Protein AF-A0A7X9IGW5-F1 (afdb_monomer)

Radius of gyration: 42.2 Å; Cα contacts (8 Å, |Δi|>4): 316; chains: 1; bounding box: 116×107×94 Å

Structure (mmCIF, N/CA/C/O backbone):
data_AF-A0A7X9IGW5-F1
#
_entry.id   AF-A0A7X9IGW5-F1
#
loop_
_atom_site.group_PDB
_atom_site.id
_atom_site.type_symbol
_atom_site.label_atom_id
_atom_site.label_alt_id
_atom_site.label_comp_id
_atom_site.label_asym_id
_atom_site.label_entity_id
_atom_site.label_seq_id
_atom_site.pdbx_PDB_ins_code
_atom_site.Cartn_x
_atom_site.Cartn_y
_atom_site.Cartn_z
_atom_site.occupancy
_atom_site.B_iso_or_equiv
_atom_site.auth_seq_id
_atom_site.auth_comp_id
_atom_site.auth_asym_id
_atom_site.auth_atom_id
_atom_site.pdbx_PDB_model_num
ATOM 1 N N . MET A 1 1 ? 17.300 -13.804 11.180 1.00 80.12 1 MET A N 1
ATOM 2 C CA . MET A 1 1 ? 18.596 -13.341 10.633 1.00 80.12 1 MET A CA 1
ATOM 3 C C . MET A 1 1 ? 19.609 -14.475 10.659 1.00 80.12 1 MET A C 1
ATOM 5 O O . MET A 1 1 ? 19.973 -14.949 11.734 1.00 80.12 1 MET A O 1
ATOM 9 N N . SER A 1 2 ? 20.079 -14.900 9.488 1.00 87.50 2 SER A N 1
ATOM 10 C CA . SER A 1 2 ? 21.032 -16.008 9.342 1.00 87.50 2 SER A CA 1
ATOM 11 C C . SER A 1 2 ? 22.479 -15.502 9.251 1.00 87.50 2 SER A C 1
ATOM 13 O O . SER A 1 2 ? 22.796 -14.640 8.428 1.00 87.50 2 SER A O 1
ATOM 15 N N . ILE A 1 3 ? 23.377 -16.041 10.087 1.00 92.94 3 ILE A N 1
ATOM 16 C CA . ILE A 1 3 ? 24.809 -15.690 10.103 1.00 92.94 3 ILE A CA 1
ATOM 17 C C . ILE A 1 3 ? 25.622 -16.848 9.527 1.00 92.94 3 ILE A C 1
ATOM 19 O O . ILE A 1 3 ? 25.549 -17.979 10.010 1.00 92.94 3 ILE A O 1
ATOM 23 N N . CYS A 1 4 ? 26.445 -16.574 8.515 1.00 91.56 4 CYS A N 1
ATOM 24 C CA . CYS A 1 4 ? 27.358 -17.578 7.978 1.00 91.56 4 CYS A CA 1
ATOM 25 C C . CYS A 1 4 ? 28.466 -17.906 8.991 1.00 91.56 4 CYS A C 1
ATOM 27 O O . CYS A 1 4 ? 29.250 -17.031 9.356 1.00 91.56 4 CYS A O 1
ATOM 29 N N . GLN A 1 5 ? 28.603 -19.174 9.389 1.00 94.00 5 GLN A N 1
ATOM 30 C CA . GLN A 1 5 ? 29.642 -19.578 10.347 1.00 94.00 5 GLN A CA 1
ATOM 31 C C . GLN A 1 5 ? 31.074 -19.509 9.790 1.00 94.00 5 GLN A C 1
ATOM 33 O O . GLN A 1 5 ? 32.019 -19.419 10.567 1.00 94.00 5 GLN A O 1
ATOM 38 N N . ILE A 1 6 ? 31.247 -19.514 8.462 1.00 94.25 6 ILE A N 1
ATOM 39 C CA . ILE A 1 6 ? 32.577 -19.479 7.833 1.00 94.25 6 ILE A CA 1
ATOM 40 C C . ILE A 1 6 ? 33.109 -18.047 7.735 1.00 94.25 6 ILE A C 1
ATOM 42 O O . ILE A 1 6 ? 34.240 -17.782 8.127 1.00 94.25 6 ILE A O 1
ATOM 46 N N . CYS A 1 7 ? 32.307 -17.116 7.210 1.00 95.06 7 CYS A N 1
ATOM 47 C CA . CYS A 1 7 ? 32.769 -15.755 6.912 1.00 95.06 7 CYS A CA 1
ATOM 48 C C . CYS A 1 7 ? 32.117 -14.659 7.767 1.00 95.06 7 CYS A C 1
ATOM 50 O O . CYS A 1 7 ? 32.395 -13.483 7.554 1.00 95.06 7 CYS A O 1
ATOM 52 N N . LYS A 1 8 ? 31.240 -15.021 8.715 1.00 94.50 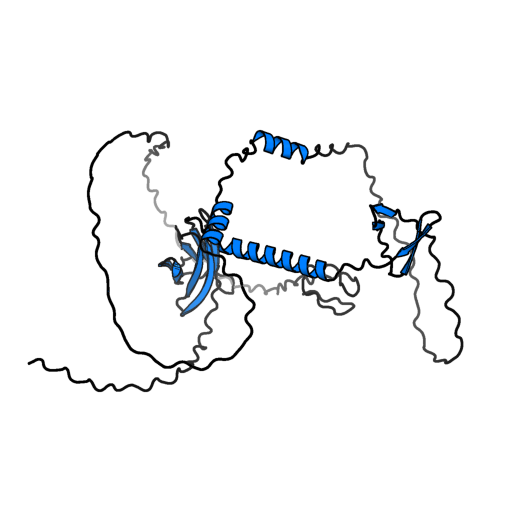8 LYS A N 1
ATOM 53 C CA . LYS A 1 8 ? 30.476 -14.100 9.579 1.00 94.50 8 LYS A CA 1
ATOM 54 C C . LYS A 1 8 ? 29.605 -13.069 8.846 1.00 94.50 8 LYS A C 1
ATOM 56 O O . LYS A 1 8 ? 29.155 -12.105 9.458 1.00 94.50 8 LYS A O 1
ATOM 61 N N . TYR A 1 9 ? 29.324 -13.279 7.561 1.00 93.81 9 TYR A N 1
ATOM 62 C CA . TYR A 1 9 ? 28.380 -12.460 6.802 1.00 93.81 9 TYR A CA 1
ATOM 63 C C . TYR A 1 9 ? 26.954 -12.624 7.353 1.00 93.81 9 TYR A C 1
ATOM 65 O O . TYR A 1 9 ? 26.495 -13.755 7.543 1.00 93.81 9 TYR A O 1
ATOM 73 N N . GLN A 1 10 ? 26.274 -11.502 7.598 1.00 93.00 10 GLN A N 1
ATOM 74 C CA . GLN A 1 10 ? 24.867 -11.443 7.999 1.00 93.00 10 GLN A CA 1
ATOM 75 C C . GLN A 1 10 ? 24.005 -11.261 6.750 1.00 93.00 10 GLN A C 1
ATOM 77 O O . GLN A 1 10 ? 24.134 -10.254 6.055 1.00 93.00 10 GLN A O 1
ATOM 82 N N . ALA A 1 11 ? 23.154 -12.244 6.450 1.00 88.44 11 ALA A N 1
ATOM 83 C CA . ALA A 1 11 ? 22.186 -12.106 5.371 1.00 88.44 11 ALA A CA 1
ATOM 84 C C . ALA A 1 11 ? 21.034 -11.186 5.829 1.00 88.44 11 ALA A C 1
ATOM 86 O O . ALA A 1 11 ? 20.528 -11.386 6.937 1.00 88.44 11 ALA A O 1
ATOM 87 N N . PRO A 1 12 ? 20.622 -10.195 5.014 1.00 89.19 12 PRO A N 1
ATOM 88 C CA . PRO A 1 12 ? 19.496 -9.322 5.346 1.00 89.19 12 PRO A CA 1
ATOM 89 C C . PRO A 1 12 ? 18.156 -10.074 5.368 1.00 89.19 12 PRO A C 1
ATOM 91 O O . PRO A 1 12 ? 17.272 -9.700 6.131 1.00 89.19 12 PRO A O 1
ATOM 94 N N . ASP A 1 13 ? 18.049 -11.171 4.610 1.00 85.94 13 ASP A N 1
ATOM 95 C CA . ASP A 1 13 ? 16.824 -11.953 4.448 1.00 85.94 13 ASP A CA 1
ATOM 96 C C . ASP A 1 13 ? 17.027 -13.413 4.888 1.00 85.94 13 ASP A C 1
ATOM 98 O O . ASP A 1 13 ? 18.026 -14.053 4.546 1.00 85.94 13 ASP A O 1
ATOM 102 N N . ASP A 1 14 ? 16.054 -13.971 5.614 1.00 84.06 14 ASP A N 1
ATOM 103 C CA . ASP A 1 14 ? 16.091 -15.354 6.123 1.00 84.06 14 ASP A CA 1
ATOM 104 C C . ASP A 1 14 ? 15.793 -16.428 5.057 1.00 84.06 14 ASP A C 1
ATOM 106 O O . ASP A 1 14 ? 15.852 -17.623 5.340 1.00 84.06 14 ASP A O 1
ATOM 110 N N . SER A 1 15 ? 15.520 -16.026 3.813 1.00 89.56 15 SER A N 1
ATOM 111 C CA . SER A 1 15 ? 15.254 -16.934 2.690 1.00 89.56 15 SER A CA 1
ATOM 112 C C . SER A 1 15 ? 16.511 -17.416 1.952 1.00 89.56 15 SER A C 1
ATOM 114 O O . SER A 1 15 ? 16.413 -18.268 1.067 1.00 89.56 15 SER A O 1
ATOM 116 N N . ALA A 1 16 ? 17.697 -16.889 2.270 1.00 89.25 16 ALA A N 1
ATOM 117 C CA . ALA A 1 16 ? 18.934 -17.285 1.603 1.00 89.25 16 ALA A CA 1
ATOM 118 C C . ALA A 1 16 ? 19.404 -18.674 2.076 1.00 89.25 16 ALA A C 1
ATOM 120 O O . ALA A 1 16 ? 19.785 -18.859 3.228 1.00 89.25 16 ALA A O 1
ATOM 121 N N . THR A 1 17 ? 19.443 -19.657 1.171 1.00 93.38 17 THR A N 1
ATOM 122 C CA . THR A 1 17 ? 19.935 -21.019 1.462 1.00 93.38 17 THR A CA 1
ATOM 123 C C . THR A 1 17 ? 21.460 -21.149 1.403 1.00 93.38 17 THR A C 1
ATOM 125 O O . THR A 1 17 ? 22.019 -22.096 1.959 1.00 93.38 17 THR A O 1
ATOM 128 N N . SER A 1 18 ? 22.162 -20.200 0.776 1.00 95.00 18 SER A N 1
ATOM 129 C CA . SER A 1 18 ? 23.624 -20.201 0.632 1.00 95.00 18 SER A CA 1
ATOM 130 C C . SER A 1 18 ? 24.224 -18.811 0.836 1.00 95.00 18 SER A C 1
ATOM 132 O O . SER A 1 18 ? 23.659 -17.813 0.394 1.00 95.00 18 SER A O 1
ATOM 134 N N . CYS A 1 19 ? 25.400 -18.740 1.462 1.00 93.94 19 CYS A N 1
ATOM 135 C CA . CYS A 1 19 ? 26.114 -17.490 1.689 1.00 93.94 19 CYS A CA 1
ATOM 136 C C . CYS A 1 19 ? 26.674 -16.920 0.370 1.00 93.94 19 CYS A C 1
ATOM 138 O O . CYS A 1 19 ? 27.444 -17.614 -0.295 1.00 93.94 19 CYS A O 1
ATOM 140 N N . PRO A 1 20 ? 26.394 -15.651 0.018 1.00 92.69 20 PRO A N 1
ATOM 141 C CA . PRO A 1 20 ? 26.877 -15.052 -1.230 1.00 92.69 20 PRO A CA 1
ATOM 142 C C . PRO A 1 20 ? 28.399 -14.857 -1.264 1.00 92.69 20 PRO A C 1
ATOM 144 O O . PRO A 1 20 ? 28.979 -14.774 -2.339 1.00 92.69 20 PRO A O 1
ATOM 147 N N . ASN A 1 21 ? 29.054 -14.792 -0.101 1.00 94.69 21 ASN A N 1
ATOM 148 C CA . ASN A 1 21 ? 30.489 -14.526 -0.026 1.00 94.69 21 ASN A CA 1
ATOM 149 C C . ASN A 1 21 ? 31.348 -15.799 -0.134 1.00 94.69 21 ASN A C 1
ATOM 151 O O . ASN A 1 21 ? 32.443 -15.761 -0.681 1.00 94.69 21 ASN A O 1
ATOM 155 N N . CYS A 1 22 ? 30.876 -16.936 0.392 1.00 94.88 22 CYS A N 1
ATOM 156 C CA . CYS A 1 22 ? 31.670 -18.173 0.433 1.00 94.88 22 CYS A CA 1
ATOM 157 C C . CYS A 1 22 ? 30.956 -19.429 -0.088 1.00 94.88 22 CYS A C 1
ATOM 159 O O . CYS A 1 22 ? 31.553 -20.501 -0.088 1.00 94.88 22 CYS A O 1
ATOM 161 N N . GLY A 1 23 ? 29.686 -19.338 -0.495 1.00 93.38 23 GLY A N 1
ATOM 162 C CA . GLY A 1 23 ? 28.910 -20.462 -1.032 1.00 93.38 23 GLY A CA 1
ATOM 163 C C . GLY A 1 23 ? 28.461 -21.508 -0.003 1.00 93.38 23 GLY A C 1
ATOM 164 O O . GLY A 1 23 ? 27.795 -22.472 -0.369 1.00 93.38 23 GLY A O 1
ATOM 165 N N . ALA A 1 24 ? 28.791 -21.342 1.281 1.00 94.94 24 ALA A N 1
ATOM 166 C CA . ALA A 1 24 ? 28.387 -22.284 2.322 1.00 94.94 24 ALA A CA 1
ATOM 167 C C . ALA A 1 24 ? 26.875 -22.239 2.582 1.00 94.94 24 ALA A C 1
ATOM 169 O O . ALA A 1 24 ? 26.281 -21.159 2.602 1.00 94.94 24 ALA A O 1
ATOM 170 N N . ALA A 1 25 ? 26.266 -23.401 2.831 1.00 92.75 25 ALA A N 1
ATOM 171 C CA . ALA A 1 25 ? 24.853 -23.499 3.182 1.00 92.75 25 ALA A CA 1
ATOM 172 C C . ALA A 1 25 ? 24.564 -22.766 4.506 1.00 92.75 25 ALA A C 1
ATOM 174 O O . ALA A 1 25 ? 25.265 -22.966 5.503 1.00 92.75 25 ALA A O 1
ATOM 175 N N . LEU A 1 26 ? 23.538 -21.914 4.515 1.00 91.00 26 LEU A N 1
ATOM 176 C CA . LEU A 1 26 ? 23.057 -21.250 5.724 1.00 91.00 26 LEU A CA 1
ATOM 177 C C . LEU A 1 26 ? 22.099 -22.211 6.435 1.00 91.00 26 LEU A C 1
ATOM 179 O O . LEU A 1 26 ? 21.085 -22.620 5.874 1.00 91.00 26 LEU A O 1
ATOM 183 N N . LYS A 1 27 ? 22.450 -22.634 7.654 1.00 84.38 27 LYS A N 1
ATOM 184 C CA . LYS A 1 27 ? 21.580 -23.488 8.467 1.00 84.38 27 LYS A CA 1
ATOM 185 C C . LYS A 1 27 ? 20.493 -22.587 9.065 1.00 84.38 27 LYS A C 1
ATOM 187 O O . LYS A 1 27 ? 20.867 -21.655 9.776 1.00 84.38 27 LYS A O 1
ATOM 192 N N . PRO A 1 28 ? 19.197 -22.816 8.787 1.00 75.88 28 PRO A N 1
ATOM 193 C CA . PRO A 1 28 ? 18.143 -22.013 9.386 1.00 75.88 28 PRO A CA 1
ATOM 194 C C . PRO A 1 28 ? 18.220 -22.193 10.900 1.00 75.88 28 PRO A C 1
ATOM 196 O O . PRO A 1 28 ? 18.137 -23.318 11.402 1.00 75.88 28 PRO A O 1
ATOM 199 N N . THR A 1 29 ? 18.430 -21.096 11.623 1.00 71.31 29 THR A N 1
ATOM 200 C CA . THR A 1 29 ? 18.277 -21.064 13.074 1.00 71.31 29 THR A CA 1
ATOM 201 C C . THR A 1 29 ? 16.785 -21.211 13.333 1.00 71.31 29 THR A C 1
ATOM 203 O O . THR A 1 29 ? 16.044 -20.232 13.344 1.00 71.31 29 THR A O 1
ATOM 206 N N . ARG A 1 30 ? 16.310 -22.456 13.418 1.00 64.50 30 ARG A N 1
ATOM 207 C CA . ARG A 1 30 ? 14.971 -22.725 13.931 1.00 64.50 30 ARG A CA 1
ATOM 208 C C . ARG A 1 30 ? 14.975 -22.171 15.360 1.00 64.50 30 ARG A C 1
ATOM 210 O O . ARG A 1 30 ? 15.894 -22.542 16.091 1.00 64.50 30 ARG A O 1
ATOM 217 N N . PRO A 1 31 ? 14.069 -21.249 15.727 1.00 64.31 31 PRO A N 1
ATOM 218 C CA . PRO A 1 31 ? 13.931 -20.863 17.122 1.00 64.31 31 PRO A CA 1
ATOM 219 C C . PRO A 1 31 ? 13.702 -22.162 17.891 1.00 64.31 31 PRO A C 1
ATOM 221 O O . PRO A 1 31 ? 12.793 -22.923 17.559 1.00 64.31 31 PRO A O 1
ATOM 224 N N . GLU A 1 32 ? 14.632 -22.495 18.781 1.00 62.56 32 GLU A N 1
ATOM 225 C CA . GLU A 1 32 ? 14.419 -23.590 19.710 1.00 62.56 32 GLU A CA 1
ATOM 226 C C . GLU A 1 32 ? 13.266 -23.126 20.595 1.00 62.56 32 GLU A C 1
ATOM 228 O O . GLU A 1 32 ? 13.353 -22.093 21.256 1.00 62.56 32 GLU A O 1
ATOM 233 N N . ASP A 1 33 ? 12.136 -23.819 20.471 1.00 50.41 33 ASP A N 1
ATOM 234 C CA . ASP A 1 33 ? 11.022 -23.703 21.392 1.00 50.41 33 ASP A CA 1
ATOM 235 C C . ASP A 1 33 ? 11.562 -24.126 22.766 1.00 50.41 33 ASP A C 1
ATOM 237 O O . ASP A 1 33 ? 11.669 -25.318 23.065 1.00 50.41 33 ASP A O 1
ATOM 241 N N . ASP A 1 34 ? 11.974 -23.149 23.574 1.00 48.41 34 ASP A N 1
ATOM 242 C CA . ASP A 1 34 ? 12.215 -23.314 25.003 1.00 48.41 34 ASP A CA 1
ATOM 243 C C . ASP A 1 34 ? 10.861 -23.621 25.678 1.00 48.41 34 ASP A C 1
ATOM 245 O O . ASP A 1 34 ? 10.243 -22.775 26.325 1.00 48.41 34 ASP A O 1
ATOM 249 N N . GLU A 1 35 ? 10.359 -24.849 25.500 1.00 48.56 35 GLU A N 1
ATOM 250 C CA . GLU A 1 35 ? 9.388 -25.454 26.412 1.00 48.56 35 GLU A CA 1
ATOM 251 C C . GLU A 1 35 ? 10.108 -25.731 27.735 1.00 48.56 35 GLU A C 1
ATOM 253 O O . GLU A 1 35 ? 10.585 -26.832 28.025 1.00 48.56 35 GLU A O 1
ATOM 258 N N . GLU A 1 36 ? 10.206 -24.684 28.549 1.00 52.94 36 GLU A N 1
ATOM 259 C CA . GLU A 1 36 ? 10.551 -24.793 29.954 1.00 52.94 36 GLU A CA 1
ATOM 260 C C . GLU A 1 36 ? 9.434 -25.584 30.648 1.00 52.94 36 GLU A C 1
ATOM 262 O O . GLU A 1 36 ? 8.334 -25.098 30.912 1.00 52.94 36 GLU A O 1
ATOM 267 N N . SER A 1 37 ? 9.718 -26.862 30.883 1.00 49.72 37 SER A N 1
ATOM 268 C CA . SER A 1 37 ? 8.895 -27.800 31.634 1.00 49.72 37 SER A CA 1
ATOM 269 C C . SER A 1 37 ? 8.548 -27.229 33.013 1.00 49.72 37 SER A C 1
ATOM 271 O O . SER A 1 37 ? 9.359 -27.280 33.942 1.00 49.72 37 SER A O 1
ATOM 273 N N . VAL A 1 38 ? 7.332 -26.701 33.150 1.00 51.41 38 VAL A N 1
ATOM 274 C CA . VAL A 1 38 ? 6.760 -26.279 34.431 1.00 51.41 38 VAL A CA 1
ATOM 275 C C . VAL A 1 38 ? 6.505 -27.531 35.284 1.00 51.41 38 VAL A C 1
ATOM 277 O O . VAL A 1 38 ? 5.817 -28.446 34.825 1.00 51.41 38 VAL A O 1
ATOM 280 N N . PRO A 1 39 ? 7.035 -27.618 36.518 1.00 54.47 39 PRO A N 1
ATOM 281 C CA . PRO A 1 39 ? 6.772 -28.749 37.395 1.00 54.47 39 PRO A CA 1
ATOM 282 C C . PRO A 1 39 ? 5.303 -28.767 37.833 1.00 54.47 39 PRO A C 1
ATOM 284 O O . PRO A 1 39 ? 4.769 -27.791 38.359 1.00 54.47 39 PRO A O 1
ATOM 287 N N . GLU A 1 40 ? 4.674 -29.919 37.628 1.00 49.38 40 GLU A N 1
ATOM 288 C CA . GLU A 1 40 ? 3.315 -30.266 38.031 1.00 49.38 40 GLU A CA 1
ATOM 289 C C . GLU A 1 40 ? 3.135 -30.103 39.553 1.00 49.38 40 GLU A C 1
ATOM 291 O O . GLU A 1 40 ? 3.583 -30.923 40.361 1.00 49.38 40 GLU A O 1
ATOM 296 N N . VAL A 1 41 ? 2.494 -29.006 39.963 1.00 53.06 41 VAL A N 1
ATOM 297 C CA . VAL A 1 41 ? 2.097 -28.766 41.354 1.00 53.06 41 VAL A CA 1
ATOM 298 C C . VAL A 1 41 ? 0.852 -29.604 41.646 1.00 53.06 41 VAL A C 1
ATOM 300 O O . VAL A 1 41 ? -0.264 -29.249 41.275 1.00 53.06 41 VAL A O 1
ATOM 303 N N . ARG A 1 42 ? 1.058 -30.727 42.341 1.00 51.41 42 ARG A N 1
ATOM 304 C CA . ARG A 1 42 ? 0.004 -31.501 43.012 1.00 51.41 42 ARG A CA 1
ATOM 305 C C . ARG A 1 42 ? -0.723 -30.613 44.028 1.00 51.41 42 ARG A C 1
ATOM 307 O O . ARG A 1 42 ? -0.161 -30.282 45.072 1.00 51.41 42 ARG A O 1
ATOM 314 N N . LEU A 1 43 ? -1.972 -30.267 43.733 1.00 57.91 43 LEU A N 1
ATOM 315 C CA . LEU A 1 43 ? -2.927 -29.759 44.718 1.00 57.91 43 LEU A CA 1
ATOM 316 C C . LEU A 1 43 ? -3.461 -30.933 45.563 1.00 57.91 43 LEU A C 1
ATOM 318 O O . LEU A 1 43 ? -3.734 -31.995 44.999 1.00 57.91 43 LEU A O 1
ATOM 322 N N . PRO A 1 44 ? -3.576 -30.780 46.894 1.00 60.06 44 PRO A N 1
ATOM 323 C CA . PRO A 1 44 ? -4.121 -31.809 47.768 1.00 60.06 44 PRO A CA 1
ATOM 324 C C . PRO A 1 44 ? -5.647 -31.901 47.656 1.00 60.06 44 PRO A C 1
ATOM 326 O O . PRO A 1 44 ? -6.334 -30.898 47.474 1.00 60.06 44 PRO A O 1
ATOM 329 N N . ASP A 1 45 ? -6.133 -33.133 47.803 1.00 58.97 45 ASP A N 1
ATOM 330 C CA . ASP A 1 45 ? -7.533 -33.528 47.901 1.00 58.97 45 ASP A CA 1
ATOM 331 C C . ASP A 1 45 ? -8.329 -32.662 48.893 1.00 58.97 45 ASP A C 1
ATOM 333 O O . ASP A 1 45 ? -7.990 -32.593 50.078 1.00 58.97 45 ASP A O 1
ATOM 337 N N . GLU A 1 46 ? -9.438 -32.076 48.430 1.00 48.28 46 GLU A N 1
ATOM 338 C CA . GLU A 1 46 ? -10.526 -31.630 49.304 1.00 48.28 46 GLU A CA 1
ATOM 339 C C . GLU A 1 46 ? -11.739 -32.569 49.190 1.00 48.28 46 GLU A C 1
ATOM 341 O O . GLU A 1 46 ? -12.049 -33.072 48.105 1.00 48.28 46 GLU A O 1
ATOM 346 N N . PRO A 1 47 ? -12.416 -32.849 50.319 1.00 60.34 47 PRO A N 1
ATOM 347 C CA . PRO A 1 47 ? -13.382 -33.926 50.422 1.00 60.34 47 PRO A CA 1
ATOM 348 C C . PRO A 1 47 ? -14.780 -33.547 49.928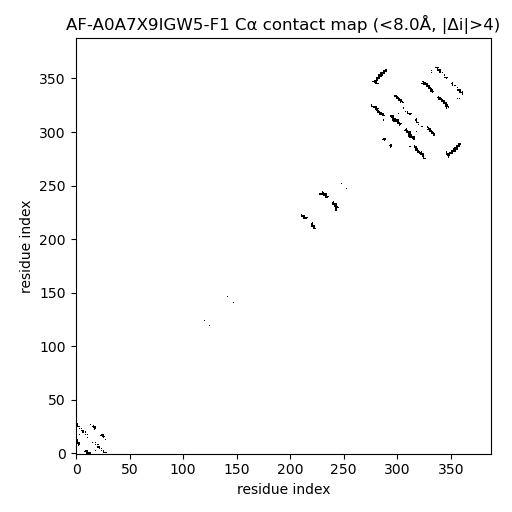 1.00 60.34 47 PRO A C 1
ATOM 350 O O . PRO A 1 47 ? -15.271 -32.429 50.083 1.00 60.34 47 PRO A O 1
ATOM 353 N N . ALA A 1 48 ? -15.435 -34.582 49.409 1.00 50.12 48 ALA A N 1
ATOM 354 C CA . ALA A 1 48 ? -16.839 -34.662 49.050 1.00 50.12 48 ALA A CA 1
ATOM 355 C C . ALA A 1 48 ? -17.773 -33.903 50.006 1.00 50.12 48 ALA A C 1
ATOM 357 O O . ALA A 1 48 ? -17.805 -34.159 51.209 1.00 50.12 48 ALA A O 1
ATOM 358 N N . SER A 1 49 ? -18.612 -33.046 49.428 1.00 45.25 49 SER A N 1
ATOM 359 C CA . SER A 1 49 ? -19.822 -32.542 50.069 1.00 45.25 49 SER A CA 1
ATOM 360 C C . SER A 1 49 ? -20.994 -32.726 49.114 1.00 45.25 49 SER A C 1
ATOM 362 O O . SER A 1 49 ? -21.028 -32.177 48.017 1.00 45.25 49 SER A O 1
ATOM 364 N N . ALA A 1 50 ? -21.916 -33.575 49.551 1.00 49.56 50 ALA A N 1
ATOM 365 C CA . ALA A 1 50 ? -23.175 -33.896 48.913 1.00 49.56 50 ALA A CA 1
ATOM 366 C C . ALA A 1 50 ? -24.160 -32.717 48.962 1.00 49.56 50 ALA A C 1
ATOM 368 O O . ALA A 1 50 ? -24.298 -32.077 50.003 1.00 49.56 50 ALA A O 1
ATOM 369 N N . ALA A 1 51 ? -24.894 -32.504 47.871 1.00 42.81 51 ALA A N 1
ATOM 370 C CA . ALA A 1 51 ? -26.219 -31.879 47.849 1.00 42.81 51 ALA A CA 1
ATOM 371 C C . ALA A 1 51 ? -26.872 -32.254 46.505 1.00 42.81 51 ALA A C 1
ATOM 373 O O . ALA A 1 51 ? -26.360 -31.902 45.450 1.00 42.81 51 ALA A O 1
ATOM 374 N N . THR A 1 52 ? -27.781 -33.227 46.514 1.00 43.97 52 THR A N 1
ATOM 375 C CA . THR A 1 52 ? -29.240 -33.016 46.466 1.00 43.97 52 THR A CA 1
ATOM 376 C C . THR A 1 52 ? -29.710 -32.645 45.061 1.00 43.97 52 THR A C 1
ATOM 378 O O . THR A 1 52 ? -29.672 -31.491 44.648 1.00 43.97 52 THR A O 1
ATOM 381 N N . GLU A 1 53 ? -30.161 -33.675 44.351 1.00 43.03 53 GLU A N 1
ATOM 382 C CA . GLU A 1 53 ? -30.903 -33.596 43.099 1.00 43.03 53 GLU A CA 1
ATOM 383 C C . GLU A 1 53 ? -32.316 -33.050 43.377 1.00 43.03 53 GLU A C 1
ATOM 385 O O . GLU A 1 53 ? -33.057 -33.622 44.178 1.00 43.03 53 GLU A O 1
ATOM 390 N N . GLU A 1 54 ? -32.702 -31.965 42.703 1.00 49.09 54 GLU A N 1
ATOM 391 C CA . GLU A 1 54 ? -34.104 -31.581 42.504 1.00 49.09 54 GLU A CA 1
ATOM 392 C C . GLU A 1 54 ? -34.460 -31.758 41.016 1.00 49.09 54 GLU A C 1
ATOM 394 O O . GLU A 1 54 ? -33.698 -31.309 40.153 1.00 49.09 54 GLU A O 1
ATOM 399 N N . PRO A 1 55 ? -35.594 -32.405 40.682 1.00 55.94 55 PRO A N 1
ATOM 400 C CA . PRO A 1 55 ? -36.007 -32.618 39.304 1.00 55.94 55 PRO A CA 1
ATOM 401 C C . PRO A 1 55 ? -36.810 -31.412 38.807 1.00 55.94 55 PRO A C 1
ATOM 403 O O . PRO A 1 55 ? -37.866 -31.087 39.353 1.00 55.94 55 PRO A O 1
ATOM 406 N N . LEU A 1 56 ? -36.333 -30.759 37.746 1.00 49.31 56 LEU A N 1
ATOM 407 C CA . LEU A 1 56 ? -37.114 -29.751 37.036 1.00 49.31 56 LEU A CA 1
ATOM 408 C C . LEU A 1 56 ? -37.967 -30.397 35.942 1.00 49.31 56 LEU A C 1
ATOM 410 O O . LEU A 1 56 ? -37.501 -31.186 35.124 1.00 49.31 56 LEU A O 1
ATOM 414 N N . GLN A 1 57 ? -39.240 -30.032 36.027 1.00 44.88 57 GLN A N 1
ATOM 415 C CA . GLN A 1 57 ? -40.408 -30.476 35.287 1.00 44.88 57 GLN A CA 1
ATOM 416 C C . GLN A 1 57 ? -40.289 -30.329 33.767 1.00 44.88 57 GLN A C 1
ATOM 418 O O . GLN A 1 57 ? -39.898 -29.283 33.249 1.00 44.88 57 GLN A O 1
ATOM 423 N N . GLU A 1 58 ? -40.755 -31.372 33.079 1.00 46.53 58 GLU A N 1
ATOM 424 C CA . GLU A 1 58 ? -41.223 -31.337 31.697 1.00 46.53 58 GLU A CA 1
ATOM 425 C C . GLU A 1 58 ? -42.367 -30.322 31.562 1.00 46.53 58 GLU A C 1
ATOM 427 O O . GLU A 1 58 ? -43.393 -30.410 32.240 1.00 46.53 58 GLU A O 1
ATOM 432 N N . GLY A 1 59 ? -42.166 -29.340 30.685 1.00 43.69 59 GLY A N 1
ATOM 433 C CA . GLY A 1 59 ? -43.181 -28.395 30.242 1.00 43.69 59 GLY A CA 1
ATOM 434 C C . GLY A 1 59 ? -43.468 -28.611 28.763 1.00 43.69 59 GLY A C 1
ATOM 435 O O . GLY A 1 59 ? -42.721 -28.141 27.909 1.00 43.69 59 GLY A O 1
ATOM 436 N N . ASP A 1 60 ? -44.554 -29.330 28.496 1.00 46.00 60 ASP A N 1
ATOM 437 C CA . ASP A 1 60 ? -45.246 -29.427 27.213 1.00 46.00 60 ASP A CA 1
ATOM 438 C C . ASP A 1 60 ? -45.683 -28.056 26.675 1.00 46.00 60 ASP A C 1
ATOM 440 O O . ASP A 1 60 ? -46.191 -27.232 27.442 1.00 46.00 60 ASP A O 1
ATOM 444 N N . SER A 1 61 ? -45.626 -27.904 25.340 1.00 46.88 61 SER A N 1
ATOM 445 C CA . SER A 1 61 ? -46.575 -27.199 24.434 1.00 46.88 61 SER A CA 1
ATOM 446 C C . SER A 1 61 ? -45.863 -26.378 23.331 1.00 46.88 61 SER A C 1
ATOM 448 O O . SER A 1 61 ? -44.716 -25.976 23.499 1.00 46.88 61 SER A O 1
ATOM 450 N N . PRO A 1 62 ? -46.522 -26.072 22.196 1.00 56.69 62 PRO A N 1
ATOM 451 C CA . PRO A 1 62 ? -46.833 -27.033 21.149 1.00 56.69 62 PRO A CA 1
ATOM 452 C C . PRO A 1 62 ? -46.411 -26.537 19.750 1.00 56.69 62 PRO A C 1
ATOM 454 O O . PRO A 1 62 ? -46.070 -25.380 19.515 1.00 56.69 62 PRO A O 1
ATOM 457 N N . VAL A 1 63 ? -46.502 -27.480 18.818 1.00 49.84 63 VAL A N 1
ATOM 458 C CA . VAL A 1 63 ? -46.495 -27.357 17.358 1.00 49.84 63 VAL A CA 1
ATOM 459 C C . VAL A 1 63 ? -47.177 -26.079 16.846 1.00 49.84 63 VAL A C 1
ATOM 461 O O . VAL A 1 63 ? -48.345 -25.821 17.135 1.00 49.84 63 VAL A O 1
ATOM 464 N N . GLY A 1 64 ? -46.447 -25.340 16.012 1.00 40.16 64 GLY A N 1
ATOM 465 C CA . GLY A 1 64 ? -46.947 -24.263 15.164 1.00 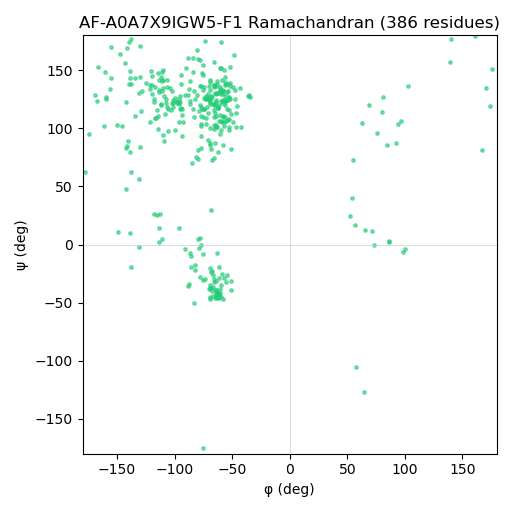40.16 64 GLY A CA 1
ATOM 466 C C . GLY A 1 64 ? -46.218 -24.296 13.825 1.00 40.16 64 GLY A C 1
ATOM 467 O O . GLY A 1 64 ? -45.220 -23.609 13.632 1.00 40.16 64 GLY A O 1
ATOM 468 N N . GLU A 1 65 ? -46.696 -25.158 12.932 1.00 48.44 65 GLU A N 1
ATOM 469 C CA . GLU A 1 65 ? -46.353 -25.183 11.512 1.00 48.44 65 GLU A CA 1
ATOM 470 C C . GLU A 1 65 ? -46.825 -23.879 10.8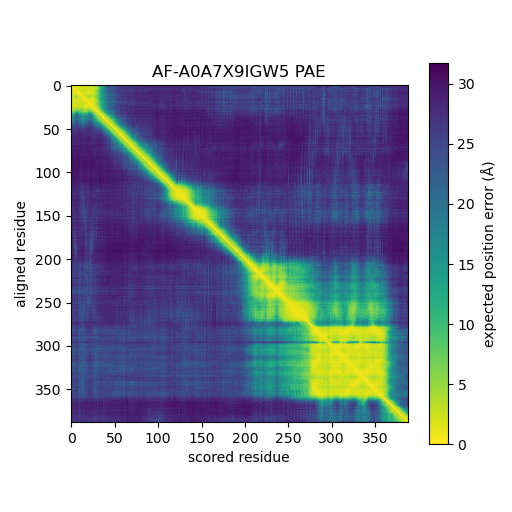46 1.00 48.44 65 GLU A C 1
ATOM 472 O O . GLU A 1 65 ? -47.970 -23.483 11.050 1.00 48.44 65 GLU A O 1
ATOM 477 N N . ASN A 1 66 ? -45.942 -23.213 10.090 1.00 40.88 66 ASN A N 1
ATOM 478 C CA . ASN A 1 66 ? -46.216 -22.467 8.846 1.00 40.88 66 ASN A CA 1
ATOM 479 C C . ASN A 1 66 ? -44.995 -21.604 8.483 1.00 40.88 66 ASN A C 1
ATOM 481 O O . ASN A 1 66 ? -44.944 -20.408 8.762 1.00 40.88 66 ASN A O 1
ATOM 485 N N . LEU A 1 67 ? -43.994 -22.225 7.852 1.00 42.47 67 LEU A N 1
ATOM 486 C CA . LEU A 1 67 ? -42.997 -21.509 7.056 1.00 42.47 67 LEU A CA 1
ATOM 487 C C . LEU A 1 67 ? -43.485 -21.519 5.607 1.00 42.47 67 LEU A C 1
ATOM 489 O O . LEU A 1 67 ? -43.284 -22.479 4.864 1.00 42.47 67 LEU A O 1
ATOM 493 N N . GLU A 1 68 ? -44.189 -20.454 5.243 1.00 42.88 68 GLU A N 1
ATOM 494 C CA . GLU A 1 68 ? -44.618 -20.175 3.880 1.00 42.88 68 GLU A CA 1
ATOM 495 C C . GLU A 1 68 ? -43.402 -19.647 3.101 1.00 42.88 68 GLU A C 1
ATOM 497 O O . GLU A 1 68 ? -42.841 -18.591 3.394 1.00 42.88 68 GLU A O 1
ATOM 502 N N . ILE A 1 69 ? -42.926 -20.460 2.161 1.00 41.72 69 ILE A N 1
ATOM 503 C CA . ILE A 1 69 ? -41.785 -20.173 1.293 1.00 41.72 69 ILE A CA 1
ATOM 504 C C . ILE A 1 69 ? -42.265 -19.209 0.203 1.00 41.72 69 ILE A C 1
ATOM 506 O O . ILE A 1 69 ? -42.916 -19.626 -0.753 1.00 41.72 69 ILE A O 1
ATOM 510 N N . CYS A 1 70 ? -41.929 -17.924 0.316 1.00 41.25 70 CYS A N 1
ATOM 511 C CA . CYS A 1 70 ? -42.137 -16.965 -0.768 1.00 41.25 70 CYS A CA 1
ATOM 512 C C . CYS A 1 70 ? -41.071 -17.164 -1.858 1.00 41.25 70 CYS A C 1
ATOM 514 O O . CYS A 1 70 ? -39.875 -16.990 -1.622 1.00 41.25 70 CYS A O 1
ATOM 516 N N . HIS A 1 71 ? -41.506 -17.537 -3.063 1.00 48.84 71 HIS A N 1
ATOM 517 C CA . HIS A 1 71 ? -40.679 -17.538 -4.270 1.00 48.84 71 HIS A CA 1
ATOM 518 C C . HIS A 1 71 ? -40.460 -16.102 -4.788 1.00 48.84 71 HIS A C 1
ATOM 520 O O . HIS A 1 71 ? -41.424 -15.342 -4.891 1.00 48.84 71 HIS A O 1
ATOM 526 N N . PRO A 1 72 ? -39.230 -15.721 -5.178 1.00 45.75 72 PRO A N 1
ATOM 527 C CA . PRO A 1 72 ? -38.966 -14.454 -5.852 1.00 45.75 72 PRO A CA 1
ATOM 528 C C . PRO A 1 72 ? -39.339 -14.588 -7.337 1.00 45.75 72 PRO A C 1
ATOM 530 O O . PRO A 1 72 ? -38.489 -14.886 -8.172 1.00 45.75 72 PRO A O 1
ATOM 533 N N . GLY A 1 73 ? -40.629 -14.452 -7.657 1.00 47.56 73 GLY A N 1
ATOM 534 C CA . GLY A 1 73 ? -41.138 -14.644 -9.023 1.00 47.56 73 GLY A CA 1
ATOM 535 C C . GLY A 1 73 ? -42.180 -13.639 -9.518 1.00 47.56 73 GLY A C 1
ATOM 536 O O . GLY A 1 73 ? -42.311 -13.489 -10.725 1.00 47.56 73 GLY A O 1
ATOM 537 N N . ASP A 1 74 ? -42.866 -12.903 -8.640 1.00 48.38 74 ASP A N 1
ATOM 538 C CA . ASP A 1 74 ? -44.002 -12.059 -9.040 1.00 48.38 74 ASP A CA 1
ATOM 539 C C . ASP A 1 74 ? -43.878 -10.627 -8.501 1.00 48.38 74 ASP A C 1
ATOM 541 O O . ASP A 1 74 ? -44.443 -10.274 -7.471 1.00 48.38 74 ASP A O 1
ATOM 545 N N . MET A 1 75 ? -43.138 -9.782 -9.222 1.00 47.72 75 MET A N 1
ATOM 546 C CA . MET A 1 75 ? -43.195 -8.316 -9.100 1.00 47.72 75 MET A CA 1
ATOM 547 C C . MET A 1 75 ? -43.154 -7.696 -10.508 1.00 47.72 75 MET A C 1
ATOM 549 O O . MET A 1 75 ? -42.227 -6.977 -10.868 1.00 47.72 75 MET A O 1
ATOM 553 N N . MET A 1 76 ? -44.161 -7.994 -11.335 1.00 53.41 76 MET A N 1
ATOM 554 C CA . MET A 1 76 ? -44.539 -7.123 -12.452 1.00 53.41 76 MET A CA 1
ATOM 555 C C . MET A 1 76 ? -45.832 -6.402 -12.078 1.00 53.41 76 MET A C 1
ATOM 557 O O . MET A 1 76 ? -46.924 -6.955 -12.183 1.00 53.41 76 MET A O 1
ATOM 561 N N . GLY A 1 77 ? -45.684 -5.164 -11.608 1.00 46.62 77 GLY A N 1
ATOM 562 C CA . GLY A 1 77 ? -46.774 -4.228 -11.356 1.00 46.62 77 GLY A CA 1
ATOM 563 C C . GLY A 1 77 ? -46.663 -3.045 -12.309 1.00 46.62 77 GLY A C 1
ATOM 564 O O . GLY A 1 77 ? -45.727 -2.258 -12.220 1.00 46.62 77 GLY A O 1
ATOM 565 N N . ALA A 1 78 ? -47.612 -2.972 -13.236 1.00 48.62 78 ALA A N 1
ATOM 566 C CA . ALA A 1 78 ? -47.851 -1.857 -14.138 1.00 48.62 78 ALA A CA 1
ATOM 567 C C . ALA A 1 78 ? -48.595 -0.702 -13.438 1.00 48.62 78 ALA A C 1
ATOM 569 O O . ALA A 1 78 ? -49.335 -0.931 -12.482 1.00 48.62 78 ALA A O 1
ATOM 570 N N . GLY A 1 79 ? -48.471 0.501 -14.009 1.00 42.34 79 GLY A N 1
ATOM 571 C CA . GLY A 1 79 ? -49.210 1.721 -13.648 1.00 42.34 79 GLY A CA 1
ATOM 572 C C . GLY A 1 79 ? -48.345 2.681 -12.824 1.00 42.34 79 GLY A C 1
ATOM 573 O O . GLY A 1 79 ? -47.625 2.251 -11.938 1.00 42.34 79 GLY A O 1
ATOM 574 N N . ASP A 1 80 ? -48.318 3.987 -13.053 1.00 38.12 80 ASP A N 1
ATOM 575 C CA . ASP A 1 80 ? -49.353 4.841 -13.622 1.00 38.12 80 ASP A CA 1
ATOM 576 C C . ASP A 1 80 ? -48.712 6.146 -14.126 1.00 38.12 80 ASP A C 1
ATOM 578 O O . ASP A 1 80 ? -47.708 6.631 -13.594 1.00 38.12 80 ASP A O 1
ATOM 582 N N . GLU A 1 81 ? -49.308 6.690 -15.176 1.00 48.09 81 GLU A N 1
ATOM 583 C CA . GLU A 1 81 ? -49.027 7.991 -15.750 1.00 48.09 81 GLU A CA 1
ATOM 584 C C . GLU A 1 81 ? -49.552 9.081 -14.812 1.00 48.09 81 GLU A C 1
ATOM 586 O O . GLU A 1 81 ? -50.749 9.159 -14.562 1.00 48.09 81 GLU A O 1
ATOM 591 N N . THR A 1 82 ? -48.718 10.041 -14.411 1.00 49.41 82 THR A N 1
ATOM 592 C CA . THR A 1 82 ? -49.235 11.399 -14.193 1.00 49.41 82 THR A CA 1
ATOM 593 C C . THR A 1 82 ? -48.232 12.445 -14.640 1.00 49.41 82 THR A C 1
ATOM 595 O O . THR A 1 82 ? -47.086 12.500 -14.204 1.00 49.41 82 THR A O 1
ATOM 598 N N . ALA A 1 83 ? -48.736 13.266 -15.549 1.00 46.09 83 ALA A N 1
ATOM 599 C CA . ALA A 1 83 ? -48.153 14.450 -16.131 1.00 46.09 83 ALA A CA 1
ATOM 600 C C . ALA A 1 83 ? -47.802 15.549 -15.111 1.00 46.09 83 ALA A C 1
ATOM 602 O O . ALA A 1 83 ? -48.300 15.556 -13.986 1.00 46.09 83 ALA A O 1
ATOM 603 N N . ARG A 1 84 ? -47.143 16.587 -15.659 1.00 38.84 84 ARG A N 1
ATOM 604 C CA . ARG A 1 84 ? -47.283 18.014 -15.300 1.00 38.84 84 ARG A CA 1
ATOM 605 C C . ARG A 1 84 ? -46.269 18.532 -14.272 1.00 38.84 84 ARG A C 1
ATOM 607 O O . ARG A 1 84 ? -46.471 18.387 -13.077 1.00 38.84 84 ARG A O 1
ATOM 614 N N . ASN A 1 85 ? -45.266 19.282 -14.736 1.00 41.06 85 ASN A N 1
ATOM 615 C CA . ASN A 1 85 ? -45.343 20.746 -14.665 1.00 41.06 85 ASN A CA 1
ATOM 616 C C . ASN A 1 85 ? -44.225 21.418 -15.485 1.00 41.06 85 ASN A C 1
ATOM 618 O O . ASN A 1 85 ? -43.048 21.106 -15.326 1.00 41.06 85 ASN A O 1
ATOM 622 N N . GLU A 1 86 ? -44.629 22.350 -16.342 1.00 49.38 86 GLU A N 1
ATOM 623 C CA . GLU A 1 86 ? -43.782 23.356 -16.983 1.00 49.38 86 GLU A CA 1
ATOM 624 C C . GLU A 1 86 ? -43.536 24.534 -16.014 1.00 49.38 86 GLU A C 1
ATOM 626 O O . GLU A 1 86 ? -44.264 24.701 -15.036 1.00 49.38 86 GLU A O 1
ATOM 631 N N . ASN A 1 87 ? -42.572 25.390 -16.373 1.00 41.12 87 ASN A N 1
ATOM 632 C CA . ASN A 1 87 ? -42.258 26.725 -15.834 1.00 41.12 87 ASN A CA 1
ATOM 633 C C . ASN A 1 87 ? -41.452 26.840 -14.530 1.00 41.12 87 ASN A C 1
ATOM 635 O O . ASN A 1 87 ? -41.956 26.599 -13.438 1.00 41.12 87 ASN A O 1
ATOM 639 N N . ALA A 1 88 ? -40.238 27.382 -14.671 1.00 43.34 88 ALA A N 1
ATOM 640 C CA . ALA A 1 88 ? -39.787 28.629 -14.030 1.00 43.34 88 ALA A CA 1
ATOM 641 C C . ALA A 1 88 ? -38.381 28.942 -14.583 1.00 43.34 88 ALA A C 1
ATOM 643 O O . ALA A 1 88 ? -37.422 28.226 -14.322 1.00 43.34 88 ALA A O 1
ATOM 644 N N . GLU A 1 89 ? -38.292 29.773 -15.618 1.00 42.94 89 GLU A N 1
ATOM 645 C CA . GLU A 1 89 ? -37.943 31.198 -15.507 1.00 42.94 89 GLU A CA 1
ATOM 646 C C . GLU A 1 89 ? -36.539 31.454 -14.944 1.00 42.94 89 GLU A C 1
ATOM 648 O O . GLU A 1 89 ? -36.244 31.349 -13.759 1.00 42.94 89 GLU A O 1
ATOM 653 N N . SER A 1 90 ? -35.678 31.824 -15.888 1.00 46.00 90 SER A N 1
ATOM 654 C CA . SER A 1 90 ? -34.383 32.453 -15.720 1.00 46.00 90 SER A CA 1
ATOM 655 C C . SER A 1 90 ? -34.526 33.848 -15.108 1.00 46.00 90 SER A C 1
ATOM 657 O O . SER A 1 90 ? -35.094 34.735 -15.747 1.00 46.00 90 SER A O 1
ATOM 659 N N . GLU A 1 91 ? -33.912 34.081 -13.950 1.00 43.34 91 GLU A N 1
ATOM 660 C CA . GLU A 1 91 ? -33.593 35.432 -13.490 1.00 43.34 91 GLU A CA 1
ATOM 661 C C . GLU A 1 91 ? -32.087 35.691 -13.574 1.00 43.34 91 GLU A C 1
ATOM 663 O O . GLU A 1 91 ? -31.252 35.125 -12.871 1.00 43.34 91 GLU A O 1
ATOM 668 N N . THR A 1 92 ? -31.763 36.597 -14.488 1.00 44.19 92 THR A N 1
ATOM 669 C CA . THR A 1 92 ? -30.583 37.456 -14.490 1.00 44.19 92 THR A CA 1
ATOM 670 C C . THR A 1 92 ? -30.560 38.346 -13.247 1.00 44.19 92 THR A C 1
ATOM 672 O O . THR A 1 92 ? -31.579 38.966 -12.979 1.00 44.19 92 THR A O 1
ATOM 675 N N . VAL A 1 93 ? -29.412 38.486 -12.572 1.00 39.66 93 VAL A N 1
ATOM 676 C CA . VAL A 1 93 ? -28.940 39.614 -11.718 1.00 39.66 93 VAL A CA 1
ATOM 677 C C . VAL A 1 93 ? -27.660 39.090 -11.029 1.00 39.66 93 VAL A C 1
ATOM 679 O O . VAL A 1 93 ? -27.624 37.955 -10.590 1.00 39.66 93 VAL A O 1
ATOM 682 N N . GLY A 1 94 ? -26.530 39.781 -10.923 1.00 35.66 94 GLY A N 1
ATOM 683 C CA . GLY A 1 94 ? -26.257 41.187 -11.111 1.00 35.66 94 GLY A CA 1
ATOM 684 C C . GLY A 1 94 ? -24.752 41.444 -11.204 1.00 35.66 94 GLY A C 1
ATOM 685 O O . GLY A 1 94 ? -23.903 40.723 -10.689 1.00 35.66 94 GLY A O 1
ATOM 686 N N . LYS A 1 95 ? -24.465 42.522 -11.918 1.00 45.91 95 LYS A N 1
ATOM 687 C CA . LYS A 1 95 ? -23.167 43.114 -12.207 1.00 45.91 95 LYS A CA 1
ATOM 688 C C . LYS A 1 95 ? -22.678 43.838 -10.948 1.00 45.91 95 LYS A C 1
ATOM 690 O O . LYS A 1 95 ? -23.250 44.869 -10.599 1.00 45.91 95 LYS A O 1
ATOM 695 N N . GLN A 1 96 ? -21.646 43.331 -10.275 1.00 43.94 96 GLN A N 1
ATOM 696 C CA . GLN A 1 96 ? -20.963 44.079 -9.216 1.00 43.94 96 GLN A CA 1
ATOM 697 C C . GLN A 1 96 ? -19.712 44.771 -9.758 1.00 43.94 96 GLN A C 1
ATOM 699 O O . GLN A 1 96 ? -18.826 44.178 -10.366 1.00 43.94 96 GLN A O 1
ATOM 704 N N . LYS A 1 97 ? -19.744 46.083 -9.554 1.00 47.91 97 LYS A N 1
ATOM 705 C CA . LYS A 1 97 ? -18.760 47.117 -9.833 1.00 47.91 97 LYS A CA 1
ATOM 706 C C . LYS A 1 97 ? -18.009 47.364 -8.521 1.00 47.91 97 LYS A C 1
ATOM 708 O O . LYS A 1 97 ? -18.662 47.705 -7.542 1.00 47.91 97 LYS A O 1
ATOM 713 N N . ALA A 1 98 ? -16.689 47.218 -8.519 1.00 44.31 98 ALA A N 1
ATOM 714 C CA . ALA A 1 98 ? -15.786 47.694 -7.468 1.00 44.31 98 ALA A CA 1
ATOM 715 C C . ALA A 1 98 ? -14.489 48.115 -8.182 1.00 44.31 98 ALA A C 1
ATOM 717 O O . ALA A 1 98 ? -13.892 47.308 -8.885 1.00 44.31 98 ALA A O 1
ATOM 718 N N . GLU A 1 99 ? -14.274 49.411 -8.394 1.00 46.41 99 GLU A N 1
ATOM 719 C CA . GLU A 1 99 ? -13.673 50.388 -7.470 1.00 46.41 99 GLU A CA 1
ATOM 720 C C . GLU A 1 99 ? -12.176 50.560 -7.759 1.00 46.41 99 GLU A C 1
ATOM 722 O O . GLU A 1 99 ? -11.347 49.695 -7.494 1.00 46.41 99 GLU A O 1
ATOM 727 N N . ASP A 1 100 ? -11.888 51.716 -8.360 1.00 50.19 100 ASP A N 1
ATOM 728 C CA . ASP A 1 100 ? -10.577 52.331 -8.513 1.00 50.19 100 ASP A CA 1
ATOM 729 C C . ASP A 1 100 ? -9.910 52.560 -7.147 1.00 50.19 100 ASP A C 1
ATOM 731 O O . ASP A 1 100 ? -10.501 53.149 -6.240 1.00 50.19 100 ASP A O 1
ATOM 735 N N . GLY A 1 101 ? -8.638 52.173 -7.034 1.00 38.16 101 GLY A N 1
ATOM 736 C CA . GLY A 1 101 ? -7.761 52.492 -5.908 1.00 38.16 101 GLY A CA 1
ATOM 737 C C . GLY A 1 101 ? -6.285 52.452 -6.336 1.00 38.16 101 GLY A C 1
ATOM 738 O O . GLY A 1 101 ? -5.938 51.657 -7.206 1.00 38.16 101 GLY A O 1
ATOM 739 N N . PRO A 1 102 ? -5.420 53.343 -5.812 1.00 55.69 102 PRO A N 1
ATOM 740 C CA . PRO A 1 102 ? -4.360 53.974 -6.597 1.00 55.69 102 PRO A CA 1
ATOM 741 C C . PRO A 1 102 ? -3.020 53.228 -6.656 1.00 55.69 102 PRO A C 1
ATOM 743 O O . PRO A 1 102 ? -2.661 52.415 -5.808 1.00 55.69 102 PRO A O 1
ATOM 746 N N . ALA A 1 103 ? -2.270 53.621 -7.686 1.00 48.06 103 ALA A N 1
ATOM 747 C CA . ALA A 1 103 ? -0.931 53.208 -8.070 1.00 48.06 103 ALA A CA 1
ATOM 748 C C . ALA A 1 103 ? 0.108 53.185 -6.932 1.00 48.06 103 ALA A C 1
ATOM 750 O O . ALA A 1 103 ? 0.309 54.175 -6.227 1.00 48.06 103 ALA A O 1
ATOM 751 N N . ALA A 1 104 ? 0.862 52.085 -6.874 1.00 43.75 104 ALA A N 1
ATOM 752 C CA . ALA A 1 104 ? 2.158 51.992 -6.212 1.00 43.75 104 ALA A CA 1
ATOM 753 C C . ALA A 1 104 ? 3.272 51.845 -7.277 1.00 43.75 104 ALA A C 1
ATOM 755 O O . ALA A 1 104 ? 3.050 51.185 -8.297 1.00 43.75 104 ALA A O 1
ATOM 756 N N . PRO A 1 105 ? 4.445 52.479 -7.085 1.00 57.53 105 PRO A N 1
ATOM 757 C CA . PRO A 1 105 ? 5.483 52.583 -8.106 1.00 57.53 105 PRO A CA 1
ATOM 758 C C . PRO A 1 105 ? 6.291 51.292 -8.295 1.00 57.53 105 PRO A C 1
ATOM 760 O O . PRO A 1 105 ? 6.541 50.532 -7.362 1.00 57.53 105 PRO A O 1
ATOM 763 N N . ALA A 1 106 ? 6.717 51.103 -9.543 1.00 49.78 106 ALA A N 1
ATOM 764 C CA . ALA A 1 106 ? 7.492 49.984 -10.060 1.00 49.78 106 ALA A CA 1
ATOM 765 C C . ALA A 1 106 ? 8.856 49.783 -9.365 1.00 49.78 106 ALA A C 1
ATOM 767 O O . ALA A 1 106 ? 9.568 50.763 -9.132 1.00 49.78 106 ALA A O 1
ATOM 768 N N . PRO A 1 107 ? 9.289 48.529 -9.135 1.00 50.34 107 PRO A N 1
ATOM 769 C CA . PRO A 1 107 ? 10.695 48.206 -8.970 1.00 50.34 107 PRO A CA 1
ATOM 770 C C . PRO A 1 107 ? 11.364 47.950 -10.329 1.00 50.34 107 PRO A C 1
ATOM 772 O O . PRO A 1 107 ? 10.788 47.365 -11.245 1.00 50.34 107 PRO A O 1
ATOM 775 N N . ALA A 1 108 ? 12.594 48.447 -10.417 1.00 46.16 108 ALA A N 1
ATOM 776 C CA . ALA A 1 108 ? 13.449 48.495 -11.587 1.00 46.16 108 ALA A CA 1
ATOM 777 C C . ALA A 1 108 ? 13.790 47.122 -12.190 1.00 46.16 108 ALA A C 1
ATOM 779 O O . ALA A 1 108 ? 13.867 46.101 -11.509 1.00 46.16 108 ALA A O 1
ATOM 780 N N . GLU A 1 109 ? 14.028 47.177 -13.496 1.00 43.75 109 GLU A N 1
ATOM 781 C CA . GLU A 1 109 ? 14.378 46.098 -14.408 1.00 43.75 109 GLU A CA 1
ATOM 782 C C . GLU A 1 109 ? 15.662 45.363 -13.991 1.00 43.75 109 GLU A C 1
ATOM 784 O O . GLU A 1 109 ? 16.700 45.976 -13.741 1.00 43.75 109 GLU A O 1
ATOM 789 N N . ALA A 1 110 ? 15.596 44.030 -13.981 1.00 42.09 110 ALA A N 1
ATOM 790 C CA . ALA A 1 110 ? 16.761 43.161 -14.060 1.00 42.09 110 ALA A CA 1
ATOM 791 C C . ALA A 1 110 ? 16.658 42.363 -15.365 1.00 42.09 110 ALA A C 1
ATOM 793 O O . ALA A 1 110 ? 15.788 41.508 -15.532 1.00 42.09 110 ALA A O 1
ATOM 794 N N . ASP A 1 111 ? 17.539 42.723 -16.290 1.00 52.50 111 ASP A N 1
ATOM 795 C CA . ASP A 1 111 ? 17.707 42.163 -17.624 1.00 52.50 111 ASP A CA 1
ATOM 796 C C . ASP A 1 111 ? 18.171 40.697 -17.536 1.00 52.50 111 ASP A C 1
ATOM 798 O O . ASP A 1 111 ? 19.213 40.381 -16.956 1.00 52.50 111 ASP A O 1
ATOM 802 N N . GLY A 1 112 ? 17.361 39.786 -18.074 1.00 43.81 112 GLY A N 1
ATOM 803 C CA . GLY A 1 112 ? 17.603 38.348 -18.071 1.00 43.81 112 GLY A CA 1
ATOM 804 C C . GLY A 1 112 ? 16.971 37.716 -19.304 1.00 43.81 112 GLY A C 1
ATOM 805 O O . GLY A 1 112 ? 15.755 37.549 -19.369 1.00 43.81 112 GLY A O 1
ATOM 806 N N . GLY A 1 113 ? 17.813 37.399 -20.292 1.00 55.25 113 GLY A N 1
ATOM 807 C CA . GLY A 1 113 ? 17.434 36.918 -21.620 1.00 55.25 113 GLY A CA 1
ATOM 808 C C . GLY A 1 113 ? 16.380 35.812 -21.601 1.00 55.25 113 GLY A C 1
ATOM 809 O O . GLY A 1 113 ? 16.633 34.683 -21.179 1.00 55.25 113 GLY A O 1
ATOM 810 N N . THR A 1 114 ? 15.194 36.141 -22.107 1.00 42.56 114 THR A N 1
ATOM 811 C CA . THR A 1 114 ? 14.093 35.201 -22.283 1.00 42.56 114 THR A CA 1
ATOM 812 C C . THR A 1 114 ? 14.227 34.500 -23.631 1.00 42.56 114 THR A C 1
ATOM 814 O O . THR A 1 114 ? 14.284 35.122 -24.692 1.00 42.56 114 THR A O 1
ATOM 817 N N . ALA A 1 115 ? 14.279 33.169 -23.588 1.00 50.53 115 ALA A N 1
ATOM 818 C CA . ALA A 1 115 ? 14.031 32.339 -24.753 1.00 5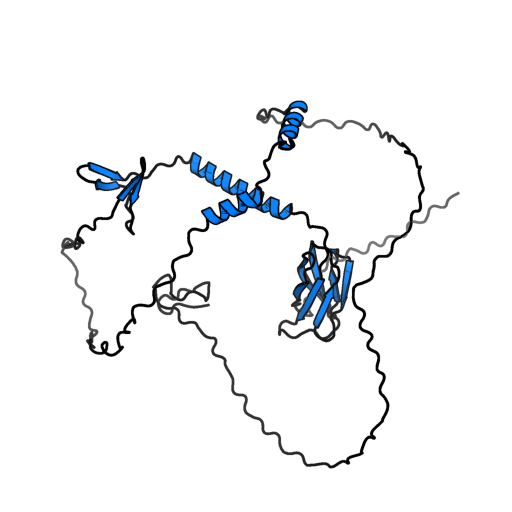0.53 115 ALA A CA 1
ATOM 819 C C . ALA A 1 115 ? 12.633 32.676 -25.293 1.00 50.53 115 ALA A C 1
ATOM 821 O O . ALA A 1 115 ? 11.651 32.640 -24.549 1.00 50.53 115 ALA A O 1
ATOM 822 N N . GLN A 1 116 ? 12.555 33.026 -26.577 1.00 45.56 116 GLN A N 1
ATOM 823 C CA . GLN A 1 116 ? 11.304 33.303 -27.276 1.00 45.56 116 GLN A CA 1
ATOM 824 C C . GLN A 1 116 ? 10.466 32.020 -27.339 1.00 45.56 116 GLN A C 1
ATOM 826 O O . GLN A 1 116 ? 10.556 31.241 -28.284 1.00 45.56 116 GLN A O 1
ATOM 831 N N . MET A 1 117 ? 9.657 31.773 -26.310 1.00 52.22 117 MET A N 1
ATOM 832 C CA . MET A 1 117 ? 8.572 30.807 -26.404 1.00 52.22 117 MET A CA 1
ATOM 833 C C . MET A 1 117 ? 7.491 31.434 -27.278 1.00 52.22 117 MET A C 1
ATOM 835 O O . MET A 1 117 ? 6.838 32.400 -26.878 1.00 52.22 117 MET A O 1
ATOM 839 N N . HIS A 1 118 ? 7.345 30.904 -28.493 1.00 70.81 118 HIS A N 1
ATOM 840 C CA . HIS A 1 118 ? 6.235 31.223 -29.380 1.00 70.81 118 HIS A CA 1
ATOM 841 C C . HIS A 1 118 ? 4.933 30.932 -28.626 1.00 70.81 118 HIS A C 1
ATOM 843 O O . HIS A 1 118 ? 4.582 29.778 -28.386 1.00 70.81 118 HIS A O 1
ATOM 849 N N . LYS A 1 119 ? 4.241 31.990 -28.197 1.00 73.00 119 LYS A N 1
ATOM 850 C CA . LYS A 1 119 ? 2.883 31.874 -27.675 1.00 73.00 119 LYS A CA 1
ATOM 851 C C . LYS A 1 119 ? 2.010 31.431 -28.842 1.00 73.00 119 LYS A C 1
ATOM 853 O O . LYS A 1 119 ? 1.819 32.204 -29.778 1.00 73.00 119 LYS A O 1
ATOM 858 N N . LEU A 1 120 ? 1.545 30.185 -28.790 1.00 77.00 120 LEU A N 1
ATOM 859 C CA . LEU A 1 120 ? 0.542 29.666 -29.714 1.00 77.00 120 LEU A CA 1
ATOM 860 C C . LEU A 1 120 ? -0.670 30.598 -29.661 1.00 77.00 120 LEU A C 1
ATOM 862 O O . LEU A 1 120 ? -1.115 30.982 -28.572 1.00 77.00 120 LEU A O 1
ATOM 866 N N . SER A 1 121 ? -1.157 31.014 -30.826 1.00 88.50 121 SER A N 1
ATOM 867 C CA . SER A 1 121 ? -2.366 31.830 -30.891 1.00 88.50 121 SER A CA 1
ATOM 868 C C . SER A 1 121 ? -3.563 31.005 -30.409 1.00 88.50 121 SER A C 1
ATOM 870 O O . SER A 1 121 ? -3.546 29.772 -30.442 1.00 88.50 121 SER A O 1
ATOM 872 N N . ALA A 1 122 ? -4.619 31.680 -29.949 1.00 87.38 122 ALA A N 1
ATOM 873 C CA . ALA A 1 122 ? -5.840 31.004 -29.508 1.00 87.38 122 ALA A CA 1
ATOM 874 C C . ALA A 1 122 ? -6.419 30.078 -30.601 1.00 87.38 122 ALA A C 1
ATOM 876 O O . ALA A 1 122 ? -6.922 29.003 -30.286 1.00 87.38 122 ALA A O 1
ATOM 877 N N . GLU A 1 123 ? -6.249 30.440 -31.876 1.00 88.88 123 GLU A N 1
ATOM 878 C CA . GLU A 1 123 ? -6.662 29.623 -33.025 1.00 88.88 123 GLU A CA 1
ATOM 879 C C . GLU A 1 123 ? -5.812 28.352 -33.200 1.00 88.88 123 GLU A C 1
ATOM 881 O O . GLU A 1 123 ? -6.348 27.292 -33.526 1.00 88.88 123 GLU A O 1
ATOM 886 N N . GLU A 1 124 ? -4.497 28.403 -32.952 1.00 87.69 124 GLU A N 1
ATOM 887 C CA . GLU A 1 124 ? -3.655 27.197 -32.991 1.00 87.69 124 GLU A CA 1
ATOM 888 C C . GLU A 1 124 ? -3.977 26.242 -31.839 1.00 87.69 124 GLU A C 1
ATOM 890 O O . GLU A 1 124 ? -4.005 25.025 -32.036 1.00 87.69 124 GLU A O 1
ATOM 895 N N . ALA A 1 125 ? -4.276 26.776 -30.653 1.00 87.81 125 ALA A N 1
ATOM 896 C CA . ALA A 1 125 ? -4.683 25.965 -29.511 1.00 87.81 125 ALA A CA 1
ATOM 897 C C . ALA A 1 125 ? -6.020 25.241 -29.765 1.00 87.81 125 ALA A C 1
ATOM 899 O O . ALA A 1 125 ? -6.166 24.070 -29.409 1.00 87.81 125 ALA A O 1
ATOM 900 N N . GLU A 1 126 ? -6.976 25.899 -30.427 1.00 88.06 126 GLU A N 1
ATOM 901 C CA . GLU A 1 126 ? -8.274 25.308 -30.768 1.00 88.06 126 GLU A CA 1
ATOM 902 C C . GLU A 1 126 ? -8.155 24.222 -31.848 1.00 88.06 126 GLU A C 1
ATOM 904 O O . GLU A 1 126 ? -8.770 23.160 -31.732 1.00 88.06 126 GLU A O 1
ATOM 909 N N . LYS A 1 127 ? -7.280 24.422 -32.842 1.00 89.94 127 LYS A N 1
ATOM 910 C CA . LYS A 1 127 ? -7.005 23.423 -33.886 1.00 89.94 127 LYS A CA 1
ATOM 911 C C . LYS A 1 127 ? -6.311 22.171 -33.348 1.00 89.94 127 LYS A C 1
ATOM 913 O O . LYS A 1 127 ? -6.593 21.063 -33.800 1.00 89.94 127 LYS A O 1
ATOM 918 N N . ILE A 1 128 ? -5.409 22.327 -32.376 1.00 85.38 128 ILE A N 1
ATOM 919 C CA . ILE A 1 128 ? -4.798 21.178 -31.696 1.00 85.38 128 ILE A CA 1
ATOM 920 C C . ILE A 1 128 ? -5.869 20.443 -30.889 1.00 85.38 128 ILE A C 1
ATOM 922 O O . ILE A 1 128 ? -5.965 19.221 -30.988 1.00 85.38 128 ILE A O 1
ATOM 926 N N . ARG A 1 129 ? -6.726 21.164 -30.155 1.00 83.56 129 ARG A N 1
ATOM 927 C CA . ARG A 1 129 ? -7.803 20.550 -29.371 1.00 83.56 129 ARG A CA 1
ATOM 928 C C . ARG A 1 129 ? -8.766 19.742 -30.244 1.00 83.56 129 ARG A C 1
ATOM 930 O O . ARG A 1 129 ? -9.051 18.606 -29.889 1.00 83.56 129 ARG A O 1
ATOM 937 N N . SER A 1 130 ? -9.210 20.256 -31.391 1.00 82.88 130 SER A N 1
ATOM 938 C CA . SER A 1 130 ? -10.145 19.523 -32.258 1.00 82.88 130 SER A CA 1
ATOM 939 C C . SER A 1 130 ? -9.540 18.254 -32.868 1.00 82.88 130 SER A C 1
ATOM 941 O O . SER A 1 130 ? -10.253 17.273 -33.044 1.00 82.88 130 SER A O 1
ATOM 943 N N . SER A 1 131 ? -8.222 18.216 -33.097 1.00 80.06 131 SER A N 1
ATOM 944 C CA . SER A 1 131 ? -7.540 17.000 -33.568 1.00 80.06 131 SER A CA 1
ATOM 945 C C . SER A 1 131 ? -7.488 15.862 -32.537 1.00 80.06 131 SER A C 1
ATOM 947 O O . SER A 1 131 ? -7.401 14.704 -32.929 1.00 80.06 131 SER A O 1
ATOM 949 N N . PHE A 1 132 ? -7.581 16.168 -31.237 1.00 79.00 132 PHE A N 1
ATOM 950 C CA . PHE A 1 132 ? -7.595 15.158 -30.168 1.00 79.00 132 PHE A CA 1
ATOM 951 C C . PHE A 1 132 ? -8.987 14.591 -29.865 1.00 79.00 132 PHE A C 1
ATOM 953 O O . PHE A 1 132 ? -9.074 13.517 -29.278 1.00 79.00 132 PHE A O 1
ATOM 960 N N . TYR A 1 133 ? -10.053 15.293 -30.258 1.00 74.06 133 TYR A N 1
ATOM 961 C CA . TYR A 1 133 ? -11.446 14.877 -30.043 1.00 74.06 133 TYR A CA 1
ATOM 962 C C . TYR A 1 133 ? -12.182 14.560 -31.350 1.00 74.06 133 TYR A C 1
ATOM 964 O O . TYR A 1 133 ? -13.406 14.469 -31.347 1.00 74.06 133 TYR A O 1
ATOM 972 N N . ALA A 1 134 ? -11.467 14.407 -32.468 1.00 61.06 134 ALA A N 1
ATOM 973 C CA . ALA A 1 134 ? -12.061 13.825 -33.661 1.00 61.06 134 ALA A CA 1
ATOM 974 C C . ALA A 1 134 ? -12.391 12.362 -33.341 1.00 61.06 134 ALA A C 1
ATOM 976 O O . ALA A 1 134 ? -11.489 11.526 -33.249 1.00 61.06 134 ALA A O 1
ATOM 977 N N . GLU A 1 135 ? -13.671 12.083 -33.098 1.00 60.59 135 GLU A N 1
ATOM 978 C CA . GLU A 1 135 ? -14.179 10.720 -33.002 1.00 60.59 135 GLU A CA 1
ATOM 979 C C . GLU A 1 135 ? -13.765 9.986 -34.287 1.00 60.59 135 GLU A C 1
ATOM 981 O O . GLU A 1 135 ? -13.997 10.503 -35.384 1.00 60.59 135 GLU A O 1
ATOM 986 N N . PRO A 1 136 ? -13.066 8.844 -34.193 1.00 60.62 136 PRO A N 1
ATOM 987 C CA . PRO A 1 136 ? -12.735 8.069 -35.374 1.00 60.62 136 PRO A CA 1
ATOM 988 C C . PRO A 1 136 ? -14.045 7.530 -35.957 1.00 60.62 136 PRO A C 1
ATOM 990 O O . PRO A 1 136 ? -14.577 6.544 -35.462 1.00 60.62 136 PRO A O 1
ATOM 993 N N . GLU A 1 137 ? -14.568 8.184 -36.996 1.00 59.94 137 GLU A N 1
ATOM 994 C CA . GLU A 1 137 ? -15.843 7.810 -37.633 1.00 59.94 137 GLU A CA 1
ATOM 995 C C . GLU A 1 137 ? -15.827 6.408 -38.277 1.00 59.94 137 GLU A C 1
ATOM 997 O O . GLU A 1 137 ? -16.880 5.908 -38.644 1.00 59.94 137 GLU A O 1
ATOM 1002 N N . ASP A 1 138 ? -14.675 5.732 -38.338 1.00 58.59 138 ASP A N 1
ATOM 1003 C CA . ASP A 1 138 ? -14.523 4.384 -38.896 1.00 58.59 138 ASP A CA 1
ATOM 1004 C C . ASP A 1 138 ? -13.520 3.539 -38.081 1.00 58.59 138 ASP A C 1
ATOM 1006 O O . ASP A 1 138 ? -12.586 2.945 -38.629 1.00 58.59 138 ASP A O 1
ATOM 1010 N N . SER A 1 139 ? -13.629 3.498 -36.746 1.00 55.62 139 SER A N 1
ATOM 1011 C CA . SER A 1 139 ? -12.972 2.405 -36.017 1.00 55.62 139 SER A CA 1
ATOM 1012 C C . SER A 1 139 ? -13.819 1.151 -36.191 1.00 55.62 139 SER A C 1
ATOM 1014 O O . SER A 1 139 ? -14.770 0.952 -35.438 1.00 55.62 139 SER A O 1
ATOM 1016 N N . ASP A 1 140 ? -13.483 0.338 -37.194 1.00 65.75 140 ASP A N 1
ATOM 1017 C CA . ASP A 1 140 ? -13.971 -1.034 -37.331 1.00 65.75 140 ASP A CA 1
ATOM 1018 C C . ASP A 1 140 ? -13.818 -1.730 -35.970 1.00 65.75 140 ASP A C 1
ATOM 1020 O O . ASP A 1 140 ? -12.709 -2.086 -35.553 1.00 65.75 140 ASP A O 1
ATOM 1024 N N . GLU A 1 141 ? -14.921 -1.842 -35.226 1.00 70.69 141 GLU A N 1
ATOM 1025 C CA . GLU A 1 141 ? -14.946 -2.545 -33.953 1.00 70.69 141 GLU A CA 1
ATOM 1026 C C . GLU A 1 141 ? -14.452 -3.964 -34.222 1.00 70.69 141 GLU A C 1
ATOM 1028 O O . GLU A 1 141 ? -15.026 -4.691 -35.035 1.00 70.69 141 GLU A O 1
ATOM 1033 N N . ILE A 1 142 ? -13.353 -4.352 -33.568 1.00 69.44 142 ILE A N 1
ATOM 1034 C CA . ILE A 1 142 ? -12.842 -5.719 -33.644 1.00 69.44 142 ILE A CA 1
ATOM 1035 C C . ILE A 1 142 ? -13.967 -6.615 -33.145 1.00 69.44 142 ILE A C 1
ATOM 1037 O O . ILE A 1 142 ? -14.261 -6.664 -31.949 1.00 69.44 142 ILE A O 1
ATOM 1041 N N . THR A 1 143 ? -14.619 -7.299 -34.080 1.00 84.44 143 THR A N 1
ATOM 1042 C CA . THR A 1 143 ? -15.732 -8.179 -33.762 1.00 84.44 143 THR A CA 1
ATOM 1043 C C . THR A 1 143 ? -15.246 -9.277 -32.816 1.00 84.44 143 THR A C 1
ATOM 1045 O O . THR A 1 143 ? -14.076 -9.679 -32.825 1.00 84.44 143 THR A O 1
ATOM 1048 N N . ALA A 1 144 ? -16.144 -9.799 -31.981 1.00 80.62 144 ALA A N 1
ATOM 1049 C CA . ALA A 1 144 ? -15.814 -10.899 -31.073 1.00 80.62 144 ALA A CA 1
ATOM 1050 C C . ALA A 1 144 ? -15.220 -12.118 -31.820 1.00 80.62 144 ALA A C 1
ATOM 1052 O O . ALA A 1 144 ? -14.423 -12.879 -31.263 1.00 80.62 144 ALA A O 1
ATOM 1053 N N . GLU A 1 145 ? -15.555 -12.272 -33.103 1.00 84.56 145 GLU A N 1
ATOM 1054 C CA . GLU A 1 145 ? -15.014 -13.305 -33.981 1.00 84.56 145 GLU A CA 1
ATOM 1055 C C . GLU A 1 145 ? -13.532 -13.065 -34.304 1.00 84.56 145 GLU A C 1
ATOM 1057 O O . GLU A 1 145 ? -12.723 -13.983 -34.129 1.00 84.56 145 GLU A O 1
ATOM 1062 N N . ASP A 1 146 ? -13.136 -11.835 -34.643 1.00 87.75 146 ASP A N 1
ATOM 1063 C CA . ASP A 1 146 ? -11.735 -11.478 -34.902 1.00 87.75 146 ASP A CA 1
ATOM 1064 C C . ASP A 1 146 ? -10.856 -11.624 -33.655 1.00 87.75 146 ASP A C 1
ATOM 1066 O O . ASP A 1 146 ? -9.734 -12.141 -33.732 1.00 87.75 146 ASP A O 1
ATOM 1070 N N . ALA A 1 147 ? -11.385 -11.258 -32.483 1.00 85.25 147 ALA A N 1
ATOM 1071 C CA . ALA A 1 147 ? -10.692 -11.444 -31.211 1.00 85.25 147 ALA A CA 1
ATOM 1072 C C . ALA A 1 147 ? -10.418 -12.935 -30.925 1.00 85.25 147 ALA A C 1
ATOM 1074 O O . ALA A 1 147 ? -9.306 -13.316 -30.542 1.00 85.25 147 ALA A O 1
ATOM 1075 N N . SER A 1 148 ? -11.401 -13.806 -31.175 1.00 81.75 148 SER A N 1
ATOM 1076 C CA . SER A 1 148 ? -11.257 -15.253 -30.969 1.00 81.75 148 SER A CA 1
ATOM 1077 C C . SER A 1 148 ? -10.301 -15.913 -31.977 1.00 81.75 148 SER A C 1
ATOM 1079 O O . SER A 1 148 ? -9.535 -16.819 -31.622 1.00 81.75 148 SER A O 1
ATOM 1081 N N . ALA A 1 149 ? -10.274 -15.422 -33.221 1.00 84.88 149 ALA A N 1
ATOM 1082 C CA . ALA A 1 149 ? -9.359 -15.886 -34.257 1.00 84.88 149 ALA A CA 1
ATOM 1083 C C . ALA A 1 149 ? -7.901 -15.520 -33.938 1.00 84.88 149 ALA A C 1
ATOM 1085 O O . ALA A 1 149 ? -6.999 -16.348 -34.112 1.00 84.88 149 ALA A O 1
ATOM 1086 N N . LEU A 1 150 ? -7.664 -14.314 -33.413 1.00 86.12 150 LEU A N 1
ATOM 1087 C CA . LEU A 1 150 ? -6.350 -13.875 -32.937 1.00 86.12 150 LEU A CA 1
ATOM 1088 C C . LEU A 1 150 ? -5.867 -14.708 -31.748 1.00 86.12 150 LEU A C 1
ATOM 1090 O O . LEU A 1 150 ? -4.708 -15.131 -31.728 1.00 86.12 150 LEU A O 1
ATOM 1094 N N . PHE A 1 151 ? -6.760 -15.015 -30.805 1.00 82.06 151 PHE A N 1
ATOM 1095 C CA . PHE A 1 151 ? -6.420 -15.834 -29.644 1.00 82.06 151 PHE A CA 1
ATOM 1096 C C . PHE A 1 151 ? -6.003 -17.253 -30.055 1.00 82.06 151 PHE A C 1
ATOM 1098 O O . PHE A 1 151 ? -4.946 -17.728 -29.647 1.00 82.06 151 PHE A O 1
ATOM 1105 N N . ARG A 1 152 ? -6.742 -17.893 -30.974 1.00 81.00 152 ARG A N 1
ATOM 1106 C CA . ARG A 1 152 ? -6.363 -19.205 -31.538 1.00 81.00 152 ARG A CA 1
ATOM 1107 C C . ARG A 1 152 ? -5.033 -19.196 -32.288 1.00 81.00 152 ARG A C 1
ATOM 1109 O O . ARG A 1 152 ? -4.373 -20.226 -32.357 1.00 81.00 152 ARG A O 1
ATOM 1116 N N . LYS A 1 153 ? -4.639 -18.064 -32.871 1.00 86.56 153 LYS A N 1
ATOM 1117 C CA . LYS A 1 153 ? -3.366 -17.939 -33.594 1.00 86.56 153 LYS A CA 1
ATOM 1118 C C . LYS A 1 153 ? -2.171 -17.779 -32.651 1.00 86.56 153 LYS A C 1
ATOM 1120 O O . LYS A 1 153 ? -1.065 -18.167 -33.016 1.00 86.56 153 LYS A O 1
ATOM 1125 N N . MET A 1 154 ? -2.391 -17.211 -31.462 1.00 80.56 154 MET A N 1
ATOM 1126 C CA . MET A 1 154 ? -1.359 -17.032 -30.433 1.00 80.56 154 MET A CA 1
ATOM 1127 C C . MET A 1 154 ? -1.242 -18.239 -29.499 1.00 80.56 154 MET A C 1
ATOM 1129 O O . MET A 1 154 ? -0.137 -18.604 -29.100 1.00 80.56 154 MET A O 1
ATOM 1133 N N . SER A 1 155 ? -2.358 -18.896 -29.189 1.00 81.06 155 SER A N 1
ATOM 1134 C CA . SER A 1 155 ? -2.383 -20.179 -28.494 1.00 81.06 155 SER A CA 1
ATOM 1135 C C . SER A 1 155 ? -2.020 -21.281 -29.485 1.00 81.06 155 SER A C 1
ATOM 1137 O O . SER A 1 155 ? -2.891 -21.907 -30.084 1.00 81.06 155 SER A O 1
ATOM 1139 N N . GLY A 1 156 ? -0.717 -21.482 -29.703 1.00 77.44 156 GLY A N 1
ATOM 1140 C CA . GLY A 1 156 ? -0.204 -22.606 -30.487 1.00 77.44 156 GLY A CA 1
ATOM 1141 C C . GLY A 1 156 ? -0.821 -23.950 -30.058 1.00 77.44 156 GLY A C 1
ATOM 1142 O O . GLY A 1 156 ? -1.410 -24.043 -28.978 1.00 77.44 156 GLY A O 1
ATOM 1143 N N . PRO A 1 157 ? -0.711 -24.996 -30.900 1.00 77.25 157 PRO A N 1
ATOM 1144 C CA . PRO A 1 157 ? -1.332 -26.288 -30.626 1.00 77.25 157 PRO A CA 1
ATOM 1145 C C . PRO A 1 157 ? -0.949 -26.774 -29.220 1.00 77.25 157 PRO A C 1
ATOM 1147 O O . PRO A 1 157 ? 0.222 -26.640 -28.843 1.00 77.25 157 PRO A O 1
ATOM 1150 N N . PRO A 1 158 ? -1.910 -27.301 -28.436 1.00 71.44 158 PRO A N 1
ATOM 1151 C CA . PRO A 1 158 ? -1.625 -27.779 -27.093 1.00 71.44 158 PRO A CA 1
ATOM 1152 C C . PRO A 1 158 ? -0.491 -28.810 -27.161 1.00 71.44 158 PRO A C 1
ATOM 1154 O O . PRO A 1 158 ? -0.465 -29.616 -28.099 1.00 71.44 158 PRO A O 1
ATOM 1157 N N . PRO A 1 159 ? 0.473 -28.770 -26.224 1.00 66.75 159 PRO A N 1
ATOM 1158 C CA . PRO A 1 159 ? 1.574 -29.719 -26.215 1.00 66.75 159 PRO A CA 1
ATOM 1159 C C . PRO A 1 159 ? 0.998 -31.134 -26.180 1.00 66.75 159 PRO A C 1
ATOM 1161 O O . PRO A 1 159 ? 0.187 -31.461 -25.315 1.00 66.75 159 PRO A O 1
ATOM 1164 N N . SER A 1 160 ? 1.387 -31.947 -27.161 1.00 66.06 160 SER A N 1
ATOM 1165 C CA . SER A 1 160 ? 1.007 -33.354 -27.250 1.00 66.06 160 SER A CA 1
ATOM 1166 C C . SER A 1 160 ? 1.342 -34.057 -25.938 1.00 66.06 160 SER A C 1
ATOM 1168 O O . SER A 1 160 ? 2.480 -33.962 -25.469 1.00 66.06 160 SER A O 1
ATOM 1170 N N . GLU A 1 161 ? 0.349 -34.737 -25.365 1.00 60.31 161 GLU A N 1
ATOM 1171 C CA . GLU A 1 161 ? 0.483 -35.506 -24.130 1.00 60.31 161 GLU A CA 1
ATOM 1172 C C . GLU A 1 161 ? 1.707 -36.439 -24.199 1.00 60.31 161 GLU A C 1
ATOM 1174 O O . GLU A 1 161 ? 1.941 -37.080 -25.232 1.00 60.31 161 GLU A O 1
ATOM 1179 N N . PRO A 1 162 ? 2.525 -36.510 -23.134 1.00 51.66 162 PRO A N 1
ATOM 1180 C CA . PRO A 1 162 ? 3.697 -37.371 -23.119 1.00 51.66 162 PRO A CA 1
ATOM 1181 C C . PRO A 1 162 ? 3.273 -38.844 -23.176 1.00 51.66 162 PRO A C 1
ATOM 1183 O O . PRO A 1 162 ? 2.561 -39.341 -22.306 1.00 51.66 162 PRO A O 1
ATOM 1186 N N . SER A 1 163 ? 3.745 -39.537 -24.214 1.00 57.06 163 SER A N 1
ATOM 1187 C CA . SER A 1 163 ? 3.549 -40.974 -24.420 1.00 57.06 163 SER A CA 1
ATOM 1188 C C . SER A 1 163 ? 4.104 -41.780 -23.230 1.00 57.06 163 SER A C 1
ATOM 1190 O O . SER A 1 163 ? 5.264 -41.573 -22.855 1.00 57.06 163 SER A O 1
ATOM 1192 N N . PRO A 1 164 ? 3.335 -42.709 -22.633 1.00 59.72 164 PRO A N 1
ATOM 1193 C CA . PRO A 1 164 ? 3.752 -43.471 -21.462 1.00 59.72 164 PRO A CA 1
ATOM 1194 C C . PRO A 1 164 ? 4.582 -44.696 -21.866 1.00 59.72 164 PRO A C 1
ATOM 1196 O O . PRO A 1 164 ? 4.136 -45.827 -21.727 1.00 59.72 164 PRO A O 1
ATOM 1199 N N . GLU A 1 165 ? 5.806 -44.493 -22.349 1.00 54.06 165 GLU A N 1
ATOM 1200 C CA . GLU A 1 165 ? 6.771 -45.585 -22.533 1.00 54.06 165 GLU A CA 1
ATOM 1201 C C . GLU A 1 165 ? 8.171 -45.120 -22.133 1.00 54.06 165 GLU A C 1
ATOM 1203 O O . GLU A 1 165 ? 8.920 -44.569 -22.936 1.00 54.06 165 GLU A O 1
ATOM 1208 N N . ASN A 1 166 ? 8.495 -45.287 -20.847 1.00 50.62 166 ASN A N 1
ATOM 1209 C CA . ASN A 1 166 ? 9.718 -45.947 -20.369 1.00 50.62 166 ASN A CA 1
ATOM 1210 C C . ASN A 1 166 ? 9.818 -45.828 -18.834 1.00 50.62 166 ASN A C 1
ATOM 1212 O O . ASN A 1 166 ? 9.895 -44.714 -18.308 1.00 50.62 166 ASN A O 1
ATOM 1216 N N . PRO A 1 167 ? 9.840 -46.948 -18.088 1.00 55.19 167 PRO A N 1
ATOM 1217 C CA . PRO A 1 167 ? 10.151 -46.940 -16.664 1.00 55.19 167 PRO A CA 1
ATOM 1218 C C . PRO A 1 167 ? 11.579 -46.434 -16.436 1.00 55.19 167 PRO A C 1
ATOM 1220 O O . PRO A 1 167 ? 12.549 -47.034 -16.891 1.00 55.19 167 PRO A O 1
ATOM 1223 N N . ILE A 1 168 ? 11.709 -45.320 -15.719 1.00 49.53 168 ILE A N 1
ATOM 1224 C CA . ILE A 1 168 ? 12.995 -44.809 -15.245 1.00 49.53 168 ILE A CA 1
ATOM 1225 C C . ILE A 1 168 ? 13.460 -45.731 -14.110 1.00 49.53 168 ILE A C 1
ATOM 1227 O O . ILE A 1 168 ? 12.948 -45.657 -12.990 1.00 49.53 168 ILE A O 1
ATOM 1231 N N . GLU A 1 169 ? 14.420 -46.610 -14.397 1.00 47.00 169 GLU A N 1
ATOM 1232 C CA . GLU A 1 169 ? 15.146 -47.361 -13.372 1.00 47.00 169 GLU A CA 1
ATOM 1233 C C . GLU A 1 169 ? 15.920 -46.380 -12.479 1.00 47.00 169 GLU A C 1
ATOM 1235 O O . GLU A 1 169 ? 16.789 -45.631 -12.932 1.00 47.00 169 GLU A O 1
ATOM 1240 N N . ARG A 1 170 ? 15.578 -46.354 -11.186 1.00 44.66 170 ARG A N 1
ATOM 1241 C CA . ARG A 1 170 ? 16.322 -45.595 -10.175 1.00 44.66 170 ARG A CA 1
ATOM 1242 C C . ARG A 1 170 ? 17.650 -46.309 -9.898 1.00 44.66 170 ARG A C 1
ATOM 1244 O O . ARG A 1 170 ? 17.610 -47.484 -9.535 1.00 44.66 170 ARG A O 1
ATOM 1251 N N . PRO A 1 171 ? 18.807 -45.629 -9.971 1.00 45.69 171 PRO A N 1
ATOM 1252 C CA . PRO A 1 171 ? 20.055 -46.201 -9.492 1.00 45.69 171 PRO A CA 1
ATOM 1253 C C . PRO A 1 171 ? 19.989 -46.366 -7.968 1.00 45.69 171 PRO A C 1
ATOM 1255 O O . PRO A 1 171 ? 19.767 -45.412 -7.220 1.00 45.69 171 PRO A O 1
ATOM 1258 N N . THR A 1 172 ? 20.144 -47.608 -7.523 1.00 45.16 172 THR A N 1
ATOM 1259 C CA . THR A 1 172 ? 20.232 -48.022 -6.124 1.00 45.16 172 THR A CA 1
ATOM 1260 C C . THR A 1 172 ? 21.428 -47.373 -5.428 1.00 45.16 172 THR A C 1
ATOM 1262 O O . THR A 1 172 ? 22.562 -47.389 -5.908 1.00 45.16 172 THR A O 1
ATOM 1265 N N . ALA A 1 173 ? 21.158 -46.801 -4.258 1.00 48.59 173 ALA A N 1
ATOM 1266 C CA . ALA A 1 173 ? 22.113 -46.123 -3.398 1.00 48.59 173 ALA A CA 1
ATOM 1267 C C . ALA A 1 173 ? 22.949 -47.122 -2.574 1.00 48.59 173 ALA A C 1
ATOM 1269 O O . ALA A 1 173 ? 22.726 -47.255 -1.379 1.00 48.59 173 ALA A O 1
ATOM 1270 N N . GLU A 1 174 ? 23.906 -47.825 -3.188 1.00 52.44 174 GLU A N 1
ATOM 1271 C CA . GLU A 1 174 ? 24.821 -48.719 -2.440 1.00 52.44 174 GLU A CA 1
ATOM 1272 C C . GLU A 1 174 ? 26.301 -48.678 -2.877 1.00 52.44 174 GLU A C 1
ATOM 1274 O O . GLU A 1 174 ? 27.110 -49.461 -2.388 1.00 52.44 174 GLU A O 1
ATOM 1279 N N . ALA A 1 175 ? 26.725 -47.733 -3.726 1.00 50.19 175 ALA A N 1
ATOM 1280 C CA . ALA A 1 175 ? 28.093 -47.725 -4.273 1.00 50.19 175 ALA A CA 1
ATOM 1281 C C . ALA A 1 175 ? 28.961 -46.497 -3.920 1.00 50.19 175 ALA A C 1
ATOM 1283 O O . ALA A 1 175 ? 29.909 -46.199 -4.644 1.00 50.19 175 ALA A O 1
ATOM 1284 N N . THR A 1 176 ? 28.708 -45.810 -2.797 1.00 48.62 176 THR A N 1
ATOM 1285 C CA . THR A 1 176 ? 29.544 -44.666 -2.365 1.00 48.62 176 THR A CA 1
ATOM 1286 C C . THR A 1 176 ? 29.965 -44.759 -0.896 1.00 48.62 176 THR A C 1
ATOM 1288 O O . THR A 1 176 ? 29.743 -43.853 -0.101 1.00 48.62 176 THR A O 1
ATOM 1291 N N . GLN A 1 177 ? 30.613 -45.861 -0.519 1.00 52.66 177 GLN A N 1
ATOM 1292 C CA . GLN A 1 177 ? 31.435 -45.935 0.695 1.00 52.66 177 GLN A CA 1
ATOM 1293 C C . GLN A 1 177 ? 32.714 -46.724 0.406 1.00 52.66 177 GLN A C 1
ATOM 1295 O O . GLN A 1 177 ? 32.792 -47.906 0.727 1.00 52.66 177 GLN A O 1
ATOM 1300 N N . LYS A 1 178 ? 33.711 -46.086 -0.228 1.00 49.47 178 LYS A N 1
ATOM 1301 C CA . LYS A 1 178 ? 35.134 -46.497 -0.169 1.00 49.47 178 LYS A CA 1
ATOM 1302 C C . LYS A 1 178 ? 36.071 -45.556 -0.942 1.00 49.47 178 LYS A C 1
ATOM 1304 O O . LYS A 1 178 ? 36.746 -45.978 -1.867 1.00 49.47 178 LYS A O 1
ATOM 1309 N N . ILE A 1 179 ? 36.159 -44.286 -0.550 1.00 48.88 179 ILE A N 1
ATOM 1310 C CA . ILE A 1 179 ? 37.344 -43.453 -0.842 1.00 48.88 179 ILE A CA 1
ATOM 1311 C C . ILE A 1 179 ? 37.578 -42.606 0.415 1.00 48.88 179 ILE A C 1
ATOM 1313 O O . ILE A 1 179 ? 36.853 -41.661 0.685 1.00 48.88 179 ILE A O 1
ATOM 1317 N N . ALA A 1 180 ? 38.289 -43.170 1.387 1.00 43.34 180 ALA A N 1
ATOM 1318 C CA . ALA A 1 180 ? 39.730 -42.998 1.587 1.00 43.34 180 ALA A CA 1
ATOM 1319 C C . ALA A 1 180 ? 40.013 -41.834 2.545 1.00 43.34 180 ALA A C 1
ATOM 1321 O O . ALA A 1 180 ? 40.224 -40.684 2.176 1.00 43.34 180 ALA A O 1
ATOM 1322 N N . LEU A 1 181 ? 40.008 -42.229 3.814 1.00 51.72 181 LEU A N 1
ATOM 1323 C CA . LEU A 1 181 ? 40.672 -41.604 4.939 1.00 51.72 181 LEU A CA 1
ATOM 1324 C C . LEU A 1 181 ? 42.182 -41.540 4.632 1.00 51.72 181 LEU A C 1
ATOM 1326 O O . LEU A 1 181 ? 42.843 -42.577 4.596 1.00 51.72 181 LEU A O 1
ATOM 1330 N N . ALA A 1 182 ? 42.729 -40.349 4.402 1.00 43.84 182 ALA A N 1
ATOM 1331 C CA . ALA A 1 182 ? 44.171 -40.126 4.392 1.00 43.84 182 ALA A CA 1
ATOM 1332 C C . ALA A 1 182 ? 44.479 -38.864 5.200 1.00 43.84 182 ALA A C 1
ATOM 1334 O O . ALA A 1 182 ? 44.104 -37.750 4.840 1.00 43.84 182 ALA A O 1
ATOM 1335 N N . ALA A 1 183 ? 45.109 -39.098 6.346 1.00 43.44 183 ALA A N 1
ATOM 1336 C CA . ALA A 1 183 ? 45.569 -38.109 7.298 1.00 43.44 183 ALA A CA 1
ATOM 1337 C C . ALA A 1 183 ? 46.638 -37.190 6.686 1.00 43.44 183 ALA A C 1
ATOM 1339 O O . ALA A 1 183 ? 47.569 -37.666 6.040 1.00 43.44 183 ALA A O 1
ATOM 1340 N N . ILE A 1 184 ? 46.543 -35.890 6.965 1.00 54.16 184 ILE A N 1
ATOM 1341 C CA . ILE A 1 184 ? 47.641 -34.939 6.769 1.00 54.16 184 ILE A CA 1
ATOM 1342 C C . ILE A 1 184 ? 48.188 -34.597 8.162 1.00 54.16 184 ILE A C 1
ATOM 1344 O O . ILE A 1 184 ? 47.435 -34.060 8.980 1.00 54.16 184 ILE A O 1
ATOM 1348 N N . PRO A 1 185 ? 49.456 -34.916 8.478 1.00 54.12 185 PRO A N 1
ATOM 1349 C CA . PRO A 1 185 ? 50.076 -34.480 9.716 1.00 54.12 185 PRO A CA 1
ATOM 1350 C C . PRO A 1 185 ? 50.503 -33.013 9.620 1.00 54.12 185 PRO A C 1
ATOM 1352 O O . PRO A 1 185 ? 51.096 -32.569 8.639 1.00 54.12 185 PRO A O 1
ATOM 1355 N N . ALA A 1 186 ? 50.221 -32.281 10.692 1.00 48.34 186 ALA A N 1
ATOM 1356 C CA . ALA A 1 186 ? 50.785 -30.975 10.971 1.00 48.34 186 ALA A CA 1
ATOM 1357 C C . ALA A 1 186 ? 52.261 -31.117 11.371 1.00 48.34 186 ALA A C 1
ATOM 1359 O O . ALA A 1 186 ? 52.562 -31.817 12.337 1.00 48.34 186 ALA A O 1
ATOM 1360 N N . ALA A 1 187 ? 53.166 -30.420 10.680 1.00 42.53 187 ALA A N 1
ATOM 1361 C CA . ALA A 1 187 ? 54.483 -30.095 11.218 1.00 42.53 187 ALA A CA 1
ATOM 1362 C C . ALA A 1 187 ? 55.139 -28.912 10.485 1.00 42.53 187 ALA A C 1
ATOM 1364 O O . ALA A 1 187 ? 55.357 -28.955 9.282 1.00 42.53 187 ALA A O 1
ATOM 1365 N N . ALA A 1 188 ? 55.512 -27.931 11.308 1.00 43.12 188 ALA A N 1
ATOM 1366 C CA . ALA A 1 188 ? 56.764 -27.178 11.296 1.00 43.12 188 ALA A CA 1
ATOM 1367 C C . ALA A 1 188 ? 57.089 -26.197 10.150 1.00 43.12 188 ALA A C 1
ATOM 1369 O O . ALA A 1 188 ? 57.288 -26.541 8.991 1.00 43.12 188 ALA A O 1
ATOM 1370 N N . ALA A 1 189 ? 57.267 -24.952 10.594 1.00 49.97 189 ALA A N 1
ATOM 1371 C CA . ALA A 1 189 ? 57.948 -23.843 9.947 1.00 49.97 189 ALA A CA 1
ATOM 1372 C C . ALA A 1 189 ? 59.366 -24.181 9.465 1.00 49.97 189 ALA A C 1
ATOM 1374 O O . ALA A 1 189 ? 60.060 -24.949 10.126 1.00 49.97 189 ALA A O 1
ATOM 1375 N N . THR A 1 190 ? 59.837 -23.494 8.419 1.00 44.69 190 THR A N 1
ATOM 1376 C CA . THR A 1 190 ? 61.203 -22.940 8.331 1.00 44.69 190 THR A CA 1
ATOM 1377 C C . THR A 1 190 ? 61.226 -21.820 7.281 1.00 44.69 190 THR A C 1
ATOM 1379 O O . THR A 1 190 ? 60.796 -22.016 6.147 1.00 44.69 190 THR A O 1
ATOM 1382 N N . ASP A 1 191 ? 61.727 -20.652 7.685 1.00 48.84 191 ASP A N 1
ATOM 1383 C CA . ASP A 1 191 ? 62.209 -19.572 6.824 1.00 48.84 191 ASP A CA 1
ATOM 1384 C C . ASP A 1 191 ? 63.264 -20.078 5.832 1.00 48.84 191 ASP A C 1
ATOM 1386 O O . ASP A 1 191 ? 64.262 -20.655 6.259 1.00 48.84 191 ASP A O 1
ATOM 1390 N N . GLN A 1 192 ? 63.150 -19.746 4.544 1.00 47.91 192 GLN A N 1
ATOM 1391 C CA . GLN A 1 192 ? 64.345 -19.420 3.766 1.00 47.91 192 GLN A CA 1
ATOM 1392 C C . GLN A 1 192 ? 64.049 -18.545 2.552 1.00 47.91 192 GLN A C 1
ATOM 1394 O O . GLN A 1 192 ? 63.110 -18.741 1.786 1.00 47.91 192 GLN A O 1
ATOM 1399 N N . ALA A 1 193 ? 64.898 -17.535 2.450 1.00 46.91 193 ALA A N 1
ATOM 1400 C CA . ALA A 1 193 ? 64.930 -16.504 1.450 1.00 46.91 193 ALA A CA 1
ATOM 1401 C C . ALA A 1 193 ? 65.482 -16.998 0.105 1.00 46.91 193 ALA A C 1
ATOM 1403 O O . ALA A 1 193 ? 66.388 -17.823 0.060 1.00 46.91 193 ALA A O 1
ATOM 1404 N N . ALA A 1 194 ? 65.042 -16.282 -0.931 1.00 52.41 194 ALA A N 1
ATOM 1405 C CA . ALA A 1 194 ? 65.813 -15.874 -2.102 1.00 52.41 194 ALA A CA 1
ATOM 1406 C C . ALA A 1 194 ? 66.022 -16.881 -3.260 1.00 52.41 194 ALA A C 1
ATOM 1408 O O . ALA A 1 194 ? 66.629 -17.932 -3.114 1.00 52.41 194 ALA A O 1
ATOM 1409 N N . GLN A 1 195 ? 65.647 -16.375 -4.448 1.00 50.50 195 GLN A N 1
ATOM 1410 C CA . GLN A 1 195 ? 66.171 -16.673 -5.793 1.00 50.50 195 GLN A CA 1
ATOM 1411 C C . GLN A 1 195 ? 65.611 -17.896 -6.542 1.00 50.50 195 GLN A C 1
ATOM 1413 O O . GLN A 1 195 ? 66.269 -18.924 -6.601 1.00 50.50 195 GLN A O 1
ATOM 1418 N N . ASN A 1 196 ? 64.485 -17.710 -7.252 1.00 46.22 196 ASN A N 1
ATOM 1419 C CA . ASN A 1 196 ? 64.378 -18.029 -8.690 1.00 46.22 196 ASN A CA 1
ATOM 1420 C C . ASN A 1 196 ? 63.086 -17.428 -9.301 1.00 46.22 196 ASN A C 1
ATOM 1422 O O . ASN A 1 196 ? 62.005 -17.724 -8.794 1.00 46.22 196 ASN A O 1
ATOM 1426 N N . PRO A 1 197 ? 63.129 -16.591 -10.356 1.00 57.97 197 PRO A N 1
ATOM 1427 C CA . PRO A 1 197 ? 61.949 -16.296 -11.160 1.00 57.97 197 PRO A CA 1
ATOM 1428 C C . PRO A 1 197 ? 61.758 -17.440 -12.165 1.00 57.97 197 PRO A C 1
ATOM 1430 O O . PRO A 1 197 ? 62.102 -17.310 -13.336 1.00 57.97 197 PRO A O 1
ATOM 1433 N N . GLU A 1 198 ? 61.262 -18.583 -11.690 1.00 53.16 198 GLU A N 1
ATOM 1434 C CA . GLU A 1 198 ? 60.771 -19.635 -12.580 1.00 53.16 198 GLU A CA 1
ATOM 1435 C C . GLU A 1 198 ? 59.450 -19.171 -13.195 1.00 53.16 198 GLU A C 1
ATOM 1437 O O . GLU A 1 198 ? 58.485 -18.839 -12.501 1.00 53.16 198 GLU A O 1
ATOM 1442 N N . GLU A 1 199 ? 59.473 -19.067 -14.523 1.00 58.25 199 GLU A N 1
ATOM 1443 C CA . GLU A 1 199 ? 58.321 -18.839 -15.385 1.00 58.25 199 GLU A CA 1
ATOM 1444 C C . GLU A 1 199 ? 57.140 -19.713 -14.946 1.00 58.25 199 GLU A C 1
ATOM 1446 O O . GLU A 1 199 ? 57.326 -20.909 -14.712 1.00 58.25 199 GLU A O 1
ATOM 1451 N N . PRO A 1 200 ? 55.914 -19.163 -14.854 1.00 60.19 200 PRO A N 1
ATOM 1452 C CA . PRO A 1 200 ? 54.745 -19.980 -14.583 1.00 60.19 200 PRO A CA 1
ATOM 1453 C C . PRO A 1 200 ? 54.535 -20.946 -15.753 1.00 60.19 200 PRO A C 1
ATOM 1455 O O . PRO A 1 200 ? 54.057 -20.570 -16.827 1.00 60.19 200 PRO A O 1
ATOM 1458 N N . GLU A 1 201 ? 54.921 -22.199 -15.525 1.00 54.78 201 GLU A N 1
ATOM 1459 C CA . GLU A 1 201 ? 54.685 -23.312 -16.423 1.00 54.78 201 GLU A CA 1
ATOM 1460 C C . GLU A 1 201 ? 53.190 -23.438 -16.724 1.00 54.78 201 GLU A C 1
ATOM 1462 O O . GLU A 1 201 ? 52.350 -23.588 -15.837 1.00 54.78 201 GLU A O 1
ATOM 1467 N N . GLY A 1 202 ? 52.887 -23.398 -18.020 1.00 53.12 202 GLY A N 1
ATOM 1468 C CA . GLY A 1 202 ? 51.796 -24.152 -18.618 1.00 53.12 202 GLY A CA 1
ATOM 1469 C C . GLY A 1 202 ? 50.426 -23.934 -17.994 1.00 53.12 202 GLY A C 1
ATOM 1470 O O . GLY A 1 202 ? 49.853 -24.862 -17.423 1.00 53.12 202 GLY A O 1
ATOM 1471 N N . PHE A 1 203 ? 49.820 -22.767 -18.237 1.00 48.53 203 PHE A N 1
ATOM 1472 C CA . PHE A 1 203 ? 48.361 -22.725 -18.315 1.00 48.53 203 PHE A CA 1
ATOM 1473 C C . PHE A 1 203 ? 47.936 -23.783 -19.333 1.00 48.53 203 PHE A C 1
ATOM 1475 O O . PHE A 1 203 ? 48.171 -23.625 -20.532 1.00 48.53 203 PHE A O 1
ATOM 1482 N N . LEU A 1 204 ? 47.367 -24.883 -18.833 1.00 52.56 204 LEU A N 1
ATOM 1483 C CA . LEU A 1 204 ? 46.743 -25.931 -19.625 1.00 52.56 204 LEU A CA 1
ATOM 1484 C C . LEU A 1 204 ? 45.728 -25.251 -20.540 1.00 52.56 204 LEU A C 1
ATOM 1486 O O . LEU A 1 204 ? 44.631 -24.888 -20.112 1.00 52.56 204 LEU A O 1
ATOM 1490 N N . GLN A 1 205 ? 46.133 -25.020 -21.788 1.00 60.88 205 GLN A N 1
ATOM 1491 C CA . GLN A 1 205 ? 45.262 -24.490 -22.818 1.00 60.88 205 GLN A CA 1
ATOM 1492 C C . GLN A 1 205 ? 44.179 -25.540 -23.009 1.00 60.88 205 GLN A C 1
ATOM 1494 O O . GLN A 1 205 ? 44.405 -26.600 -23.597 1.00 60.88 205 GLN A O 1
ATOM 1499 N N . SER A 1 206 ? 43.019 -25.281 -22.412 1.00 60.44 206 SER A N 1
ATOM 1500 C CA . SER A 1 206 ? 41.837 -26.090 -22.644 1.00 60.44 206 SER A CA 1
ATOM 1501 C C . SER A 1 206 ? 41.619 -26.181 -24.159 1.00 60.44 206 SER A C 1
ATOM 1503 O O . SER A 1 206 ? 41.857 -25.203 -24.877 1.00 60.44 206 SER A O 1
ATOM 1505 N N . PRO A 1 207 ? 41.243 -27.365 -24.676 1.00 68.75 207 PRO A N 1
ATOM 1506 C CA . PRO A 1 207 ? 41.044 -27.544 -26.104 1.00 68.75 207 PRO A CA 1
ATOM 1507 C C . PRO A 1 207 ? 40.070 -26.473 -26.616 1.00 68.75 207 PRO A C 1
ATOM 1509 O O . PRO A 1 207 ? 39.082 -26.188 -25.935 1.00 68.75 207 PRO A O 1
ATOM 1512 N N . PRO A 1 208 ? 40.331 -25.860 -27.785 1.00 67.69 208 PRO A N 1
ATOM 1513 C CA . PRO A 1 208 ? 39.552 -24.730 -28.275 1.00 67.69 208 PRO A CA 1
ATOM 1514 C C . PRO A 1 208 ? 38.087 -25.139 -28.451 1.00 67.69 208 PRO A C 1
ATOM 1516 O O . PRO A 1 208 ? 37.734 -25.869 -29.381 1.00 67.69 208 PRO A O 1
ATOM 1519 N N . VAL A 1 209 ? 37.225 -24.679 -27.543 1.00 71.69 209 VAL A N 1
ATOM 1520 C CA . VAL A 1 209 ? 35.786 -24.942 -27.601 1.00 71.69 209 VAL A CA 1
ATOM 1521 C C . VAL A 1 209 ? 35.189 -24.068 -28.698 1.00 71.69 209 VAL A C 1
ATOM 1523 O O . VAL A 1 209 ? 35.230 -22.840 -28.643 1.00 71.69 209 VAL A O 1
ATOM 1526 N N . ARG A 1 210 ? 34.642 -24.707 -29.735 1.00 70.50 210 ARG A N 1
ATOM 1527 C CA . ARG A 1 210 ? 33.981 -24.015 -30.846 1.00 70.50 210 ARG A CA 1
ATOM 1528 C C . ARG A 1 210 ? 32.542 -23.702 -30.453 1.00 70.50 210 ARG A C 1
ATOM 1530 O O . ARG A 1 210 ? 31.718 -24.610 -30.372 1.00 70.50 210 ARG A O 1
ATOM 1537 N N . HIS A 1 211 ? 32.235 -22.428 -30.239 1.00 75.44 211 HIS A N 1
ATOM 1538 C CA . HIS A 1 211 ? 30.865 -21.976 -30.008 1.00 75.44 211 HIS A CA 1
ATOM 1539 C C . HIS A 1 211 ? 30.214 -21.511 -31.318 1.00 75.44 211 HIS A C 1
ATOM 1541 O O . HIS A 1 211 ? 30.867 -20.830 -32.114 1.00 75.44 211 HIS A O 1
ATOM 1547 N N . PRO A 1 212 ? 28.935 -21.848 -31.564 1.00 76.50 212 PRO A N 1
ATOM 1548 C CA . PRO A 1 212 ? 28.218 -21.304 -32.703 1.00 76.50 212 PRO A CA 1
ATOM 1549 C C . PRO A 1 212 ? 28.025 -19.790 -32.532 1.00 76.50 212 PRO A C 1
ATOM 1551 O O . PRO A 1 212 ? 27.669 -19.299 -31.458 1.00 76.50 212 PRO A O 1
ATOM 1554 N N . ALA A 1 213 ? 28.273 -19.055 -33.614 1.00 77.88 213 ALA A N 1
ATOM 1555 C CA . ALA A 1 213 ? 28.070 -17.616 -33.707 1.00 77.88 213 ALA A CA 1
ATOM 1556 C C . ALA A 1 213 ? 27.096 -17.323 -34.851 1.00 77.88 213 ALA A C 1
ATOM 1558 O O . ALA A 1 213 ? 27.239 -17.859 -35.951 1.00 77.88 213 ALA A O 1
ATOM 1559 N N . TYR A 1 214 ? 26.119 -16.455 -34.604 1.00 79.81 214 TYR A N 1
ATOM 1560 C CA . TYR A 1 214 ? 25.116 -16.068 -35.590 1.00 79.81 214 TYR A CA 1
ATOM 1561 C C . TYR A 1 214 ? 25.356 -14.633 -36.046 1.00 79.81 214 TYR A C 1
ATOM 1563 O O . TYR A 1 214 ? 25.446 -13.711 -35.234 1.00 79.81 214 TYR A O 1
ATOM 1571 N N . PHE A 1 215 ? 25.431 -14.430 -37.360 1.00 78.75 215 PHE A N 1
ATOM 1572 C CA . PHE A 1 215 ? 25.567 -13.106 -37.954 1.00 78.75 215 PHE A CA 1
ATOM 1573 C C . PHE A 1 215 ? 24.182 -12.553 -38.309 1.00 78.75 215 PHE A C 1
ATOM 1575 O O . PHE A 1 215 ? 23.518 -13.055 -39.216 1.00 78.75 215 PHE A O 1
ATOM 1582 N N . ARG A 1 216 ? 23.725 -11.511 -37.604 1.00 78.88 216 ARG A N 1
ATOM 1583 C CA . ARG A 1 216 ? 22.496 -10.774 -37.945 1.00 78.88 216 ARG A CA 1
ATOM 1584 C C . ARG A 1 216 ? 22.836 -9.324 -38.277 1.00 78.88 216 ARG A C 1
ATOM 1586 O O . ARG A 1 216 ? 23.131 -8.520 -37.393 1.00 78.88 216 ARG A O 1
ATOM 1593 N N . LYS A 1 217 ? 22.723 -8.968 -39.561 1.00 82.56 217 LYS A N 1
ATOM 1594 C CA . LYS A 1 217 ? 23.052 -7.637 -40.106 1.00 82.56 217 LYS A CA 1
ATOM 1595 C C . LYS A 1 217 ? 24.506 -7.249 -39.813 1.00 82.56 217 LYS A C 1
ATOM 1597 O O . LYS A 1 217 ? 25.390 -7.792 -40.443 1.00 82.56 217 LYS A O 1
ATOM 1602 N N . ASN A 1 218 ? 24.748 -6.346 -38.863 1.00 74.31 218 ASN A N 1
ATOM 1603 C CA . ASN A 1 218 ? 26.086 -5.886 -38.466 1.00 74.31 218 ASN A CA 1
ATOM 1604 C C . ASN A 1 218 ? 26.415 -6.289 -37.017 1.00 74.31 218 ASN A C 1
ATOM 1606 O O . ASN A 1 218 ? 27.164 -5.591 -36.335 1.00 74.31 218 ASN A O 1
ATOM 1610 N N . VAL A 1 219 ? 25.788 -7.354 -36.507 1.00 78.12 219 VAL A N 1
ATOM 1611 C CA . VAL A 1 219 ? 25.944 -7.825 -35.125 1.00 78.12 219 VAL A CA 1
ATOM 1612 C C . VAL A 1 219 ? 26.223 -9.326 -35.129 1.00 78.12 219 VAL A C 1
ATOM 1614 O O . VAL A 1 219 ? 25.501 -10.094 -35.766 1.00 78.12 219 VAL A O 1
ATOM 1617 N N . ILE A 1 220 ? 27.265 -9.730 -34.403 1.00 79.31 220 ILE A N 1
ATOM 1618 C CA . ILE A 1 220 ? 27.586 -11.132 -34.125 1.00 79.31 220 ILE A CA 1
ATOM 1619 C C . ILE A 1 220 ? 26.958 -11.474 -32.772 1.00 79.31 220 ILE A C 1
ATOM 1621 O O . ILE A 1 220 ? 27.304 -10.865 -31.762 1.00 79.31 220 ILE A O 1
ATOM 1625 N N . GLN A 1 221 ? 26.012 -12.412 -32.754 1.00 81.81 221 GLN A N 1
ATOM 1626 C CA . GLN A 1 221 ? 25.467 -12.989 -31.527 1.00 81.81 221 GLN A CA 1
ATOM 1627 C C . GLN A 1 221 ? 26.217 -14.285 -31.222 1.00 81.81 221 GLN A C 1
ATOM 1629 O O . GLN A 1 221 ? 26.168 -15.232 -32.007 1.00 81.81 221 GLN A O 1
ATOM 1634 N N . LEU A 1 222 ? 26.921 -14.316 -30.092 1.00 83.25 222 LEU A N 1
ATOM 1635 C CA . LEU A 1 222 ? 27.600 -15.505 -29.583 1.00 83.25 222 LEU A CA 1
ATOM 1636 C C . LEU A 1 222 ? 26.634 -16.250 -28.656 1.00 83.25 222 LEU A C 1
ATOM 1638 O O . LEU A 1 222 ? 26.059 -15.640 -27.757 1.00 83.25 222 LEU A O 1
ATOM 1642 N N . THR A 1 223 ? 26.434 -17.549 -28.873 1.00 79.00 223 THR A N 1
ATOM 1643 C CA . THR A 1 223 ? 25.643 -18.391 -27.960 1.00 79.00 223 THR A CA 1
ATOM 1644 C C . THR A 1 223 ? 26.568 -19.186 -27.041 1.00 79.00 223 THR A C 1
ATOM 1646 O O . THR A 1 223 ? 27.416 -19.933 -27.527 1.00 79.00 223 THR A O 1
ATOM 1649 N N . GLY A 1 224 ? 26.402 -19.039 -25.724 1.00 81.62 22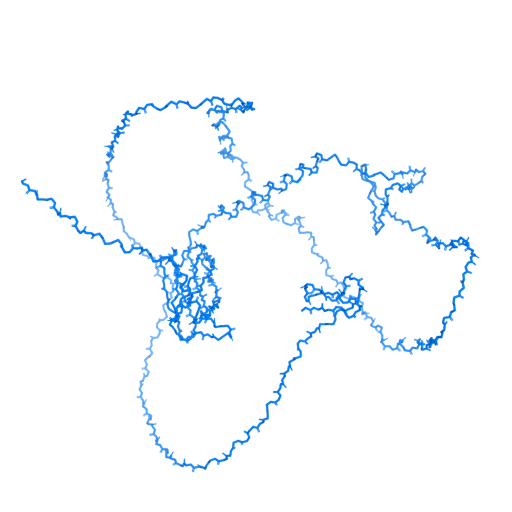4 GLY A N 1
ATOM 1650 C CA . GLY A 1 224 ? 27.194 -19.722 -24.694 1.00 81.62 224 GLY A CA 1
ATOM 1651 C C . GLY A 1 224 ? 27.521 -18.810 -23.507 1.00 81.62 224 GLY A C 1
ATOM 1652 O O . GLY A 1 224 ? 27.194 -17.628 -23.523 1.00 81.62 224 GLY A O 1
ATOM 1653 N N . ALA A 1 225 ? 28.186 -19.350 -22.483 1.00 80.25 225 ALA A N 1
ATOM 1654 C CA . ALA A 1 225 ? 28.630 -18.591 -21.303 1.00 80.25 225 ALA A CA 1
ATOM 1655 C C . ALA A 1 225 ? 29.896 -17.739 -21.551 1.00 80.25 225 ALA A C 1
ATOM 1657 O O . ALA A 1 225 ? 30.454 -17.165 -20.619 1.00 80.25 225 ALA A O 1
ATOM 1658 N N . TYR A 1 226 ? 30.376 -17.673 -22.796 1.00 80.81 226 TYR A N 1
ATOM 1659 C CA . TYR A 1 226 ? 31.589 -16.947 -23.148 1.00 80.81 226 TYR A CA 1
ATOM 1660 C C . TYR A 1 226 ? 31.323 -15.437 -23.204 1.00 80.81 226 TYR A C 1
ATOM 1662 O O . TYR A 1 226 ? 30.516 -14.970 -24.009 1.00 80.81 226 TYR A O 1
ATOM 1670 N N . GLN A 1 227 ? 32.012 -14.678 -22.353 1.00 82.38 227 GLN A N 1
ATOM 1671 C CA . GLN A 1 227 ? 31.989 -13.217 -22.343 1.00 82.38 227 GLN A CA 1
ATOM 1672 C C . GLN A 1 227 ? 33.244 -12.707 -23.064 1.00 82.38 227 GLN A C 1
ATOM 1674 O O . GLN A 1 227 ? 34.312 -12.702 -22.454 1.00 82.38 227 GLN A O 1
ATOM 1679 N N . PRO A 1 228 ? 33.162 -12.320 -24.349 1.00 82.44 228 PRO A N 1
ATOM 1680 C CA . PRO A 1 228 ? 34.327 -11.793 -25.047 1.00 82.44 228 PRO A CA 1
ATOM 1681 C C . PRO A 1 228 ? 34.788 -10.480 -24.408 1.00 82.44 228 PRO A C 1
ATOM 1683 O O . PRO A 1 228 ? 33.973 -9.596 -24.118 1.00 82.44 228 PRO A O 1
ATOM 1686 N N . ALA A 1 229 ? 36.095 -10.330 -24.235 1.00 83.88 229 ALA A N 1
ATOM 1687 C CA . ALA A 1 229 ? 36.695 -9.081 -23.815 1.00 83.88 229 ALA A CA 1
ATOM 1688 C C . ALA A 1 229 ? 36.833 -8.114 -25.003 1.00 83.88 229 ALA A C 1
ATOM 1690 O O . ALA A 1 229 ? 36.795 -8.472 -26.184 1.00 83.88 229 ALA A O 1
ATOM 1691 N N . THR A 1 230 ? 36.973 -6.825 -24.691 1.00 83.31 230 THR A N 1
ATOM 1692 C CA . THR A 1 230 ? 37.266 -5.817 -25.716 1.00 83.31 230 THR A CA 1
ATOM 1693 C C . THR A 1 230 ? 38.675 -6.034 -26.254 1.00 83.31 230 THR A C 1
ATOM 1695 O O . THR A 1 230 ? 39.626 -6.027 -25.480 1.00 83.31 230 THR A O 1
ATOM 1698 N N . GLY A 1 231 ? 38.812 -6.140 -27.577 1.00 83.00 231 GLY A N 1
ATOM 1699 C CA . GLY A 1 231 ? 40.096 -6.399 -28.229 1.00 83.00 231 GLY A CA 1
ATOM 1700 C C . GLY A 1 231 ? 40.331 -7.860 -28.599 1.00 83.00 231 GLY A C 1
ATOM 1701 O O . GLY A 1 231 ? 41.287 -8.120 -29.324 1.00 83.00 231 GLY A O 1
ATOM 1702 N N . ASP A 1 232 ? 39.446 -8.774 -28.194 1.00 86.44 232 ASP A N 1
ATOM 1703 C CA . ASP A 1 232 ? 39.532 -10.173 -28.605 1.00 86.44 232 ASP A CA 1
ATOM 1704 C C . ASP A 1 232 ? 39.370 -10.312 -30.125 1.00 86.44 232 ASP A C 1
ATOM 1706 O O . ASP A 1 232 ? 38.556 -9.631 -30.769 1.00 86.44 232 ASP A O 1
ATOM 1710 N N . GLU A 1 233 ? 40.165 -11.214 -30.694 1.00 86.94 233 GLU A N 1
ATOM 1711 C CA . GLU A 1 233 ? 40.137 -11.558 -32.107 1.00 86.94 233 GLU A CA 1
ATOM 1712 C C . GLU A 1 233 ? 39.262 -12.795 -32.321 1.00 86.94 233 GLU A C 1
ATOM 1714 O O . GLU A 1 233 ? 39.487 -13.861 -31.751 1.00 86.94 233 GLU A O 1
ATOM 1719 N N . LEU A 1 234 ? 38.240 -12.649 -33.155 1.00 84.44 234 LEU A N 1
ATOM 1720 C CA . LEU A 1 234 ? 37.317 -13.708 -33.516 1.00 84.44 234 LEU A CA 1
ATOM 1721 C C . LEU A 1 234 ? 37.607 -14.149 -34.952 1.00 84.44 234 LEU A C 1
ATOM 1723 O O . LEU A 1 234 ? 37.519 -13.347 -35.884 1.00 84.44 234 LEU A O 1
ATOM 1727 N N . VAL A 1 235 ? 37.915 -15.431 -35.141 1.00 84.50 235 VAL A N 1
ATOM 1728 C CA . VAL A 1 235 ? 38.152 -16.013 -36.468 1.00 84.50 235 VAL A CA 1
ATOM 1729 C C . VAL A 1 235 ? 36.905 -16.774 -36.912 1.00 84.50 235 VAL A C 1
ATOM 1731 O O . VAL A 1 235 ? 36.483 -17.727 -36.259 1.00 84.50 235 VAL A O 1
ATOM 1734 N N . ILE A 1 236 ? 36.299 -16.351 -38.023 1.00 82.75 236 ILE A N 1
ATOM 1735 C CA . ILE A 1 236 ? 35.157 -17.042 -38.642 1.00 82.75 236 ILE A CA 1
ATOM 1736 C C . ILE A 1 236 ? 35.548 -17.409 -40.076 1.00 82.75 236 ILE A C 1
ATOM 1738 O O . ILE A 1 236 ? 35.592 -16.542 -40.953 1.00 82.75 236 ILE A O 1
ATOM 1742 N N . GLY A 1 237 ? 35.825 -18.695 -40.315 1.00 84.44 237 GLY A N 1
ATOM 1743 C CA . GLY A 1 237 ? 36.422 -19.154 -41.574 1.00 84.44 237 GLY A CA 1
ATOM 1744 C C . GLY A 1 237 ? 37.828 -18.571 -41.741 1.00 84.44 237 GLY A C 1
ATOM 1745 O O . GLY A 1 237 ? 38.626 -18.658 -40.817 1.00 84.44 237 GLY A O 1
ATOM 1746 N N . ASP A 1 238 ? 38.091 -17.916 -42.874 1.00 88.06 238 ASP A N 1
ATOM 1747 C CA . ASP A 1 238 ? 39.386 -17.277 -43.184 1.00 88.06 238 ASP A CA 1
ATOM 1748 C C . ASP A 1 238 ? 39.421 -15.770 -42.859 1.00 88.06 238 ASP A C 1
ATOM 1750 O O . ASP A 1 238 ? 40.268 -15.027 -43.358 1.00 88.06 238 ASP A O 1
ATOM 1754 N N . ARG A 1 239 ? 38.449 -15.265 -42.088 1.00 85.00 239 ARG A N 1
ATOM 1755 C CA . ARG A 1 239 ? 38.336 -13.836 -41.763 1.00 85.00 239 ARG A CA 1
ATOM 1756 C C . ARG A 1 239 ? 38.561 -13.587 -40.280 1.00 85.00 239 ARG A C 1
ATOM 1758 O O . ARG A 1 239 ? 37.921 -14.210 -39.433 1.00 85.00 239 ARG A O 1
ATOM 1765 N N . HIS A 1 240 ? 39.416 -12.610 -40.012 1.00 84.56 240 HIS A N 1
ATOM 1766 C CA . HIS A 1 240 ? 39.767 -12.123 -38.687 1.00 84.56 240 HIS A CA 1
ATOM 1767 C C . HIS A 1 240 ? 38.920 -10.894 -38.345 1.00 84.56 240 HIS A C 1
ATOM 1769 O O . HIS A 1 240 ? 38.894 -9.917 -39.098 1.00 84.56 240 HIS A O 1
ATOM 1775 N N . TYR A 1 241 ? 38.214 -10.936 -37.218 1.00 85.06 241 TYR A N 1
ATOM 1776 C CA . TYR A 1 241 ? 37.389 -9.839 -36.722 1.00 85.06 241 TYR A CA 1
ATOM 1777 C C . TYR A 1 241 ? 37.897 -9.388 -35.358 1.00 85.06 241 TYR A C 1
ATOM 1779 O O . TYR A 1 241 ? 38.032 -10.198 -34.453 1.00 85.06 241 TYR A O 1
ATOM 1787 N N . LEU A 1 242 ? 38.119 -8.086 -35.180 1.00 86.69 242 LEU A N 1
ATOM 1788 C CA . LEU A 1 242 ? 38.482 -7.519 -33.882 1.00 86.69 242 LEU A CA 1
ATOM 1789 C C . LEU A 1 242 ? 37.229 -6.982 -33.191 1.00 86.69 242 LEU A C 1
ATOM 1791 O O . LEU A 1 242 ? 36.547 -6.096 -33.723 1.00 86.69 242 LEU A O 1
ATOM 1795 N N . LEU A 1 243 ? 36.926 -7.505 -32.005 1.00 84.88 243 LEU A N 1
ATOM 1796 C CA . LEU A 1 243 ? 35.759 -7.088 -31.241 1.00 84.88 243 LEU A CA 1
ATOM 1797 C C . LEU A 1 243 ? 35.973 -5.680 -30.683 1.00 84.88 243 LEU A C 1
ATOM 1799 O O . LEU A 1 243 ? 36.823 -5.433 -29.826 1.00 84.88 243 LEU A O 1
ATOM 1803 N N . ARG A 1 244 ? 35.178 -4.730 -31.185 1.00 81.31 244 ARG A N 1
ATOM 1804 C CA . ARG A 1 244 ? 35.131 -3.356 -30.678 1.00 81.31 244 ARG A CA 1
ATOM 1805 C C . ARG A 1 244 ? 33.805 -3.116 -29.965 1.00 81.31 244 ARG A C 1
ATOM 1807 O O . ARG A 1 244 ? 32.760 -3.440 -30.537 1.00 81.31 244 ARG A O 1
ATOM 1814 N N . PRO A 1 245 ? 33.808 -2.497 -28.772 1.00 82.06 245 PRO A N 1
ATOM 1815 C CA . PRO A 1 245 ? 32.576 -2.122 -28.107 1.00 82.06 245 PRO A CA 1
ATOM 1816 C C . PRO A 1 245 ? 31.801 -1.179 -29.021 1.00 82.06 245 PRO A C 1
ATOM 1818 O O . PRO A 1 245 ? 32.341 -0.209 -29.571 1.00 82.06 245 PRO A O 1
ATOM 1821 N N . LYS A 1 246 ? 30.516 -1.474 -29.206 1.00 83.31 246 LYS A N 1
ATOM 1822 C CA . LYS A 1 246 ? 29.631 -0.604 -29.969 1.00 83.31 246 LYS A CA 1
ATOM 1823 C C . LYS A 1 246 ? 29.530 0.720 -29.215 1.00 83.31 246 LYS A C 1
ATOM 1825 O O . LYS A 1 246 ? 28.936 0.779 -28.144 1.00 83.31 246 LYS A O 1
ATOM 1830 N N . LYS A 1 247 ? 30.098 1.788 -29.778 1.00 85.94 247 LYS A N 1
ATOM 1831 C CA . LYS A 1 247 ? 29.933 3.151 -29.261 1.00 85.94 247 LYS A CA 1
ATOM 1832 C C . LYS A 1 247 ? 28.487 3.580 -29.497 1.00 85.94 247 LYS A C 1
ATOM 1834 O O . LYS A 1 247 ? 28.163 4.168 -30.528 1.00 85.94 247 LYS A O 1
ATOM 1839 N N . VAL A 1 248 ? 27.598 3.226 -28.575 1.00 88.19 248 VAL A N 1
ATOM 1840 C CA . VAL A 1 248 ? 26.259 3.810 -28.539 1.00 88.19 248 VAL A CA 1
ATOM 1841 C C . VAL A 1 248 ? 26.460 5.294 -28.257 1.00 88.19 248 VAL A C 1
ATOM 1843 O O . VAL A 1 248 ? 27.134 5.655 -27.292 1.00 88.19 248 VAL A O 1
ATOM 1846 N N . LYS A 1 249 ? 25.959 6.166 -29.139 1.00 91.88 249 LYS A N 1
ATOM 1847 C CA . LYS A 1 249 ? 26.069 7.609 -28.907 1.00 91.88 249 LYS A CA 1
ATOM 1848 C C . LYS A 1 249 ? 25.355 7.919 -27.582 1.00 91.88 249 LYS A C 1
ATOM 1850 O O . LYS A 1 249 ? 24.198 7.512 -27.457 1.00 91.88 249 LYS A O 1
ATOM 1855 N N . PRO A 1 250 ? 25.982 8.645 -26.637 1.00 91.44 250 PRO A N 1
ATOM 1856 C CA . PRO A 1 250 ? 25.383 8.950 -25.333 1.00 91.44 250 PRO A CA 1
ATOM 1857 C C . PRO A 1 250 ? 23.972 9.544 -25.441 1.00 91.44 250 PRO A C 1
ATOM 1859 O O . PRO A 1 250 ? 23.108 9.251 -24.624 1.00 91.44 250 PRO A O 1
ATOM 1862 N N . GLN A 1 251 ? 23.712 10.293 -26.517 1.00 92.69 251 GLN A N 1
ATOM 1863 C CA . GLN A 1 251 ? 22.410 10.873 -26.860 1.00 92.69 251 GLN A CA 1
ATOM 1864 C C . GLN A 1 251 ? 21.253 9.858 -26.854 1.00 92.69 251 GLN A C 1
ATOM 1866 O O . GLN A 1 251 ? 20.171 10.184 -26.379 1.00 92.69 251 GLN A O 1
ATOM 1871 N N . TYR A 1 252 ? 21.464 8.622 -27.324 1.00 94.50 252 TYR A N 1
ATOM 1872 C CA . TYR A 1 252 ? 20.402 7.608 -27.341 1.00 94.50 252 TYR A CA 1
ATOM 1873 C C . TYR A 1 252 ? 20.111 7.027 -25.956 1.00 94.50 252 TYR A C 1
ATOM 1875 O O . TYR A 1 252 ? 18.976 6.653 -25.683 1.00 94.50 252 TYR A O 1
ATOM 1883 N N . ILE A 1 253 ? 21.117 6.965 -25.079 1.00 92.81 253 ILE A N 1
ATOM 1884 C CA . ILE A 1 253 ? 20.948 6.472 -23.706 1.00 92.81 253 ILE A CA 1
ATOM 1885 C C . ILE A 1 253 ? 20.116 7.479 -22.908 1.00 92.81 253 ILE A C 1
ATOM 1887 O O . ILE A 1 253 ? 19.134 7.096 -22.278 1.00 92.81 253 ILE A O 1
ATOM 1891 N N . PHE A 1 254 ? 20.448 8.771 -23.008 1.00 94.31 254 PHE A N 1
ATOM 1892 C CA . PHE A 1 254 ? 19.670 9.830 -22.362 1.00 94.31 254 PHE A CA 1
ATOM 1893 C C . PHE A 1 254 ? 18.242 9.918 -22.908 1.00 94.31 254 PHE A C 1
ATOM 1895 O O . PHE A 1 254 ? 17.309 10.048 -22.123 1.00 94.31 254 PHE A O 1
ATOM 1902 N N . ALA A 1 255 ? 18.055 9.784 -24.225 1.00 94.75 255 ALA A N 1
ATOM 1903 C CA . ALA A 1 255 ? 16.722 9.767 -24.826 1.00 94.75 255 ALA A CA 1
ATOM 1904 C C . ALA A 1 255 ? 15.884 8.570 -24.343 1.00 94.75 255 ALA A C 1
ATOM 1906 O O . ALA A 1 255 ? 14.719 8.740 -23.992 1.00 94.75 255 ALA A O 1
ATOM 1907 N N . GLY A 1 256 ? 16.481 7.374 -24.274 1.00 95.12 256 GLY A N 1
ATOM 1908 C CA . GLY A 1 256 ? 15.808 6.181 -23.758 1.00 95.12 256 GLY A CA 1
ATOM 1909 C C . GLY A 1 256 ? 15.412 6.320 -22.287 1.00 95.12 256 GLY A C 1
ATOM 1910 O O . GLY A 1 256 ? 14.286 5.992 -21.923 1.00 95.12 256 GLY A O 1
ATOM 1911 N N . PHE A 1 257 ? 16.302 6.866 -21.455 1.00 96.56 257 PHE A N 1
ATOM 1912 C CA . PHE A 1 257 ? 16.010 7.116 -20.043 1.00 96.56 257 PHE A CA 1
ATOM 1913 C C . PHE A 1 257 ? 14.908 8.166 -19.858 1.00 96.56 257 PHE A C 1
ATOM 1915 O O . PHE A 1 257 ? 13.970 7.937 -19.104 1.00 96.56 257 PHE A O 1
ATOM 1922 N N . ALA A 1 258 ? 14.974 9.286 -20.584 1.00 97.06 258 ALA A N 1
ATOM 1923 C CA . ALA A 1 258 ? 13.948 10.325 -20.526 1.00 97.06 258 ALA A CA 1
ATOM 1924 C C . ALA A 1 258 ? 12.567 9.791 -20.944 1.00 97.06 258 ALA A C 1
ATOM 1926 O O . ALA A 1 258 ? 11.575 10.081 -20.280 1.00 97.06 258 ALA A O 1
ATOM 1927 N N . ALA A 1 259 ? 12.505 8.962 -21.992 1.00 97.31 259 ALA A N 1
ATOM 1928 C CA . ALA A 1 259 ? 11.268 8.305 -22.407 1.00 97.31 259 ALA A CA 1
ATOM 1929 C C . ALA A 1 259 ? 10.735 7.341 -21.333 1.00 97.31 259 ALA A C 1
ATOM 1931 O O . ALA A 1 259 ? 9.544 7.362 -21.034 1.00 97.31 259 ALA A O 1
ATOM 1932 N N . ALA A 1 260 ? 11.603 6.538 -20.709 1.00 97.38 260 ALA A N 1
ATOM 1933 C CA . ALA A 1 260 ? 11.203 5.631 -19.633 1.00 97.38 260 ALA A CA 1
ATOM 1934 C C . ALA A 1 260 ? 10.669 6.386 -18.402 1.00 97.38 260 ALA A C 1
ATOM 1936 O O . ALA A 1 260 ? 9.642 6.003 -17.844 1.00 97.38 260 ALA A O 1
ATOM 1937 N N . VAL A 1 261 ? 11.321 7.486 -18.010 1.00 98.12 261 VAL A N 1
ATOM 1938 C CA . VAL A 1 261 ? 10.859 8.351 -16.913 1.00 98.12 261 VAL A CA 1
ATOM 1939 C C . VAL A 1 261 ? 9.514 8.987 -17.247 1.00 98.12 261 VAL A C 1
ATOM 1941 O O . VAL A 1 261 ? 8.625 8.987 -16.402 1.00 98.12 261 VAL A O 1
ATOM 1944 N N . LEU A 1 262 ? 9.326 9.479 -18.475 1.00 98.06 262 LEU A N 1
ATOM 1945 C CA . LEU A 1 262 ? 8.047 10.035 -18.916 1.00 98.06 262 LEU A CA 1
ATOM 1946 C C . LEU A 1 262 ? 6.918 8.998 -18.794 1.00 98.06 262 LEU A C 1
ATOM 1948 O O . LEU A 1 262 ? 5.871 9.301 -18.230 1.00 98.06 262 LEU A O 1
ATOM 1952 N N . VAL A 1 263 ? 7.146 7.768 -19.266 1.00 97.31 263 VAL A N 1
ATOM 1953 C CA . VAL A 1 263 ? 6.167 6.672 -19.157 1.00 97.31 263 VAL A CA 1
ATOM 1954 C C . VAL A 1 263 ? 5.863 6.346 -17.694 1.00 97.31 263 VAL A C 1
ATOM 1956 O O . VAL A 1 263 ? 4.698 6.191 -17.339 1.00 97.31 263 VAL A O 1
ATOM 1959 N N . ALA A 1 264 ? 6.880 6.298 -16.829 1.00 97.00 264 ALA A N 1
ATOM 1960 C CA . ALA A 1 264 ? 6.684 6.066 -15.401 1.00 97.00 264 ALA A CA 1
ATOM 1961 C C . ALA A 1 264 ? 5.859 7.185 -14.741 1.00 97.00 264 ALA A C 1
ATOM 1963 O O . ALA A 1 264 ? 4.946 6.896 -13.973 1.00 97.00 264 ALA A O 1
ATOM 1964 N N . VAL A 1 265 ? 6.126 8.452 -15.074 1.00 97.19 265 VAL A N 1
ATOM 1965 C CA . VAL A 1 265 ? 5.359 9.600 -14.565 1.00 97.19 265 VAL A CA 1
ATOM 1966 C C . VAL A 1 265 ? 3.907 9.544 -15.034 1.00 97.19 265 VAL A C 1
ATOM 1968 O O . VAL A 1 265 ? 3.011 9.755 -14.223 1.00 97.19 265 VAL A O 1
ATOM 1971 N N . VAL A 1 266 ? 3.656 9.215 -16.305 1.00 95.88 266 VAL A N 1
ATOM 1972 C CA . VAL A 1 266 ? 2.291 9.053 -16.832 1.00 95.88 266 VAL A CA 1
ATOM 1973 C C . VAL A 1 266 ? 1.567 7.903 -16.134 1.00 95.88 266 VAL A C 1
ATOM 1975 O O . VAL A 1 266 ? 0.411 8.064 -15.760 1.00 95.88 266 VAL A O 1
ATOM 1978 N N . PHE A 1 267 ? 2.237 6.771 -15.904 1.00 91.81 267 PHE A N 1
ATOM 1979 C CA . PHE A 1 267 ? 1.642 5.639 -15.195 1.00 91.81 267 PHE A CA 1
ATOM 1980 C C . PHE A 1 267 ? 1.285 6.002 -13.751 1.00 91.81 267 PHE A C 1
ATOM 1982 O O . PHE A 1 267 ? 0.170 5.739 -13.317 1.00 91.81 267 PHE A O 1
ATOM 1989 N N . ILE A 1 268 ? 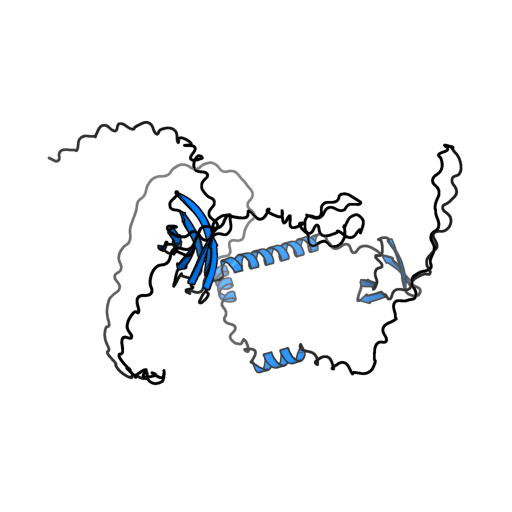2.191 6.665 -13.027 1.00 90.69 268 ILE A N 1
ATOM 1990 C CA . ILE A 1 268 ? 1.932 7.146 -11.664 1.00 90.69 268 ILE A CA 1
ATOM 1991 C C . ILE A 1 268 ? 0.772 8.150 -11.667 1.00 90.69 268 ILE A C 1
ATOM 1993 O O . ILE A 1 268 ? -0.148 8.011 -10.869 1.00 90.69 268 ILE A O 1
ATOM 1997 N N . ALA A 1 269 ? 0.760 9.116 -12.589 1.00 90.44 269 ALA A N 1
ATOM 1998 C CA . ALA A 1 269 ? -0.331 10.080 -12.717 1.00 90.44 269 ALA A CA 1
ATOM 1999 C C . ALA A 1 269 ? -1.679 9.404 -13.027 1.00 90.44 269 ALA A C 1
ATOM 2001 O O . ALA A 1 269 ? -2.697 9.794 -12.462 1.00 90.44 269 ALA A O 1
ATOM 2002 N N . ALA A 1 270 ? -1.691 8.361 -13.864 1.00 87.00 270 ALA A N 1
ATOM 2003 C CA . ALA A 1 270 ? -2.895 7.596 -14.188 1.00 87.00 270 ALA A CA 1
ATOM 2004 C C . ALA A 1 270 ? -3.483 6.863 -12.967 1.00 87.00 270 ALA A C 1
ATOM 2006 O O . ALA A 1 270 ? -4.703 6.750 -12.856 1.00 87.00 270 ALA A O 1
ATOM 2007 N N . GLN A 1 271 ? -2.647 6.434 -12.014 1.00 81.00 271 GLN A N 1
ATOM 2008 C CA . GLN A 1 271 ? -3.132 5.862 -10.750 1.00 81.00 271 GLN A CA 1
ATOM 2009 C C . GLN A 1 271 ? -3.871 6.901 -9.891 1.00 81.00 271 GLN A C 1
ATOM 2011 O O . GLN A 1 271 ? -4.833 6.559 -9.215 1.00 81.00 271 GLN A O 1
ATOM 2016 N N . PHE A 1 272 ? -3.476 8.177 -9.951 1.00 81.00 272 PHE A N 1
ATOM 2017 C CA . PHE A 1 272 ? -4.166 9.263 -9.238 1.00 81.00 272 PHE A CA 1
ATOM 2018 C C . PHE A 1 272 ? -5.403 9.797 -9.972 1.00 81.00 272 PHE A C 1
ATOM 2020 O O . PHE A 1 272 ? -6.272 10.399 -9.349 1.00 81.00 272 PHE A O 1
ATOM 2027 N N . LEU A 1 273 ? -5.477 9.600 -11.290 1.00 77.00 273 LEU A N 1
ATOM 2028 C CA . LEU A 1 273 ? -6.596 10.018 -12.140 1.00 77.00 273 LEU A CA 1
ATOM 2029 C C . LEU A 1 273 ? -7.677 8.946 -12.288 1.00 77.00 273 LEU A C 1
ATOM 2031 O O . LEU A 1 273 ? -8.682 9.217 -12.940 1.00 77.00 273 LEU A O 1
ATOM 2035 N N . SER A 1 274 ? -7.482 7.746 -11.730 1.00 65.88 274 SER A N 1
ATOM 2036 C CA . SER A 1 274 ? -8.519 6.717 -11.741 1.00 65.88 274 SER A CA 1
ATOM 2037 C C . SER A 1 274 ? -9.730 7.276 -10.993 1.00 65.88 274 SER A C 1
ATOM 2039 O O . SER A 1 274 ? -9.618 7.520 -9.788 1.00 65.88 274 SER A O 1
ATOM 2041 N N . PRO A 1 275 ? -10.853 7.561 -11.684 1.00 65.06 275 PRO A N 1
ATOM 2042 C CA . PRO A 1 275 ? -12.040 8.053 -11.015 1.00 65.06 275 PRO A CA 1
ATOM 2043 C C . PRO A 1 275 ? -12.397 7.005 -9.973 1.00 65.06 275 PRO A C 1
ATOM 2045 O O . PRO A 1 275 ? -12.536 5.827 -10.304 1.00 65.06 275 PRO A O 1
ATOM 2048 N N . THR A 1 276 ? -12.491 7.414 -8.710 1.00 66.56 276 THR A N 1
ATOM 2049 C CA . THR A 1 276 ? -13.140 6.589 -7.699 1.00 66.56 276 THR A CA 1
ATOM 2050 C C . THR A 1 276 ? -14.560 6.411 -8.209 1.00 66.56 276 THR A C 1
ATOM 2052 O O . THR A 1 276 ? -15.352 7.357 -8.144 1.00 66.56 276 THR A O 1
ATOM 2055 N N . LEU A 1 277 ? -14.841 5.269 -8.847 1.00 77.12 277 LEU A N 1
ATOM 2056 C CA . LEU A 1 277 ? -16.195 4.943 -9.267 1.00 77.12 277 LEU A CA 1
ATOM 2057 C C . LEU A 1 277 ? -17.064 5.116 -8.023 1.00 77.12 277 LEU A C 1
ATOM 2059 O O . LEU A 1 277 ? -16.695 4.558 -6.992 1.00 77.12 277 LEU A O 1
ATOM 2063 N N . PRO A 1 278 ? -18.128 5.933 -8.077 1.00 87.62 278 PRO A N 1
ATOM 2064 C CA . PRO A 1 278 ? -18.981 6.141 -6.924 1.00 87.62 278 PRO A CA 1
ATOM 2065 C C . PRO A 1 278 ? -19.595 4.794 -6.556 1.00 87.62 278 PRO A C 1
ATOM 2067 O O . PRO A 1 278 ? -20.462 4.289 -7.263 1.00 87.62 278 PRO A O 1
ATOM 2070 N N . GLY A 1 279 ? -19.092 4.223 -5.473 1.00 93.75 279 GLY A N 1
ATOM 2071 C CA . GLY A 1 279 ? -19.487 2.926 -4.965 1.00 93.75 279 GLY A CA 1
ATOM 2072 C C . GLY A 1 279 ? -19.581 2.952 -3.451 1.00 93.75 279 GLY A C 1
ATOM 2073 O O . GLY A 1 279 ? -19.213 3.941 -2.804 1.00 93.75 279 GLY A O 1
ATOM 2074 N N . VAL A 1 280 ? -20.056 1.855 -2.880 1.00 97.00 280 VAL A N 1
ATOM 2075 C CA . VAL A 1 280 ? -20.069 1.646 -1.431 1.00 97.00 280 VAL A CA 1
ATOM 2076 C C . VAL A 1 280 ? -19.474 0.283 -1.110 1.00 97.00 280 VAL A C 1
ATOM 2078 O O . VAL A 1 280 ? -19.647 -0.674 -1.853 1.00 97.00 280 VAL A O 1
ATOM 2081 N N . GLY A 1 281 ? -18.758 0.200 0.002 1.00 97.12 281 GLY A N 1
ATOM 2082 C CA . GLY A 1 281 ? -18.220 -1.043 0.534 1.00 97.12 281 GLY A CA 1
ATOM 2083 C C . GLY A 1 281 ? -18.392 -1.109 2.044 1.00 97.12 281 GLY A C 1
ATOM 2084 O O . GLY A 1 281 ? -18.854 -0.162 2.686 1.00 97.12 281 GLY A O 1
ATOM 2085 N N . ASP A 1 282 ? -17.985 -2.231 2.621 1.00 98.38 282 ASP A N 1
ATOM 2086 C CA . ASP A 1 282 ? -18.034 -2.450 4.063 1.00 98.38 282 ASP A CA 1
ATOM 2087 C C . ASP A 1 282 ? -16.616 -2.500 4.633 1.00 98.38 282 ASP A C 1
ATOM 2089 O O . ASP A 1 282 ? -15.697 -3.049 4.023 1.00 98.38 282 ASP A O 1
ATOM 2093 N N . VAL A 1 283 ? -16.430 -1.972 5.842 1.00 98.31 283 VAL A N 1
ATOM 2094 C CA . VAL A 1 283 ? -15.168 -2.093 6.582 1.00 98.31 283 VAL A CA 1
ATOM 2095 C C . VAL A 1 283 ? -15.422 -2.907 7.834 1.00 98.31 283 VAL A C 1
ATOM 2097 O O . VAL A 1 283 ? -16.148 -2.477 8.728 1.00 98.31 283 VAL A O 1
ATOM 2100 N N . VAL A 1 284 ? -14.797 -4.074 7.916 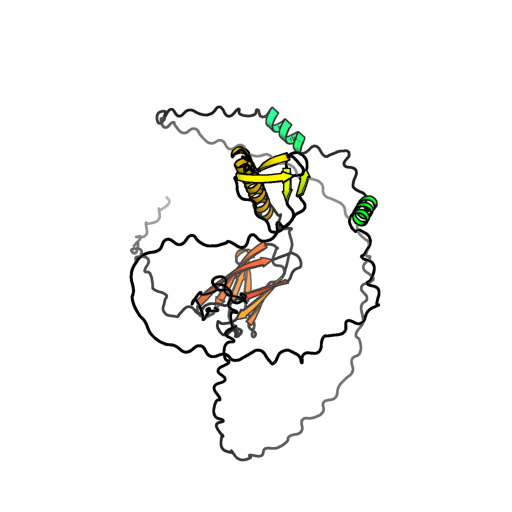1.00 98.44 284 VAL A N 1
ATOM 2101 C CA . VAL A 1 284 ? -14.825 -4.940 9.094 1.00 98.44 284 VAL A CA 1
ATOM 2102 C C . VAL A 1 284 ? -13.439 -4.937 9.710 1.00 98.44 284 VAL A C 1
ATOM 2104 O O . VAL A 1 284 ? -12.427 -4.961 9.013 1.00 98.44 284 VAL A O 1
ATOM 2107 N N . GLY A 1 285 ? -13.353 -4.912 11.030 1.00 97.50 285 GLY A N 1
ATOM 2108 C CA . GLY A 1 285 ? -12.054 -5.018 11.663 1.00 97.50 285 GLY A CA 1
ATOM 2109 C C . GLY A 1 285 ? -12.097 -5.561 13.066 1.00 97.50 285 GLY A C 1
ATOM 2110 O O . GLY A 1 285 ? -13.157 -5.722 13.668 1.00 97.50 285 GLY A O 1
ATOM 2111 N N . VAL A 1 286 ? -10.903 -5.852 13.566 1.00 97.69 286 VAL A N 1
ATOM 2112 C CA . VAL A 1 286 ? -10.670 -6.297 14.935 1.00 97.69 286 VAL A CA 1
ATOM 2113 C C . VAL A 1 286 ? -9.650 -5.383 15.599 1.00 97.69 286 VAL A C 1
ATOM 2115 O O . VAL A 1 286 ? -8.665 -4.971 14.984 1.00 97.69 286 VAL A O 1
ATOM 2118 N N . VAL A 1 287 ? -9.888 -5.048 16.860 1.00 97.38 287 VAL A N 1
ATOM 2119 C CA . VAL A 1 287 ? -8.948 -4.316 17.702 1.00 97.38 287 VAL A CA 1
ATOM 2120 C C . VAL A 1 287 ? -8.292 -5.298 18.657 1.00 97.38 287 VAL A C 1
ATOM 2122 O O . VAL A 1 287 ? -8.949 -5.902 19.508 1.00 97.38 287 VAL A O 1
ATOM 2125 N N . VAL A 1 288 ? -6.984 -5.448 18.503 1.00 96.56 288 VAL A N 1
ATOM 2126 C CA . VAL A 1 288 ? -6.150 -6.364 19.281 1.00 96.56 288 VAL A CA 1
ATOM 2127 C C . VAL A 1 288 ? -5.087 -5.580 20.038 1.00 96.56 288 VAL A C 1
ATOM 2129 O O . VAL A 1 288 ? -4.581 -4.574 19.556 1.00 96.56 288 VAL A O 1
ATOM 2132 N N . ASP A 1 289 ? -4.751 -6.030 21.238 1.00 94.50 289 ASP A N 1
ATOM 2133 C CA . ASP A 1 289 ? -3.624 -5.508 22.007 1.00 94.50 289 ASP A CA 1
ATOM 2134 C C . ASP A 1 289 ? -2.284 -5.994 21.415 1.00 94.50 289 ASP A C 1
ATOM 2136 O O . ASP A 1 289 ? -2.249 -6.832 20.509 1.00 94.50 289 ASP A O 1
ATOM 2140 N N . GLN A 1 290 ? -1.163 -5.512 21.948 1.00 93.50 290 GLN A N 1
ATOM 2141 C CA . GLN A 1 290 ? 0.187 -5.945 21.576 1.00 93.50 290 GLN A CA 1
ATOM 2142 C C . GLN A 1 290 ? 0.403 -7.452 21.766 1.00 93.50 290 GLN A C 1
ATOM 2144 O O . GLN A 1 290 ? 1.152 -8.063 21.008 1.00 93.50 290 GLN A O 1
ATOM 2149 N N . ASP A 1 291 ? -0.308 -8.057 22.719 1.00 94.44 291 ASP A N 1
ATOM 2150 C CA . ASP A 1 291 ? -0.299 -9.501 22.971 1.00 94.44 291 ASP A CA 1
ATOM 2151 C C . ASP A 1 291 ? -1.183 -10.299 21.988 1.00 94.44 291 ASP A C 1
ATOM 2153 O O . ASP A 1 291 ? -1.405 -11.496 22.177 1.00 94.44 291 ASP A O 1
ATOM 2157 N N . GLY A 1 292 ? -1.777 -9.647 20.981 1.00 94.94 292 GLY A N 1
ATOM 2158 C CA . GLY A 1 292 ? -2.713 -10.267 20.037 1.00 94.94 292 GLY A CA 1
ATOM 2159 C C . GLY A 1 292 ? -4.080 -10.607 20.643 1.00 94.94 292 GLY A C 1
ATOM 2160 O O . GLY A 1 292 ? -4.871 -11.325 20.033 1.00 94.94 292 GLY A O 1
ATOM 2161 N N . ARG A 1 293 ? -4.378 -10.113 21.851 1.00 95.50 293 ARG A N 1
ATOM 2162 C CA . ARG A 1 293 ? -5.650 -10.357 22.545 1.00 95.50 293 ARG A CA 1
ATOM 2163 C C . ARG A 1 293 ? -6.695 -9.319 22.130 1.00 95.50 293 ARG A C 1
ATOM 2165 O O . ARG A 1 293 ? -6.376 -8.133 22.140 1.00 95.50 293 ARG A O 1
ATOM 2172 N N . PRO A 1 294 ? -7.939 -9.713 21.816 1.00 95.56 294 PRO A N 1
ATOM 2173 C CA . PRO A 1 294 ? -8.982 -8.755 21.469 1.00 95.56 294 PRO A CA 1
ATOM 2174 C C . PRO A 1 294 ? -9.354 -7.869 22.663 1.00 95.56 294 PRO A C 1
ATOM 2176 O O . PRO A 1 294 ? -9.513 -8.352 23.790 1.00 95.56 294 PRO A O 1
ATOM 2179 N N . ILE A 1 295 ? -9.528 -6.571 22.410 1.00 93.12 295 ILE A N 1
ATOM 2180 C CA . ILE A 1 295 ? -9.929 -5.599 23.433 1.00 93.12 295 ILE A CA 1
ATOM 2181 C C . ILE A 1 295 ? -11.438 -5.712 23.663 1.00 93.12 295 ILE A C 1
ATOM 2183 O O . ILE A 1 295 ? -12.235 -5.420 22.779 1.00 93.12 295 ILE A O 1
ATOM 2187 N N . ARG A 1 296 ? -11.831 -6.133 24.870 1.00 81.56 296 ARG A N 1
ATOM 2188 C CA . ARG A 1 296 ? -13.189 -6.628 25.161 1.00 81.56 296 ARG A CA 1
ATOM 2189 C C . ARG A 1 296 ? -14.304 -5.584 25.267 1.00 81.56 296 ARG A C 1
ATOM 2191 O O . ARG A 1 296 ? -15.443 -5.998 25.406 1.00 81.56 296 ARG A O 1
ATOM 2198 N N . SER A 1 297 ? -14.031 -4.276 25.269 1.00 82.00 297 SER A N 1
ATOM 2199 C CA . SER A 1 297 ? -15.085 -3.243 25.158 1.00 82.00 297 SER A CA 1
ATOM 2200 C C . SER A 1 297 ? -14.530 -1.828 25.300 1.00 82.00 297 SER A C 1
ATOM 2202 O O . SER A 1 297 ? -13.603 -1.595 26.075 1.00 82.00 297 SER A O 1
ATOM 2204 N N . GLY A 1 298 ? -15.189 -0.863 24.653 1.00 89.25 298 GLY A N 1
ATOM 2205 C CA . GLY A 1 298 ? -15.061 0.565 24.973 1.00 89.25 298 GLY A CA 1
ATOM 2206 C C . GLY A 1 298 ? -14.133 1.362 24.060 1.00 89.25 298 GLY A C 1
ATOM 2207 O O . GLY A 1 298 ? -14.065 2.583 24.189 1.00 89.25 298 GLY A O 1
ATOM 2208 N N . ALA A 1 299 ? -13.456 0.713 23.113 1.00 96.06 299 ALA A N 1
ATOM 2209 C CA . ALA A 1 299 ? -12.752 1.430 22.061 1.00 96.06 299 ALA A CA 1
ATOM 2210 C C . ALA A 1 299 ? -13.764 2.069 21.094 1.00 96.06 299 ALA A C 1
ATOM 2212 O O . ALA A 1 299 ? -14.696 1.420 20.611 1.00 96.06 299 ALA A O 1
ATOM 2213 N N . LYS A 1 300 ? -13.586 3.364 20.829 1.00 97.50 300 LYS A N 1
ATOM 2214 C CA . LYS A 1 300 ? -14.374 4.134 19.869 1.00 97.50 300 LYS A CA 1
ATOM 2215 C C . LYS A 1 300 ? -13.608 4.209 18.557 1.00 97.50 300 LYS A C 1
ATOM 2217 O O . LYS A 1 300 ? -12.488 4.718 18.521 1.00 97.50 300 LYS A O 1
ATOM 2222 N N . ILE A 1 301 ? -14.224 3.733 17.484 1.00 97.88 301 ILE A N 1
ATOM 2223 C CA . ILE A 1 301 ? -13.666 3.783 16.137 1.00 97.88 301 ILE A CA 1
ATOM 2224 C C . ILE A 1 301 ? -14.372 4.891 15.362 1.00 97.88 301 ILE A C 1
ATOM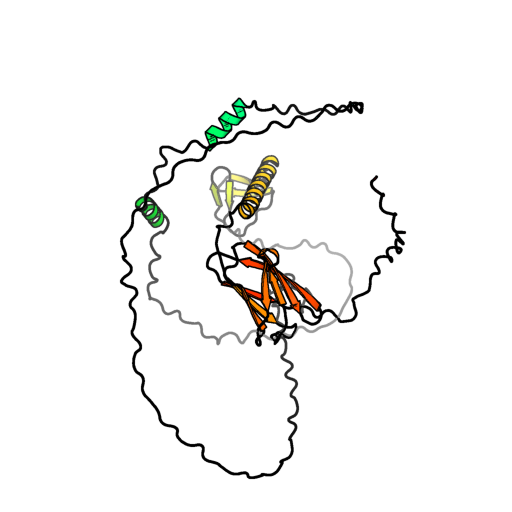 2226 O O . ILE A 1 301 ? -15.592 5.038 15.431 1.00 97.88 301 ILE A O 1
ATOM 2230 N N . SER A 1 302 ? -13.611 5.705 14.640 1.00 98.12 302 SER A N 1
ATOM 2231 C CA . SER A 1 302 ? -14.152 6.809 13.845 1.00 98.12 302 SER A CA 1
ATOM 2232 C C . SER A 1 302 ? -13.481 6.904 12.482 1.00 98.12 302 SER A C 1
ATOM 2234 O O . SER A 1 302 ? -12.260 6.773 12.379 1.00 98.12 302 SER A O 1
ATOM 2236 N N . LEU A 1 303 ? -14.298 7.156 11.459 1.00 98.06 303 LEU A N 1
ATOM 2237 C CA . LEU A 1 303 ? -13.886 7.530 10.108 1.00 98.06 303 LEU A CA 1
ATOM 2238 C C . LEU A 1 303 ? -14.271 9.005 9.916 1.00 98.06 303 LEU A C 1
ATOM 2240 O O . LEU A 1 303 ? -15.395 9.296 9.500 1.00 98.06 303 LEU A O 1
ATOM 2244 N N . PRO A 1 304 ? -13.390 9.957 10.268 1.00 97.31 304 PRO A N 1
ATOM 2245 C CA . PRO A 1 304 ? -13.696 11.380 10.227 1.00 97.31 304 PRO A CA 1
ATOM 2246 C C . PRO A 1 304 ? -14.072 11.871 8.826 1.00 97.31 304 PRO A C 1
ATOM 2248 O O . PRO A 1 304 ? -14.953 12.719 8.736 1.00 97.31 304 PRO A O 1
ATOM 2251 N N . GLU A 1 305 ? -13.477 11.340 7.748 1.00 95.38 305 GLU A N 1
ATOM 2252 C CA . GLU A 1 305 ? -13.844 11.781 6.390 1.00 95.38 305 GLU A CA 1
ATOM 2253 C C . GLU A 1 305 ? -15.219 11.257 5.952 1.00 95.38 305 GLU A C 1
ATOM 2255 O O . GLU A 1 305 ? -15.915 11.938 5.206 1.00 95.38 305 GLU A O 1
ATOM 2260 N N . ALA A 1 306 ? -15.642 10.088 6.446 1.00 95.94 306 ALA A N 1
ATOM 2261 C CA . ALA A 1 306 ? -16.982 9.547 6.197 1.00 95.94 306 ALA A CA 1
ATOM 2262 C C . ALA A 1 306 ? -18.037 10.066 7.194 1.00 95.94 306 ALA A C 1
ATOM 2264 O O . ALA A 1 306 ? -19.224 9.796 7.036 1.00 95.94 306 ALA A O 1
ATOM 2265 N N . GLY A 1 307 ? -17.621 10.761 8.260 1.00 97.12 307 GLY A N 1
ATOM 2266 C CA . GLY A 1 307 ? -18.504 11.189 9.349 1.00 97.12 307 GLY A CA 1
ATOM 2267 C C . GLY A 1 307 ? -19.101 10.039 10.171 1.00 97.12 307 GLY A C 1
ATOM 2268 O O . GLY A 1 307 ? -20.015 10.267 10.961 1.00 97.12 307 GLY A O 1
ATOM 2269 N N . GLN A 1 308 ? -18.595 8.813 10.012 1.00 98.00 308 GLN A N 1
ATOM 2270 C CA . GLN A 1 308 ? -19.104 7.628 10.699 1.00 98.00 308 GLN A CA 1
ATOM 2271 C C . GLN A 1 308 ? -18.314 7.340 11.980 1.00 98.00 308 GLN A C 1
ATOM 2273 O O . GLN A 1 308 ? -17.101 7.555 12.069 1.00 98.00 308 GLN A O 1
ATOM 2278 N N . ASN A 1 309 ? -19.002 6.826 12.996 1.00 98.00 309 ASN A N 1
ATOM 2279 C CA . ASN A 1 309 ? -18.387 6.314 14.213 1.00 98.00 309 ASN A CA 1
ATOM 2280 C C . ASN A 1 309 ? -19.086 5.024 14.652 1.00 98.00 309 ASN A C 1
ATOM 2282 O O . ASN A 1 309 ? -20.266 4.827 14.387 1.00 98.00 309 ASN A O 1
ATOM 2286 N N . THR A 1 310 ? -18.332 4.140 15.295 1.00 97.81 310 THR A N 1
ATOM 2287 C CA . THR A 1 310 ? -18.842 2.889 15.856 1.00 97.81 310 THR A CA 1
ATOM 2288 C C . THR A 1 310 ? -18.049 2.538 17.112 1.00 97.81 310 THR A C 1
ATOM 2290 O O . THR A 1 310 ? -16.980 3.100 17.375 1.00 97.81 310 THR A O 1
ATOM 2293 N N . THR A 1 311 ? -18.573 1.631 17.922 1.00 97.56 311 THR A N 1
ATOM 2294 C CA . THR A 1 311 ? -17.900 1.129 19.124 1.00 97.56 311 THR A CA 1
ATOM 2295 C C . THR A 1 311 ? -17.551 -0.331 18.940 1.00 97.56 311 THR A C 1
ATOM 2297 O O . THR A 1 311 ? -18.343 -1.090 18.389 1.00 97.56 311 THR A O 1
ATOM 2300 N N . VAL A 1 312 ? -16.378 -0.713 19.430 1.00 97.12 312 VAL A N 1
ATOM 2301 C CA . VAL A 1 312 ? -15.931 -2.105 19.422 1.00 97.12 312 VAL A CA 1
ATOM 2302 C C . VAL A 1 312 ? -16.818 -2.951 20.336 1.00 97.12 312 VAL A C 1
ATOM 2304 O O . VAL A 1 312 ? -17.169 -2.517 21.439 1.00 97.12 312 VAL A O 1
ATOM 2307 N N . ASP A 1 313 ? -17.178 -4.142 19.867 1.00 96.31 313 ASP A N 1
ATOM 2308 C CA . ASP A 1 313 ? -18.011 -5.098 20.589 1.00 96.31 313 ASP A CA 1
ATOM 2309 C C . ASP A 1 313 ? -17.256 -5.836 21.719 1.00 96.31 313 ASP A C 1
ATOM 2311 O O . ASP A 1 313 ? -16.096 -5.556 22.031 1.00 96.31 313 ASP A O 1
ATOM 2315 N N . GLY A 1 314 ? -17.933 -6.802 22.352 1.00 95.00 314 GLY A N 1
ATOM 2316 C CA . GLY A 1 314 ? -17.380 -7.634 23.429 1.00 95.00 314 GLY A CA 1
ATOM 2317 C C . GLY A 1 314 ? -16.173 -8.500 23.032 1.00 95.00 314 GLY A C 1
ATOM 2318 O O . GLY A 1 314 ? -15.427 -8.983 23.889 1.00 95.00 314 GLY A O 1
ATOM 2319 N N . PHE A 1 315 ? -16.000 -8.724 21.732 1.00 95.62 315 PHE A N 1
ATOM 2320 C CA . PHE A 1 315 ? -15.031 -9.631 21.130 1.00 95.62 315 PHE A CA 1
ATOM 2321 C C . PHE A 1 315 ? -13.919 -8.890 20.381 1.00 95.62 315 PHE A C 1
ATOM 2323 O O . PHE A 1 315 ? -13.063 -9.536 19.779 1.00 95.62 315 PHE A O 1
ATOM 2330 N N . GLY A 1 316 ? -13.894 -7.558 20.438 1.00 96.25 316 GLY A N 1
ATOM 2331 C CA . GLY A 1 316 ? -12.898 -6.753 19.745 1.00 96.25 316 GLY A CA 1
ATOM 2332 C C . GLY A 1 316 ? -13.262 -6.411 18.299 1.00 96.25 316 GLY A C 1
ATOM 2333 O O . GLY A 1 316 ? -12.458 -5.756 17.642 1.00 96.25 316 GLY A O 1
ATOM 2334 N N . PHE A 1 317 ? -14.431 -6.802 17.786 1.00 97.88 317 PHE A N 1
ATOM 2335 C CA . PHE A 1 317 ? -14.839 -6.531 16.408 1.00 97.88 317 PHE A CA 1
ATOM 2336 C C . PHE A 1 317 ? -15.592 -5.209 16.263 1.00 97.88 317 PHE A C 1
ATOM 2338 O O . PHE A 1 317 ? -16.266 -4.725 17.173 1.00 97.88 317 PHE A O 1
ATOM 2345 N N . PHE A 1 318 ? -15.487 -4.627 15.074 1.00 97.88 318 PHE A N 1
ATOM 2346 C CA . PHE A 1 318 ? -16.284 -3.487 14.646 1.00 97.88 318 PHE A CA 1
ATOM 2347 C C . PHE A 1 318 ? -16.629 -3.609 13.161 1.00 97.88 318 PHE A C 1
ATOM 2349 O O . PHE A 1 318 ? -15.923 -4.269 12.394 1.00 97.88 318 PHE A O 1
ATOM 2356 N N . ARG A 1 319 ? -17.711 -2.941 12.753 1.00 98.31 319 ARG A N 1
ATOM 2357 C CA . ARG A 1 319 ? -18.149 -2.868 11.358 1.00 98.31 319 ARG A CA 1
ATOM 2358 C C . ARG A 1 319 ? -18.637 -1.463 11.019 1.00 98.31 319 ARG A C 1
ATOM 2360 O O . ARG A 1 319 ? -19.350 -0.850 11.815 1.00 98.31 319 ARG A O 1
ATOM 2367 N N . PHE A 1 320 ? -18.254 -0.990 9.840 1.00 98.44 320 PHE A N 1
ATOM 2368 C CA . PHE A 1 320 ? -18.868 0.129 9.137 1.00 98.44 320 PHE A CA 1
ATOM 2369 C C . PHE A 1 320 ? -19.526 -0.405 7.871 1.00 98.44 320 PHE A C 1
ATOM 2371 O O . PHE A 1 320 ? -18.913 -1.182 7.139 1.00 98.44 320 PHE A O 1
ATOM 2378 N N . GLU A 1 321 ? -20.762 0.008 7.638 1.00 98.12 321 GLU A N 1
ATOM 2379 C CA . GLU A 1 321 ? -21.551 -0.398 6.479 1.00 98.12 321 GLU A CA 1
ATOM 2380 C C . GLU A 1 321 ? -21.714 0.792 5.537 1.00 98.12 321 GLU A C 1
ATOM 2382 O O . GLU A 1 321 ? -21.746 1.946 5.983 1.00 98.12 321 GLU A O 1
ATOM 2387 N N . GLN A 1 322 ? -21.827 0.508 4.238 1.00 97.12 322 GLN A N 1
ATOM 2388 C CA . GLN A 1 322 ? -22.081 1.526 3.211 1.00 97.12 322 GLN A CA 1
ATOM 2389 C C . GLN A 1 322 ? -21.069 2.686 3.249 1.00 97.12 322 GLN A C 1
ATOM 2391 O O . GLN A 1 322 ? -21.420 3.862 3.114 1.00 97.12 322 GLN A O 1
ATOM 2396 N N . VAL A 1 323 ? -19.796 2.367 3.473 1.00 97.56 323 VAL A N 1
ATOM 2397 C CA . VAL A 1 323 ? -18.716 3.349 3.415 1.00 97.56 323 VAL A CA 1
ATOM 2398 C C . VAL A 1 323 ? -18.467 3.664 1.942 1.00 97.56 323 VAL A C 1
ATOM 2400 O O . VAL A 1 323 ? -18.250 2.730 1.169 1.00 97.56 323 VAL A O 1
ATOM 2403 N N . PRO A 1 324 ? -18.500 4.937 1.514 1.00 96.50 324 PRO A N 1
ATOM 2404 C CA . PRO A 1 324 ? -18.209 5.263 0.128 1.00 96.50 324 PRO A CA 1
ATOM 2405 C C . PRO A 1 324 ? -16.819 4.759 -0.271 1.00 96.50 324 PRO A C 1
ATOM 2407 O O . PRO A 1 324 ? -15.913 4.667 0.553 1.00 96.50 324 PRO A O 1
ATOM 2410 N N . THR A 1 325 ? -16.637 4.419 -1.538 1.00 95.31 325 THR A N 1
ATOM 2411 C CA . THR A 1 325 ? -15.327 4.028 -2.068 1.00 95.31 325 THR A CA 1
ATOM 2412 C C . THR A 1 325 ? -14.313 5.154 -1.918 1.00 95.31 325 THR A C 1
ATOM 2414 O O . THR A 1 325 ? -14.576 6.291 -2.318 1.00 95.31 325 THR A O 1
ATOM 2417 N N . GLY A 1 326 ? -13.129 4.836 -1.402 1.00 93.25 326 GLY A N 1
ATOM 2418 C CA . GLY A 1 326 ? -12.078 5.821 -1.170 1.00 93.25 326 GLY A CA 1
ATOM 2419 C C . GLY A 1 326 ? -11.019 5.346 -0.183 1.00 93.25 326 GLY A C 1
ATOM 2420 O O . GLY A 1 326 ? -11.089 4.242 0.355 1.00 93.25 326 GLY A O 1
ATOM 2421 N N . THR A 1 327 ? -10.025 6.198 0.057 1.00 95.38 327 THR A N 1
ATOM 2422 C CA . THR A 1 327 ? -9.012 5.983 1.097 1.00 95.38 327 THR A CA 1
ATOM 2423 C C . THR A 1 327 ? -9.356 6.841 2.303 1.00 95.38 327 THR A C 1
ATOM 2425 O O . THR A 1 327 ? -9.470 8.059 2.174 1.00 95.38 327 THR A O 1
ATOM 2428 N N . TYR A 1 328 ? -9.491 6.200 3.459 1.00 96.62 328 TYR A N 1
ATOM 2429 C CA . TYR A 1 328 ? -9.908 6.818 4.711 1.00 96.62 328 TYR A CA 1
ATOM 2430 C C . TYR A 1 328 ? -8.848 6.666 5.789 1.00 96.62 328 TYR A C 1
ATOM 2432 O O . TYR A 1 328 ? -8.144 5.657 5.860 1.00 96.62 328 TYR A O 1
ATOM 2440 N N . VAL A 1 329 ? -8.799 7.641 6.686 1.00 97.75 329 VAL A N 1
ATOM 2441 C CA . VAL A 1 329 ? -8.005 7.586 7.906 1.00 97.75 329 VAL A CA 1
ATOM 2442 C C . VAL A 1 329 ? -8.878 7.042 9.034 1.00 97.75 329 VAL A C 1
ATOM 2444 O O . VAL A 1 329 ? -9.717 7.751 9.584 1.00 97.75 329 VAL A O 1
ATOM 2447 N N . ILE A 1 330 ? -8.668 5.791 9.435 1.00 98.19 330 ILE A N 1
ATOM 2448 C CA . ILE A 1 330 ? -9.383 5.187 10.564 1.00 98.19 330 ILE A CA 1
ATOM 2449 C C . ILE A 1 330 ? -8.707 5.564 11.884 1.00 98.19 330 ILE A C 1
ATOM 2451 O O . ILE A 1 330 ? -7.488 5.472 12.035 1.00 98.19 330 ILE A O 1
ATOM 2455 N N . ARG A 1 331 ? -9.503 6.003 12.863 1.00 97.88 331 ARG A N 1
ATOM 2456 C CA . ARG A 1 331 ? -9.028 6.371 14.204 1.00 97.88 331 ARG A CA 1
ATOM 2457 C C . ARG A 1 331 ? -9.662 5.482 15.257 1.00 97.88 331 ARG A C 1
ATOM 2459 O O . ARG A 1 331 ? -10.884 5.473 15.393 1.00 97.88 331 ARG A O 1
ATOM 2466 N N . CYS A 1 332 ? -8.830 4.801 16.031 1.00 97.38 332 CYS A N 1
ATOM 2467 C CA . CYS A 1 332 ? -9.221 4.025 17.199 1.00 97.38 332 CYS A CA 1
ATOM 2468 C C . CYS A 1 332 ? -8.800 4.766 18.465 1.00 97.38 332 CYS A C 1
ATOM 2470 O O . CYS A 1 332 ? -7.611 4.997 18.684 1.00 97.38 332 CYS A O 1
ATOM 2472 N N . GLN A 1 333 ? -9.775 5.128 19.294 1.00 96.12 333 GLN A N 1
ATOM 2473 C CA . GLN A 1 333 ? -9.564 5.761 20.588 1.00 96.12 333 GLN A CA 1
ATOM 2474 C C . GLN A 1 333 ? -9.977 4.799 21.700 1.00 96.12 333 GLN A C 1
ATOM 2476 O O . GLN A 1 333 ? -11.134 4.382 21.764 1.00 96.12 333 GLN A O 1
ATOM 2481 N N . LEU A 1 334 ? -9.043 4.452 22.578 1.00 94.75 334 LEU A N 1
ATOM 2482 C CA . LEU A 1 334 ? -9.318 3.614 23.742 1.00 94.75 334 LEU A CA 1
ATOM 2483 C C . LEU A 1 334 ? -9.847 4.459 24.917 1.00 94.75 334 LEU A C 1
ATOM 2485 O O . LEU A 1 334 ? -9.625 5.674 24.960 1.00 94.75 334 LEU A O 1
ATOM 2489 N N . PRO A 1 335 ? -10.512 3.828 25.904 1.00 92.31 335 PRO A N 1
ATOM 2490 C CA . PRO A 1 335 ? -10.968 4.503 27.123 1.00 92.31 335 PRO A CA 1
ATOM 2491 C C . PRO A 1 335 ? -9.853 5.167 27.948 1.00 92.31 335 PRO A C 1
ATOM 2493 O O . PRO A 1 335 ? -10.118 6.111 28.685 1.00 92.31 335 PRO A O 1
ATOM 2496 N N . ASP A 1 336 ? -8.615 4.686 27.828 1.00 90.31 336 ASP A N 1
ATOM 2497 C CA . ASP A 1 336 ? -7.418 5.228 28.488 1.00 90.31 336 ASP A CA 1
ATOM 2498 C C . ASP A 1 336 ? -6.852 6.486 27.789 1.00 90.31 336 ASP A C 1
ATOM 2500 O O . ASP A 1 336 ? -5.883 7.085 28.256 1.00 90.31 336 ASP A O 1
ATOM 2504 N N . GLY A 1 337 ? -7.452 6.896 26.665 1.00 89.88 337 GLY A N 1
ATOM 2505 C CA . GLY A 1 337 ? -6.999 8.010 25.837 1.00 89.88 337 GLY A CA 1
ATOM 2506 C C . GLY A 1 337 ? -5.934 7.644 24.801 1.00 89.88 337 GLY A C 1
ATOM 2507 O O . GLY A 1 337 ? -5.471 8.535 24.089 1.00 89.88 337 GLY A O 1
ATOM 2508 N N . SER A 1 338 ? -5.544 6.372 24.681 1.00 90.25 338 SER A N 1
ATOM 2509 C CA . SER A 1 338 ? -4.652 5.900 23.620 1.00 90.25 338 SER A CA 1
ATOM 2510 C C . SER A 1 338 ? -5.318 6.075 22.257 1.00 90.25 338 SER A C 1
ATOM 2512 O O . SER A 1 338 ? -6.467 5.674 22.054 1.00 90.25 338 SER A O 1
ATOM 2514 N N . LEU A 1 339 ? -4.600 6.694 21.318 1.00 92.88 339 LEU A N 1
ATOM 2515 C CA . LEU A 1 339 ? -5.082 6.964 19.967 1.00 92.88 339 LEU A CA 1
ATOM 2516 C C . LEU A 1 339 ? -4.203 6.233 18.954 1.00 92.88 339 LEU A C 1
ATOM 2518 O O . LEU A 1 339 ? -2.992 6.438 18.903 1.00 92.88 339 LEU A O 1
ATOM 2522 N N . LYS A 1 340 ? -4.831 5.425 18.104 1.00 95.25 340 LYS A N 1
ATOM 2523 C CA . LYS A 1 340 ? -4.195 4.801 16.947 1.00 95.25 340 LYS A CA 1
ATOM 2524 C C . LYS A 1 340 ? -4.862 5.294 15.676 1.00 95.25 340 LYS A C 1
ATOM 2526 O O . LYS A 1 340 ? -6.087 5.334 15.589 1.00 95.25 340 LYS A O 1
ATOM 2531 N N . THR A 1 341 ? -4.034 5.626 14.698 1.00 96.75 341 THR A N 1
ATOM 2532 C CA . THR A 1 341 ? -4.462 6.039 13.366 1.00 96.75 341 THR A CA 1
ATOM 2533 C C . THR A 1 341 ? -3.896 5.062 12.345 1.00 96.75 341 THR A C 1
ATOM 2535 O O . THR A 1 341 ? -2.729 4.680 12.462 1.00 96.75 341 THR A O 1
ATOM 2538 N N . ASP A 1 342 ? -4.711 4.670 11.370 1.00 97.69 342 ASP A N 1
ATOM 2539 C CA . ASP A 1 342 ? -4.304 3.846 10.229 1.00 97.69 342 ASP A CA 1
ATOM 2540 C C . ASP A 1 342 ? -5.012 4.309 8.945 1.00 97.69 342 ASP A C 1
ATOM 2542 O O . ASP A 1 342 ? -5.939 5.118 9.011 1.00 97.69 342 ASP A O 1
ATOM 2546 N N . ASN A 1 343 ? -4.582 3.814 7.785 1.00 97.00 343 ASN A N 1
ATOM 2547 C CA . ASN A 1 343 ? -5.235 4.071 6.501 1.00 97.00 343 ASN A CA 1
ATOM 2548 C C . ASN A 1 343 ? -5.979 2.820 6.024 1.00 97.00 343 ASN A C 1
ATOM 2550 O O . ASN A 1 343 ? -5.432 1.720 6.050 1.00 97.00 343 ASN A O 1
ATOM 2554 N N . VAL A 1 344 ? -7.207 2.992 5.539 1.00 97.38 344 VAL A N 1
ATOM 2555 C CA . VAL A 1 344 ? -8.029 1.915 4.978 1.00 97.38 344 VAL A CA 1
ATOM 2556 C C . VAL A 1 344 ? -8.544 2.309 3.595 1.00 97.38 344 VAL A C 1
ATOM 2558 O O . VAL A 1 344 ? -9.042 3.416 3.410 1.00 97.38 344 VAL A O 1
ATOM 2561 N N . SER A 1 345 ? -8.411 1.417 2.611 1.00 96.06 345 SER A N 1
ATOM 2562 C CA . SER A 1 345 ? -8.964 1.600 1.263 1.00 96.06 345 SER A CA 1
ATOM 2563 C C . SER A 1 345 ? -10.246 0.786 1.098 1.00 96.06 345 SER A C 1
ATOM 2565 O O . SER A 1 345 ? -10.232 -0.438 1.255 1.00 96.06 345 SER A O 1
ATOM 2567 N N . VAL A 1 346 ? -11.345 1.463 0.777 1.00 96.19 346 VAL A N 1
ATOM 2568 C CA . VAL A 1 346 ? -12.658 0.860 0.526 1.00 96.19 346 VAL A CA 1
ATOM 2569 C C . VAL A 1 346 ? -12.875 0.743 -0.975 1.00 96.19 346 VAL A C 1
ATOM 2571 O O . VAL A 1 346 ? -12.750 1.728 -1.705 1.00 96.19 346 VAL A O 1
ATOM 2574 N N . VAL A 1 347 ? -13.189 -0.473 -1.414 1.00 94.94 347 VAL A N 1
ATOM 2575 C CA . VAL A 1 347 ? -13.467 -0.825 -2.810 1.00 94.94 347 VAL A CA 1
ATOM 2576 C C . VAL A 1 347 ? -14.953 -1.166 -2.942 1.00 94.94 347 VAL A C 1
ATOM 2578 O O . VAL A 1 347 ? -15.563 -1.641 -1.987 1.00 94.94 347 VAL A O 1
ATOM 2581 N N . ASP A 1 348 ? -15.526 -0.883 -4.110 1.00 95.25 348 ASP A N 1
ATOM 2582 C CA . ASP A 1 348 ? -16.952 -1.065 -4.397 1.00 95.25 348 ASP A CA 1
ATOM 2583 C C . ASP A 1 348 ? -17.374 -2.529 -4.243 1.00 95.25 348 ASP A C 1
ATOM 2585 O O . ASP A 1 348 ? -16.659 -3.420 -4.712 1.00 95.25 348 ASP A O 1
ATOM 2589 N N . ASP A 1 349 ? -18.497 -2.769 -3.561 1.00 95.56 349 ASP A N 1
ATOM 2590 C CA . ASP A 1 349 ? -19.045 -4.098 -3.253 1.00 95.56 349 ASP A CA 1
ATOM 2591 C C . ASP A 1 349 ? -18.037 -5.066 -2.587 1.00 95.56 349 ASP A C 1
ATOM 2593 O O . ASP A 1 349 ? -18.172 -6.293 -2.652 1.00 95.56 349 ASP A O 1
ATOM 2597 N N . GLN A 1 350 ? -17.007 -4.536 -1.915 1.00 96.44 350 GLN A N 1
ATOM 2598 C CA . GLN A 1 350 ? -16.014 -5.331 -1.191 1.00 96.44 350 GLN A CA 1
ATOM 2599 C C . GLN A 1 350 ? -16.064 -5.095 0.318 1.00 96.44 350 GLN A C 1
ATOM 2601 O O . GLN A 1 350 ? -16.336 -3.999 0.808 1.00 96.44 350 GLN A O 1
ATOM 2606 N N . VAL A 1 351 ? -15.742 -6.159 1.058 1.00 98.06 351 VAL A N 1
ATOM 2607 C CA . VAL A 1 351 ? -15.542 -6.116 2.508 1.00 98.06 351 VAL A CA 1
ATOM 2608 C C . VAL A 1 351 ? -14.049 -5.970 2.792 1.00 98.06 351 VAL A C 1
ATOM 2610 O O . VAL A 1 351 ? -13.283 -6.930 2.670 1.00 98.06 351 VAL A O 1
ATOM 2613 N N . THR A 1 352 ? -13.621 -4.778 3.197 1.00 97.94 352 THR A N 1
ATOM 2614 C CA . THR A 1 352 ? -12.236 -4.527 3.605 1.00 97.94 352 THR A CA 1
ATOM 2615 C C . THR A 1 352 ? -12.039 -4.967 5.054 1.00 97.94 352 THR A C 1
ATOM 2617 O O . THR A 1 352 ? -12.753 -4.510 5.945 1.00 97.94 352 THR A O 1
ATOM 2620 N N . THR A 1 353 ? -11.055 -5.838 5.303 1.00 98.06 353 THR A N 1
ATOM 2621 C CA . THR A 1 353 ? -10.716 -6.312 6.657 1.00 98.06 353 THR A CA 1
ATOM 2622 C C . THR A 1 353 ? -9.467 -5.613 7.197 1.00 98.06 353 THR A C 1
ATOM 2624 O O . THR A 1 353 ? -8.453 -5.562 6.503 1.00 98.06 353 THR A O 1
ATOM 2627 N N . ILE A 1 354 ? -9.507 -5.113 8.437 1.00 97.75 354 ILE A N 1
ATOM 2628 C CA . ILE A 1 354 ? -8.362 -4.455 9.093 1.00 97.75 354 ILE A CA 1
ATOM 2629 C C . ILE A 1 354 ? -8.158 -4.930 10.539 1.00 97.75 354 ILE A C 1
ATOM 2631 O O . ILE A 1 354 ? -9.113 -5.163 11.278 1.00 97.75 354 ILE A O 1
ATOM 2635 N N . ALA A 1 355 ? -6.899 -5.042 10.964 1.00 97.62 355 ALA A N 1
ATOM 2636 C CA . ALA A 1 355 ? -6.531 -5.288 12.356 1.00 97.62 355 ALA A CA 1
ATOM 2637 C C . ALA A 1 355 ? -5.842 -4.049 12.935 1.00 97.62 355 ALA A C 1
ATOM 2639 O O . ALA A 1 355 ? -4.809 -3.613 12.429 1.00 97.62 355 ALA A O 1
ATOM 2640 N N . LEU A 1 356 ? -6.405 -3.483 14.001 1.00 96.88 356 LEU A N 1
ATOM 2641 C CA . LEU A 1 356 ? -5.855 -2.311 14.675 1.00 96.88 356 LEU A CA 1
ATOM 2642 C C . LEU A 1 356 ? -5.136 -2.753 15.949 1.00 96.88 356 LEU A C 1
ATOM 2644 O O . LEU A 1 356 ? -5.757 -3.342 16.830 1.00 96.88 356 LEU A O 1
ATOM 2648 N N . ILE A 1 357 ? -3.843 -2.428 16.044 1.00 96.31 357 ILE A N 1
ATOM 2649 C CA . ILE A 1 357 ? -3.025 -2.618 17.250 1.00 96.31 357 ILE A CA 1
ATOM 2650 C C . ILE A 1 357 ? -2.710 -1.232 17.833 1.00 96.31 357 ILE A C 1
ATOM 2652 O O . ILE A 1 357 ? -1.777 -0.560 17.364 1.00 96.31 357 ILE A O 1
ATOM 2656 N N . PRO A 1 358 ? -3.508 -0.737 18.793 1.00 93.19 358 PRO A N 1
ATOM 2657 C CA . PRO A 1 358 ? -3.209 0.500 19.483 1.00 93.19 358 PRO A CA 1
ATOM 2658 C C . PRO A 1 358 ? -2.004 0.295 20.395 1.00 93.19 358 PRO A C 1
ATOM 2660 O O . PRO A 1 358 ? -1.878 -0.716 21.079 1.00 93.19 358 PRO A O 1
ATOM 2663 N N . GLN A 1 359 ? -1.090 1.261 20.396 1.00 88.50 359 GLN A N 1
ATOM 2664 C CA . GLN A 1 359 ? -0.037 1.279 21.402 1.00 88.50 359 GLN A CA 1
ATOM 2665 C C . GLN A 1 359 ? -0.643 1.871 22.677 1.00 88.50 359 GLN A C 1
ATOM 2667 O O . GLN A 1 359 ? -1.257 2.938 22.584 1.00 88.50 359 GLN A O 1
ATOM 2672 N N . PRO A 1 360 ? -0.500 1.213 23.841 1.00 81.25 360 PRO A N 1
ATOM 2673 C CA . PRO A 1 360 ? -0.884 1.816 25.097 1.00 81.25 360 PRO A CA 1
ATOM 2674 C C . PRO A 1 360 ? -0.055 3.087 25.227 1.00 81.25 360 PRO A C 1
ATOM 2676 O O . PRO A 1 360 ? 1.177 3.055 25.141 1.00 81.25 360 PRO A O 1
ATOM 2679 N N . ASN A 1 361 ? -0.726 4.220 25.395 1.00 78.56 361 ASN A N 1
ATOM 2680 C CA . ASN A 1 361 ? -0.061 5.426 25.835 1.00 78.56 361 ASN A CA 1
ATOM 2681 C C . ASN A 1 361 ? 0.620 5.055 27.146 1.00 78.56 361 ASN A C 1
ATOM 2683 O O . ASN A 1 361 ? -0.054 4.808 28.145 1.00 78.56 361 ASN A O 1
ATOM 2687 N N . ALA A 1 362 ? 1.953 4.972 27.140 1.00 73.31 362 ALA A N 1
ATOM 2688 C CA . ALA A 1 362 ? 2.716 4.833 28.365 1.00 73.31 362 ALA A CA 1
ATOM 2689 C C . ALA A 1 362 ? 2.242 5.968 29.276 1.00 73.31 362 ALA A C 1
ATOM 2691 O O . ALA A 1 362 ? 2.482 7.140 28.976 1.00 73.31 362 ALA A O 1
ATOM 2692 N N . ALA A 1 363 ? 1.484 5.618 30.317 1.00 59.25 363 ALA A N 1
ATOM 2693 C CA . ALA A 1 363 ? 0.567 6.491 31.050 1.00 59.25 363 ALA A CA 1
ATOM 2694 C C . ALA A 1 363 ? 1.252 7.603 31.880 1.00 59.25 363 ALA A C 1
ATOM 2696 O O . ALA A 1 363 ? 0.738 8.043 32.902 1.00 59.25 363 ALA A O 1
ATOM 2697 N N . GLY A 1 364 ? 2.423 8.080 31.459 1.00 53.72 364 GLY A N 1
ATOM 2698 C CA . GLY A 1 364 ? 3.214 9.111 32.118 1.00 53.72 364 GLY A CA 1
ATOM 2699 C C . GLY A 1 364 ? 4.044 9.989 31.180 1.00 53.72 364 GLY A C 1
ATOM 2700 O O . GLY A 1 364 ? 4.874 10.744 31.674 1.00 53.72 364 GLY A O 1
ATOM 2701 N N . GLN A 1 365 ? 3.854 9.926 29.855 1.00 50.59 365 GLN A N 1
ATOM 2702 C CA . GLN A 1 365 ? 4.559 10.807 28.908 1.00 50.59 365 GLN A CA 1
ATOM 2703 C C . GLN A 1 365 ? 3.659 11.808 28.178 1.00 50.59 365 GLN A C 1
ATOM 2705 O O . GLN A 1 365 ? 4.060 12.382 27.167 1.00 50.59 365 GLN A O 1
ATOM 2710 N N . TYR A 1 366 ? 2.531 12.186 28.785 1.00 51.31 366 TYR A N 1
ATOM 2711 C CA . TYR A 1 366 ? 2.134 13.591 28.699 1.00 51.31 366 TYR A CA 1
ATOM 2712 C C . TYR A 1 366 ? 3.166 14.403 29.491 1.00 51.31 366 TYR A C 1
ATOM 2714 O O . TYR A 1 366 ? 2.908 14.896 30.587 1.00 51.31 366 TYR A O 1
ATOM 2722 N N . SER A 1 367 ? 4.377 14.532 28.934 1.00 47.12 367 SER A N 1
ATOM 2723 C CA . SER A 1 367 ? 5.135 15.745 29.151 1.00 47.12 367 SER A CA 1
ATOM 2724 C C . SER A 1 367 ? 4.195 16.819 28.644 1.00 47.12 367 SER A C 1
ATOM 2726 O O . SER A 1 367 ? 3.947 16.942 27.444 1.00 47.12 367 SER A O 1
ATOM 2728 N N . ALA A 1 368 ? 3.602 17.545 29.584 1.00 52.00 368 ALA A N 1
ATOM 2729 C CA . ALA A 1 368 ? 3.320 18.936 29.368 1.00 52.00 368 ALA A CA 1
ATOM 2730 C C . ALA A 1 368 ? 4.641 19.556 28.886 1.00 52.00 368 ALA A C 1
ATOM 2732 O O . ALA A 1 368 ? 5.396 20.137 29.661 1.00 52.00 368 ALA A O 1
ATOM 2733 N N . ALA A 1 369 ? 4.936 19.420 27.590 1.00 48.00 369 ALA A N 1
ATOM 2734 C CA . ALA A 1 369 ? 5.539 20.487 26.842 1.00 48.00 369 ALA A CA 1
ATOM 2735 C C . ALA A 1 369 ? 4.527 21.608 27.007 1.00 48.00 369 ALA A C 1
ATOM 2737 O O . ALA A 1 369 ? 3.549 21.719 26.269 1.00 48.00 369 ALA A O 1
ATOM 2738 N N . ALA A 1 370 ? 4.702 22.314 28.122 1.00 50.66 370 ALA A N 1
ATOM 2739 C CA . ALA A 1 370 ? 4.183 23.620 28.350 1.00 50.66 370 ALA A CA 1
ATOM 2740 C C . ALA A 1 370 ? 4.433 24.354 27.038 1.00 50.66 370 ALA A C 1
ATOM 2742 O O . ALA A 1 370 ? 5.552 24.766 26.740 1.00 50.66 370 ALA A O 1
ATOM 2743 N N . GLY A 1 371 ? 3.376 24.478 26.232 1.00 45.09 371 GLY A N 1
ATOM 2744 C CA . GLY A 1 371 ? 3.161 25.755 25.598 1.00 45.09 371 GLY A CA 1
ATOM 2745 C C . GLY A 1 371 ? 3.365 26.751 26.721 1.00 45.09 371 GLY A C 1
ATOM 2746 O O . GLY A 1 371 ? 2.736 26.613 27.779 1.00 45.09 371 GLY A O 1
ATOM 2747 N N . ASP A 1 372 ? 4.349 27.628 26.536 1.00 44.06 372 ASP A N 1
ATOM 2748 C CA . ASP A 1 372 ? 4.548 28.775 27.399 1.00 44.06 372 ASP A CA 1
ATOM 2749 C C . ASP A 1 372 ? 3.170 29.269 27.836 1.00 44.06 372 ASP A C 1
ATOM 2751 O O . ASP A 1 372 ? 2.286 29.393 26.975 1.00 44.06 372 ASP A O 1
ATOM 2755 N N . PRO A 1 373 ? 2.932 29.458 29.146 1.00 54.78 373 PRO A N 1
ATOM 2756 C CA . PRO A 1 373 ? 1.654 29.959 29.606 1.00 54.78 373 PRO A CA 1
ATOM 2757 C C . PRO A 1 373 ? 1.369 31.215 28.795 1.00 54.78 373 PRO A C 1
ATOM 2759 O O . PRO A 1 373 ? 2.096 32.202 28.908 1.00 54.78 373 PRO A O 1
ATOM 2762 N N . ILE A 1 374 ? 0.349 31.155 27.933 1.00 57.41 374 ILE A N 1
ATOM 2763 C CA . ILE A 1 374 ? -0.158 32.339 27.254 1.00 57.41 374 ILE A CA 1
ATOM 2764 C C . ILE A 1 374 ? -0.437 33.307 28.405 1.00 57.41 374 ILE A C 1
ATOM 2766 O O . ILE A 1 374 ? -1.231 32.954 29.287 1.00 57.41 374 ILE A O 1
ATOM 2770 N N . PRO A 1 375 ? 0.266 34.453 28.495 1.00 57.00 375 PRO A N 1
ATOM 2771 C CA . PRO A 1 375 ? 0.064 35.368 29.598 1.00 57.00 375 PRO A CA 1
ATOM 2772 C C . PRO A 1 375 ? -1.416 35.707 29.609 1.00 57.00 375 PRO A C 1
ATOM 2774 O O . PRO A 1 375 ? -1.985 36.041 28.569 1.00 57.00 375 PRO A O 1
ATOM 2777 N N . ALA A 1 376 ? -2.042 35.542 30.772 1.00 51.16 376 ALA A N 1
ATOM 2778 C CA . ALA A 1 376 ? -3.434 35.874 30.978 1.00 51.16 376 ALA A CA 1
ATOM 2779 C C . ALA A 1 376 ? -3.675 37.289 30.438 1.00 51.16 376 ALA A C 1
ATOM 2781 O O . ALA A 1 376 ? -3.243 38.277 31.031 1.00 51.16 376 ALA A O 1
ATOM 2782 N N . VAL A 1 377 ? -4.338 37.384 29.285 1.00 59.47 377 VAL A N 1
ATOM 2783 C CA . VAL A 1 377 ? -4.879 38.644 28.798 1.00 59.47 377 VAL A CA 1
ATOM 2784 C C . VAL A 1 377 ? -6.048 38.939 29.724 1.00 59.47 377 VAL A C 1
ATOM 2786 O O . VAL A 1 377 ? -7.176 38.509 29.501 1.00 59.47 377 VAL A O 1
ATOM 2789 N N . THR A 1 378 ? -5.763 39.642 30.819 1.00 59.12 378 THR A N 1
ATOM 2790 C CA . THR A 1 378 ? -6.750 40.424 31.559 1.00 59.12 378 THR A CA 1
ATOM 2791 C C . THR A 1 378 ? -7.261 41.510 30.621 1.00 59.12 378 THR A C 1
ATOM 2793 O O . THR A 1 378 ? -6.808 42.652 30.647 1.00 59.12 378 THR A O 1
ATOM 2796 N N . GLY A 1 379 ? -8.171 41.124 29.730 1.00 54.81 379 GLY A N 1
ATOM 2797 C CA . GLY A 1 379 ? -9.016 42.046 28.998 1.00 54.81 379 GLY A CA 1
ATOM 2798 C C . GLY A 1 379 ? -9.989 42.664 29.987 1.00 54.81 379 GLY A C 1
ATOM 2799 O O . GLY A 1 379 ? -10.967 42.036 30.387 1.00 54.81 379 GLY A O 1
ATOM 2800 N N . THR A 1 380 ? -9.691 43.885 30.417 1.00 69.69 380 THR A N 1
ATOM 2801 C CA . THR A 1 380 ? -10.678 44.789 31.007 1.00 69.69 380 THR A CA 1
ATOM 2802 C C . THR A 1 380 ? -11.862 44.886 30.037 1.00 69.69 380 THR A C 1
ATOM 2804 O O . THR A 1 380 ? -11.630 45.180 28.864 1.00 69.69 380 THR A O 1
ATOM 2807 N N . PRO A 1 381 ? -13.109 44.629 30.466 1.00 64.50 381 PRO A N 1
ATOM 2808 C CA . PRO A 1 381 ? -14.265 44.760 29.590 1.00 64.50 381 PRO A CA 1
ATOM 2809 C C . PRO A 1 381 ? -14.397 46.215 29.123 1.00 64.50 381 PRO A C 1
ATOM 2811 O O . PRO A 1 381 ? -14.572 47.127 29.932 1.00 64.50 381 PRO A O 1
ATOM 2814 N N . GLU A 1 382 ? -14.287 46.423 27.812 1.00 72.00 382 GLU A N 1
ATOM 2815 C CA . GLU A 1 382 ? -14.587 47.693 27.156 1.00 72.00 382 GLU A CA 1
ATOM 2816 C C . GLU A 1 382 ? -16.090 48.000 27.337 1.00 72.00 382 GLU A C 1
ATOM 2818 O O . GLU A 1 382 ? -16.929 47.146 27.031 1.00 72.00 382 GLU A O 1
ATOM 2823 N N . PRO A 1 383 ? -16.467 49.165 27.900 1.00 68.62 383 PRO A N 1
ATOM 2824 C CA . PRO A 1 383 ? -17.862 49.490 28.164 1.00 68.62 383 PRO A CA 1
ATOM 2825 C C . PRO A 1 383 ? -18.637 49.723 26.862 1.00 68.62 383 PRO A C 1
ATOM 2827 O O . PRO A 1 383 ? -18.204 50.458 25.977 1.00 68.62 383 PRO A O 1
ATOM 2830 N N . ALA A 1 384 ? -19.817 49.107 26.780 1.00 70.00 384 ALA A N 1
ATOM 2831 C CA . ALA A 1 384 ? -20.712 49.178 25.632 1.00 70.00 384 ALA A CA 1
ATOM 2832 C C . ALA A 1 384 ? -21.088 50.632 25.258 1.00 70.00 384 ALA A C 1
ATOM 2834 O O . ALA A 1 384 ? -21.389 51.435 26.148 1.00 70.00 384 ALA A O 1
ATOM 2835 N N . PRO A 1 385 ? -21.148 50.977 23.957 1.00 70.69 385 PRO A N 1
ATOM 2836 C CA . PRO A 1 385 ? -21.606 52.288 23.522 1.00 70.69 385 PRO A CA 1
ATOM 2837 C C . PRO A 1 385 ? -23.111 52.448 23.776 1.00 70.69 385 PRO A C 1
ATOM 2839 O O . PRO A 1 385 ? -23.944 51.705 23.255 1.00 70.69 385 PRO A O 1
ATOM 2842 N N . VAL A 1 386 ? -23.454 53.460 24.571 1.00 73.19 386 VAL A N 1
ATOM 2843 C CA . VAL A 1 386 ? -24.823 53.948 24.764 1.00 73.19 386 VAL A CA 1
ATOM 2844 C C . VAL A 1 386 ? -25.313 54.543 23.439 1.00 73.19 386 VAL A C 1
ATOM 2846 O O . VAL A 1 386 ? -24.765 55.537 22.966 1.00 73.19 386 VAL A O 1
ATOM 2849 N N . ARG A 1 387 ? -26.340 53.938 22.831 1.00 66.44 387 ARG A N 1
ATOM 2850 C CA . ARG A 1 387 ? -27.095 54.555 21.728 1.00 66.44 387 ARG A CA 1
ATOM 2851 C C . ARG A 1 387 ? -27.984 55.667 22.293 1.00 66.44 387 ARG A C 1
ATOM 2853 O O . ARG A 1 387 ? -28.759 55.401 23.211 1.00 66.44 387 ARG A O 1
ATOM 2860 N N . GLN A 1 388 ? -27.852 56.876 21.747 1.00 69.56 388 GLN A N 1
ATOM 2861 C CA . GLN A 1 388 ? -28.819 57.971 21.896 1.00 69.56 388 GLN A CA 1
ATOM 2862 C C . GLN A 1 388 ? -29.840 57.933 20.765 1.00 69.56 388 GLN A C 1
ATOM 2864 O O . GLN A 1 388 ? -29.443 57.539 19.642 1.00 69.56 388 GLN A O 1
#

Mean predicted aligned error: 22.54 Å

Foldseek 3Di:
DFADPPPRDDDPDLPDQADPPPRHGTDRPDPPPPPPDDDDDDDDDDDDDDDDDDDDDDDDDDDDDDPDDDDPDDDDDDDDDDDDDDDDDDDDDDDDDDDDDDDDDDDDDDDDDDDPDPDDPPVNVVVVVVVVPPDPPDPPPCPPVNVVVVVCVVPPDDPPDDDPDDDDDDPDPDPPPDDDDDDDDDDDDDDDDDDDPDDPPDPPPDDDDDFDWDDDPPDIDTDDPDDDDQQDWDDDPNDIDGDHPPCDPVVVVVVVVVVVVVVVVVVVVVVVVPPQPWAFAKEKEFEAEPVRAGDQWAKKKDFVVQRDIDTQHRRRMDMDGRRTFDKTWIWIAHPLRFIDIDIWGGHHHYYTYDYHHTDPPPNPPPPPPPPPPPPPPPPDDDDDDDDD

Secondary structure (DSSP, 8-state):
--B-TTT-PBPSSTT-SB-TTT-PBPPP--------------PPP---------PPPP-------------TT-------------------------------PPPPP------------HHHHHHHHHHHS---TT-----HHHHHHHHHHHSPPPPPPPP-----PPPPS-S---S---------------------------------EEEETTEEEEPSS--PPTT-EEEETTEEEE-------HHHHHHHHHHHHHHHHHHHHHHHHS---S-EEEEEEEEB-TTS-B--S-PEEEETTTTEEEE--TTSEEEEEEEESEEEEEEEE-TTS-EEEEEEEE-TT-EEEEEE-PPP--TT---------------PPPPPP---

pLDDT: mean 72.43, std 20.38, range [35.66, 98.44]

Nearest PDB structures (foldseek):
  8fia-assembly1_A-2  TM=8.679E-01  e=7.437E-05  Drosophila melanogaster
  4iyk-assembly1_A  TM=6.783E-01  e=7.014E-05  Bacteroides uniformis ATCC 8492
  8r51-assembly1_A  TM=6.958E-01  e=4.386E-02  Mus musculus

Solvent-accessible surface area (backbone atoms only — not comparable to full-atom values): 27020 Å² total; per-residue (Å²): 118,41,64,35,89,88,79,66,50,71,42,93,54,76,80,57,61,49,37,91,88,77,65,48,72,45,73,80,80,68,80,76,80,81,78,74,80,76,80,85,78,82,77,81,91,78,80,92,77,91,79,83,91,78,89,81,77,90,78,91,84,78,92,78,91,80,86,82,81,82,74,98,79,85,85,87,78,84,85,82,91,79,85,89,83,84,89,82,84,89,79,88,84,83,89,86,85,81,82,93,77,85,89,79,85,82,82,82,90,79,93,70,91,74,80,85,72,80,76,73,49,74,67,57,54,49,54,55,51,53,68,76,66,60,73,70,91,76,68,79,70,79,44,75,65,58,54,52,53,51,48,57,68,69,54,60,82,77,80,75,79,82,77,95,80,76,89,81,80,76,84,77,94,78,86,85,85,85,83,79,93,76,88,81,82,88,77,82,89,79,93,81,83,86,88,76,93,73,74,84,77,73,80,77,76,69,77,87,80,86,63,65,68,45,82,55,93,94,44,78,48,74,60,72,94,76,78,84,56,83,66,43,75,47,74,61,88,96,43,83,41,73,44,67,79,80,80,70,59,67,67,58,57,54,49,52,50,52,52,52,51,51,52,51,52,51,52,56,50,49,68,74,64,54,73,73,64,93,32,39,12,32,41,37,35,38,36,25,40,90,86,68,44,54,47,54,60,61,35,39,37,34,30,72,92,78,71,46,73,45,61,32,35,71,72,8,38,40,71,47,73,72,40,61,36,44,78,44,58,39,35,42,35,40,83,88,68,25,71,30,78,49,81,46,68,37,45,61,84,33,77,36,78,49,78,46,69,51,61,77,58,68,92,75,68,80,66,76,74,66,67,72,77,74,74,81,80,80,72,76,82,79,80,79,84,82,83,130

Sequence (388 aa):
MSICQICKYQAPDDSATSCPNCGAALKPTRPEDDEESVPEVRLPDEPASAATEEPLQEGDSPVGENLEICHPGDMMGAGDETARNENAESETVGKQKAEDGPAAPAPAEADGGTAQMHKLSAEEAEKIRSSFYAEPEDSDEITAEDASALFRKMSGPPPSEPSPENPIERPTAEATQKIALAAIPAAAATDQAAQNPEEPEGFLQSPPVRHPAYFRKNVIQLTGAYQPATGDELVIGDRHYLLRPKKVKPQYIFAGFAAAVLVAVVFIAAQFLSPTLPGVGDVVGVVVDQDGRPIRSGAKISLPEAGQNTTVDGFGFFRFEQVPTGTYVIRCQLPDGSLKTDNVSVVDDQVTTIALIPQPNAAGQYSAAAGDPIPAVTGTPEPAPVRQ